Protein 3H6X (pdb70)

Foldseek 3Di:
DKAKDFDPVADPPLQGWDDPDPPDQWTFFWFAAKDKAAAFGKDWTFRRMAMADPQKWKKKAFDPCCCVPQQDHQVVHIDIQDRVLACDPPRNRTHTGITGPNGMGMGHGSHGTIIMGMGHDDDDD/DAKAKDFDPVADPCLQGWDAPDPPDQWTFFWFAAKDKAAAFGKDWGWRRMAMADPQKWKKKAWDPCCCVPQQDHQVVGIDIQDRVLACDPPRNRTHTGITGPNGMGMGHTSHTTIIMGMGHDDDDD/DAKDFDPVADPCLQGWDAPDPPDQWTFFWFAAKDKAAAFGKDWTFRRMADADPQKWKKKAFDPCCCVPQQDHQVVHIDIQDRVLACDPPRNRTHTGITGPNGMGMGHGSHGTIIMGMGHDDDDD

CATH classification: 2.70.40.10

Structure (mmCIF, N/CA/C/O backbone):
data_3H6X
#
_entry.id   3H6X
#
_cell.length_a   88.780
_cell.length_b   53.520
_cell.length_c   93.140
_cell.angle_alpha   90.00
_cell.angle_beta   113.91
_cell.angle_gamma   90.00
#
_symmetry.space_group_name_H-M   'C 1 2 1'
#
loop_
_entity.id
_entity.type
_entity.pdbx_description
1 polymer dUTPase
2 water water
#
loop_
_atom_site.group_PDB
_atom_site.id
_atom_site.type_symbol
_atom_site.label_atom_id
_atom_site.label_alt_id
_atom_site.label_comp_id
_atom_site.label_asym_id
_atom_site.label_entity_id
_atom_site.label_seq_id
_atom_site.pdbx_PDB_ins_code
_atom_site.Cartn_x
_atom_site.Cartn_y
_atom_site.Cartn_z
_atom_site.occupancy
_atom_site.B_iso_or_equiv
_atom_site.auth_seq_id
_atom_site.auth_comp_id
_atom_site.auth_asym_id
_atom_site.auth_atom_id
_atom_site.pdbx_PDB_model_num
ATOM 1 N N . THR A 1 4 ? 4.207 -6.711 35.920 1.00 11.60 4 THR A N 1
ATOM 2 C CA . THR A 1 4 ? 5.315 -5.781 36.118 1.00 10.22 4 THR A CA 1
ATOM 3 C C . THR A 1 4 ? 5.584 -4.980 34.827 1.00 8.75 4 THR A C 1
ATOM 4 O O . THR A 1 4 ? 5.326 -3.771 34.758 1.00 10.40 4 THR A O 1
ATOM 8 N N . ARG A 1 5 ? 6.092 -5.651 33.803 1.00 9.20 5 ARG A N 1
ATOM 9 C CA . ARG A 1 5 ? 6.225 -5.007 32.499 1.00 7.74 5 ARG A CA 1
ATOM 10 C C . ARG A 1 5 ? 6.087 -6.064 31.413 1.00 8.43 5 ARG A C 1
ATOM 11 O O . ARG A 1 5 ? 6.344 -7.237 31.656 1.00 8.12 5 ARG A O 1
ATOM 19 N N . GLY A 1 6 ? 5.648 -5.659 30.224 1.00 8.52 6 GLY A N 1
ATOM 20 C CA . GLY A 1 6 ? 5.508 -6.616 29.139 1.00 9.50 6 GLY A CA 1
ATOM 21 C C . GLY A 1 6 ? 4.645 -6.112 28.004 1.00 7.74 6 GLY A C 1
ATOM 22 O O . GLY A 1 6 ? 4.366 -4.908 27.931 1.00 7.60 6 GLY A O 1
ATOM 23 N N . PHE A 1 7 ? 4.275 -7.027 27.101 1.00 5.92 7 PHE A N 1
ATOM 24 C CA . PHE A 1 7 ? 3.502 -6.697 25.915 1.00 6.35 7 PHE A CA 1
ATOM 25 C C . PHE A 1 7 ? 2.167 -7.424 25.929 1.00 8.68 7 PHE A C 1
ATOM 26 O O . PHE A 1 7 ? 2.032 -8.525 26.472 1.00 8.17 7 PHE A O 1
ATOM 34 N N . GLU A 1 8 ? 1.181 -6.790 25.306 1.00 7.84 8 GLU A N 1
ATOM 35 C CA . GLU A 1 8 ? -0.125 -7.403 25.084 1.00 8.32 8 GLU A CA 1
ATOM 36 C C . GLU A 1 8 ? -0.554 -7.064 23.658 1.00 7.12 8 GLU A C 1
ATOM 37 O O . GLU A 1 8 ? -0.180 -6.012 23.123 1.00 6.90 8 GLU A O 1
ATOM 43 N N . LEU A 1 9 ? -1.321 -7.953 23.026 1.00 8.24 9 LEU A N 1
ATOM 44 C CA . LEU A 1 9 ? -1.931 -7.623 21.742 1.00 8.84 9 LEU A CA 1
ATOM 45 C C . LEU A 1 9 ? -2.949 -6.510 21.945 1.00 7.41 9 LEU A C 1
ATOM 46 O O . LEU A 1 9 ? -3.664 -6.489 22.949 1.00 8.97 9 LEU A O 1
ATOM 51 N N . ILE A 1 10 ? -3.016 -5.576 21.005 1.00 7.15 10 ILE A N 1
ATOM 52 C CA . ILE A 1 10 ? -4.117 -4.617 21.036 1.00 8.53 10 ILE A CA 1
ATOM 53 C C . ILE A 1 10 ? -5.386 -5.316 20.590 1.00 10.21 10 ILE A C 1
ATOM 54 O O . ILE A 1 10 ? -5.314 -6.367 19.972 1.00 9.45 10 ILE A O 1
ATOM 59 N N . THR A 1 11 ? -6.542 -4.713 20.851 1.00 11.10 11 THR A N 1
ATOM 60 C CA . THR A 1 11 ? -7.780 -5.432 20.557 1.00 12.85 11 THR A CA 1
ATOM 61 C C . THR A 1 11 ? -7.956 -5.714 19.053 1.00 13.86 11 THR A C 1
ATOM 62 O O . THR A 1 11 ? -8.599 -6.701 18.676 1.00 16.29 11 THR A O 1
ATOM 66 N N . ASP A 1 12 ? -7.344 -4.889 18.196 1.00 11.07 12 ASP A N 1
ATOM 67 C CA . ASP A 1 12 ? -7.464 -5.063 16.748 1.00 11.76 12 ASP A CA 1
ATOM 68 C C . ASP A 1 12 ? -6.731 -6.271 16.147 1.00 14.02 12 ASP A C 1
ATOM 69 O O . ASP A 1 12 ? -6.945 -6.589 14.971 1.00 14.61 12 ASP A O 1
ATOM 74 N N . TYR A 1 13 ? -5.861 -6.918 16.918 1.00 10.41 13 TYR A N 1
ATOM 75 C CA . TYR A 1 13 ? -5.091 -8.062 16.435 1.00 11.73 13 TYR A CA 1
ATOM 76 C C . TYR A 1 13 ? -5.184 -9.240 17.397 1.00 10.91 13 TYR A C 1
ATOM 77 O O . TYR A 1 13 ? -5.252 -9.053 18.609 1.00 12.42 13 TYR A O 1
ATOM 86 N N . THR A 1 14 ? -5.188 -10.455 16.839 1.00 12.16 14 THR A N 1
ATOM 87 C CA . THR A 1 14 ? -5.331 -11.660 17.663 1.00 12.34 14 THR A CA 1
ATOM 88 C C . THR A 1 14 ? -4.247 -12.712 17.416 1.00 11.44 14 THR A C 1
ATOM 89 O O . THR A 1 14 ? -4.244 -13.746 18.051 1.00 13.81 14 THR A O 1
ATOM 93 N N . ASP A 1 15 ? -3.316 -12.440 16.501 1.00 10.86 15 ASP A N 1
ATOM 94 C CA . ASP A 1 15 ? -2.239 -13.395 16.253 1.00 11.47 15 ASP A CA 1
ATOM 95 C C . ASP A 1 15 ? -1.182 -13.337 17.343 1.00 12.59 15 ASP A C 1
ATOM 96 O O . ASP A 1 15 ? -0.408 -12.368 17.392 1.00 10.24 15 ASP A O 1
ATOM 101 N N . GLU A 1 16 ? -1.120 -14.367 18.185 1.00 12.37 16 GLU A N 1
ATOM 102 C CA . GLU A 1 16 ? -0.191 -14.367 19.315 1.00 13.47 16 GLU A CA 1
ATOM 103 C C . GLU A 1 16 ? 1.269 -14.459 18.895 1.00 11.36 16 GLU A C 1
ATOM 104 O O . GLU A 1 16 ? 2.173 -14.220 19.702 1.00 11.78 16 GLU A O 1
ATOM 110 N N . ASN A 1 17 ? 1.478 -14.774 17.623 1.00 12.04 17 ASN A N 1
ATOM 111 C CA . ASN A 1 17 ? 2.821 -14.765 17.040 1.00 15.74 17 ASN A CA 1
ATOM 112 C C . ASN A 1 17 ? 3.442 -13.372 17.133 1.00 13.34 17 ASN A C 1
ATOM 113 O O . ASN A 1 17 ? 4.657 -13.222 17.071 1.00 11.65 17 ASN A O 1
ATOM 118 N N . LEU A 1 18 ? 2.603 -12.349 17.250 1.00 8.70 18 LEU A N 1
ATOM 119 C CA . LEU A 1 18 ? 3.102 -10.961 17.322 1.00 9.74 18 LEU A CA 1
ATOM 120 C C . LEU A 1 18 ? 3.661 -10.593 18.693 1.00 9.42 18 LEU A C 1
ATOM 121 O O . LEU A 1 18 ? 4.314 -9.562 18.844 1.00 8.92 18 LEU A O 1
ATOM 126 N N . LEU A 1 19 ? 3.382 -11.394 19.709 1.00 7.86 19 LEU A N 1
ATOM 127 C CA . LEU A 1 19 ? 3.895 -11.057 21.028 1.00 8.58 19 LEU A CA 1
ATOM 128 C C . LEU A 1 19 ? 5.419 -11.213 21.034 1.00 10.75 19 LEU A C 1
ATOM 129 O O . LEU A 1 19 ? 5.918 -12.303 20.759 1.00 11.70 19 LEU A O 1
ATOM 134 N N . PRO A 1 20 ? 6.147 -10.140 21.368 1.00 10.34 20 PRO A N 1
ATOM 135 C CA . PRO A 1 20 ? 7.611 -10.161 21.225 1.00 10.95 20 PRO A CA 1
ATOM 136 C C . PRO A 1 20 ? 8.320 -11.125 22.163 1.00 11.53 20 PRO A C 1
ATOM 137 O O . PRO A 1 20 ? 7.895 -11.335 23.310 1.00 11.87 20 PRO A O 1
ATOM 141 N N . LYS A 1 21 ? 9.412 -11.701 21.670 1.00 11.67 21 LYS A N 1
ATOM 142 C CA . LYS A 1 21 ? 10.297 -12.480 22.521 1.00 12.81 21 LYS A CA 1
ATOM 143 C C . LYS A 1 21 ? 11.732 -12.080 22.223 1.00 11.21 21 LYS A C 1
ATOM 144 O O . LYS A 1 21 ? 12.020 -11.451 21.190 1.00 12.10 21 LYS A O 1
ATOM 150 N N . ARG A 1 22 ? 12.633 -12.429 23.132 1.00 12.83 22 ARG A N 1
ATOM 151 C CA . ARG A 1 22 ? 14.064 -12.226 22.889 1.00 11.50 22 ARG A CA 1
ATOM 152 C C . ARG A 1 22 ? 14.632 -13.394 22.094 1.00 12.64 22 ARG A C 1
ATOM 153 O O . ARG A 1 22 ? 14.279 -14.564 22.333 1.00 14.53 22 ARG A O 1
ATOM 161 N N . GLU A 1 23 ? 15.531 -13.074 21.164 1.00 13.71 23 GLU A N 1
ATOM 162 C CA . GLU A 1 23 ? 16.095 -14.107 20.298 1.00 13.74 23 GLU A CA 1
ATOM 163 C C . GLU A 1 23 ? 17.002 -15.069 21.049 1.00 15.68 23 GLU A C 1
ATOM 164 O O . GLU A 1 23 ? 17.055 -16.261 20.728 1.00 17.50 23 GLU A O 1
ATOM 170 N N . THR A 1 24 ? 17.734 -14.547 22.031 1.00 14.25 24 THR A N 1
ATOM 171 C CA . THR A 1 24 ? 18.586 -15.405 22.865 1.00 15.04 24 THR A CA 1
ATOM 172 C C . THR A 1 24 ? 18.387 -15.034 24.320 1.00 16.49 24 THR A C 1
ATOM 173 O O . THR A 1 24 ? 17.864 -13.945 24.613 1.00 12.98 24 THR A O 1
ATOM 177 N N . ALA A 1 25 ? 18.854 -15.902 25.214 1.00 16.58 25 ALA A N 1
ATOM 178 C CA . ALA A 1 25 ? 18.631 -15.789 26.653 1.00 18.67 25 ALA A CA 1
ATOM 179 C C . ALA A 1 25 ? 19.277 -14.558 27.300 1.00 16.73 25 ALA A C 1
ATOM 180 O O . ALA A 1 25 ? 18.894 -14.149 28.406 1.00 18.10 25 ALA A O 1
ATOM 182 N N . HIS A 1 26 ? 20.274 -13.975 26.647 1.00 13.87 26 HIS A N 1
ATOM 183 C CA . HIS A 1 26 ? 20.920 -12.802 27.225 1.00 13.34 26 HIS A CA 1
ATOM 184 C C . HIS A 1 26 ? 20.766 -11.552 26.401 1.00 12.97 26 HIS A C 1
ATOM 185 O O . HIS A 1 26 ? 21.408 -10.550 26.710 1.00 11.99 26 HIS A O 1
ATOM 192 N N . ALA A 1 27 ? 19.919 -11.607 25.375 1.00 8.77 27 ALA A N 1
ATOM 193 C CA . ALA A 1 27 ? 19.658 -10.450 24.537 1.00 10.94 27 ALA A CA 1
ATOM 194 C C . ALA A 1 27 ? 18.928 -9.367 25.329 1.00 9.72 27 ALA A C 1
ATOM 195 O O . ALA A 1 27 ? 18.139 -9.649 26.227 1.00 9.54 27 ALA A O 1
ATOM 197 N N . ALA A 1 28 ? 19.227 -8.116 24.998 1.00 8.16 28 ALA A N 1
ATOM 198 C CA . ALA A 1 28 ? 18.583 -6.995 25.670 1.00 8.01 28 ALA A CA 1
ATOM 199 C C . ALA A 1 28 ? 17.191 -6.750 25.088 1.00 8.86 28 ALA A C 1
ATOM 200 O O . ALA A 1 28 ? 16.285 -6.270 25.789 1.00 10.14 28 ALA A O 1
ATOM 202 N N . GLY A 1 29 ? 17.036 -7.058 23.807 1.00 6.85 29 GLY A N 1
ATOM 203 C CA . GLY A 1 29 ? 15.878 -6.594 23.050 1.00 9.84 29 GLY A CA 1
ATOM 204 C C . GLY A 1 29 ? 14.834 -7.648 22.745 1.00 9.66 29 GLY A C 1
ATOM 205 O O . GLY A 1 29 ? 15.163 -8.815 22.509 1.00 10.70 29 GLY A O 1
ATOM 206 N N . TYR A 1 30 ? 13.575 -7.222 22.769 1.00 5.76 30 TYR A N 1
ATOM 207 C CA . TYR A 1 30 ? 12.451 -8.046 22.371 1.00 7.07 30 TYR A CA 1
ATOM 208 C C . TYR A 1 30 ? 12.114 -7.689 20.937 1.00 7.53 30 TYR A C 1
ATOM 209 O O . TYR A 1 30 ? 11.964 -6.518 20.599 1.00 9.18 30 TYR A O 1
ATOM 218 N N . ASP A 1 31 ? 11.985 -8.695 20.077 1.00 9.09 31 ASP A N 1
ATOM 219 C CA . ASP A 1 31 ? 11.767 -8.397 18.669 1.00 8.60 31 ASP A CA 1
ATOM 220 C C . ASP A 1 31 ? 10.287 -8.178 18.364 1.00 9.54 31 ASP A C 1
ATOM 221 O O . ASP A 1 31 ? 9.471 -9.117 18.442 1.00 10.76 31 ASP A O 1
ATOM 226 N N . LEU A 1 32 ? 9.934 -6.941 18.035 1.00 7.30 32 LEU A N 1
ATOM 227 C CA . LEU A 1 32 ? 8.575 -6.617 17.609 1.00 6.51 32 LEU A CA 1
ATOM 228 C C . LEU A 1 32 ? 8.426 -6.926 16.123 1.00 8.05 32 LEU A C 1
ATOM 229 O O . LEU A 1 32 ? 9.374 -6.833 15.357 1.00 7.64 32 LEU A O 1
ATOM 234 N N . LYS A 1 33 ? 7.215 -7.313 15.730 1.00 6.70 33 LYS A N 1
ATOM 235 C CA . LYS A 1 33 ? 6.953 -7.795 14.380 1.00 9.34 33 LYS A CA 1
ATOM 236 C C . LYS A 1 33 ? 5.917 -6.943 13.660 1.00 9.96 33 LYS A C 1
ATOM 237 O O . LYS A 1 33 ? 5.154 -6.210 14.289 1.00 10.45 33 LYS A O 1
ATOM 243 N N . VAL A 1 34 ? 5.877 -7.088 12.342 1.00 8.09 34 VAL A N 1
ATOM 244 C CA . VAL A 1 34 ? 4.948 -6.356 11.498 1.00 9.01 34 VAL A CA 1
ATOM 245 C C . VAL A 1 34 ? 3.557 -7.002 11.629 1.00 9.08 34 VAL A C 1
ATOM 246 O O . VAL A 1 34 ? 3.397 -8.203 11.429 1.00 11.10 34 VAL A O 1
ATOM 250 N N . ALA A 1 35 ? 2.541 -6.206 11.959 1.00 9.30 35 ALA A N 1
ATOM 251 C CA . ALA A 1 35 ? 1.244 -6.791 12.319 1.00 8.74 35 ALA A CA 1
ATOM 252 C C . ALA A 1 35 ? 0.427 -7.207 11.100 1.00 12.57 35 ALA A C 1
ATOM 253 O O . ALA A 1 35 ? -0.364 -8.157 11.178 1.00 13.84 35 ALA A O 1
ATOM 255 N N . GLU A 1 36 ? 0.607 -6.493 9.998 1.00 11.89 36 GLU A N 1
ATOM 256 C CA . GLU A 1 36 ? -0.091 -6.789 8.759 1.00 16.15 36 GLU A CA 1
ATOM 257 C C . GLU A 1 36 ? 0.811 -6.344 7.624 1.00 14.64 36 GLU A C 1
ATOM 258 O O . GLU A 1 36 ? 1.652 -5.460 7.815 1.00 13.96 36 GLU A O 1
ATOM 264 N N . ARG A 1 37 ? 0.655 -6.967 6.457 1.00 13.47 37 ARG A N 1
ATOM 265 C CA . ARG A 1 37 ? 1.473 -6.601 5.304 1.00 13.64 37 ARG A CA 1
ATOM 266 C C . ARG A 1 37 ? 1.467 -5.093 5.110 1.00 15.12 37 ARG A C 1
ATOM 267 O O . ARG A 1 37 ? 0.402 -4.477 5.092 1.00 13.98 37 ARG A O 1
ATOM 275 N N . THR A 1 38 ? 2.659 -4.509 4.982 1.00 13.38 38 THR A N 1
ATOM 276 C CA . THR A 1 38 ? 2.787 -3.058 4.872 1.00 12.48 38 THR A CA 1
ATOM 277 C C . THR A 1 38 ? 3.765 -2.709 3.757 1.00 14.09 38 THR A C 1
ATOM 278 O O . THR A 1 38 ? 4.895 -3.201 3.765 1.00 17.12 38 THR A O 1
ATOM 282 N N . GLU A 1 39 ? 3.328 -1.876 2.815 1.00 13.26 39 GLU A N 1
ATOM 283 C CA . GLU A 1 39 ? 4.160 -1.413 1.710 1.00 14.66 39 GLU A CA 1
ATOM 284 C C . GLU A 1 39 ? 4.717 -0.039 2.024 1.00 12.84 39 GLU A C 1
ATOM 285 O O . GLU A 1 39 ? 4.015 0.796 2.593 1.00 15.30 39 GLU A O 1
ATOM 291 N N . ILE A 1 40 ? 5.966 0.198 1.634 1.00 11.96 40 ILE A N 1
ATOM 292 C CA . ILE A 1 40 ? 6.587 1.515 1.772 1.00 11.39 40 ILE A CA 1
ATOM 293 C C . ILE A 1 40 ? 7.175 1.946 0.434 1.00 10.89 40 ILE A C 1
ATOM 294 O O . ILE A 1 40 ? 8.121 1.333 -0.068 1.00 12.87 40 ILE A O 1
ATOM 299 N N . SER A 1 41 ? 6.600 2.994 -0.150 1.00 13.64 41 SER A N 1
ATOM 300 C CA . SER A 1 41 ? 7.067 3.517 -1.433 1.00 14.42 41 SER A CA 1
ATOM 301 C C . SER A 1 41 ? 8.472 4.068 -1.360 1.00 14.97 41 SER A C 1
ATOM 302 O O . SER A 1 41 ? 8.965 4.410 -0.288 1.00 11.88 41 SER A O 1
ATOM 305 N N . ALA A 1 42 ? 9.123 4.147 -2.516 1.00 15.32 42 ALA A N 1
ATOM 306 C CA . ALA A 1 42 ? 10.451 4.741 -2.610 1.00 15.08 42 ALA A CA 1
ATOM 307 C C . ALA A 1 42 ? 10.519 6.106 -1.929 1.00 14.73 42 ALA A C 1
ATOM 308 O O . ALA A 1 42 ? 9.731 7.022 -2.248 1.00 14.68 42 ALA A O 1
ATOM 310 N N . GLY A 1 43 ? 11.444 6.235 -0.975 1.00 14.93 43 GLY A N 1
ATOM 311 C CA . GLY A 1 43 ? 11.686 7.500 -0.309 1.00 13.40 43 GLY A CA 1
ATOM 312 C C . GLY A 1 43 ? 10.652 7.888 0.728 1.00 13.37 43 GLY A C 1
ATOM 313 O O . GLY A 1 43 ? 10.778 8.945 1.349 1.00 14.54 43 GLY A O 1
ATOM 314 N N . ALA A 1 44 ? 9.635 7.049 0.920 1.00 12.56 44 ALA A N 1
ATOM 315 C CA . ALA A 1 44 ? 8.514 7.394 1.805 1.00 12.75 44 ALA A CA 1
ATOM 316 C C . ALA A 1 44 ? 8.751 7.001 3.260 1.00 9.67 44 ALA A C 1
ATOM 317 O O . ALA A 1 44 ? 9.535 6.091 3.551 1.00 10.82 44 ALA A O 1
ATOM 319 N N . ILE A 1 45 ? 8.049 7.690 4.156 1.00 11.01 45 ILE A N 1
ATOM 320 C CA . ILE A 1 45 ? 7.990 7.313 5.566 1.00 10.00 45 ILE A CA 1
ATOM 321 C C . ILE A 1 45 ? 6.620 6.723 5.875 1.00 11.05 45 ILE A C 1
ATOM 322 O O . ILE A 1 45 ? 5.591 7.324 5.553 1.00 11.19 45 ILE A O 1
ATOM 327 N N . VAL A 1 46 ? 6.606 5.549 6.502 1.00 9.69 46 VAL A N 1
ATOM 328 C CA . VAL A 1 46 ? 5.351 4.872 6.829 1.00 11.18 46 VAL A CA 1
ATOM 329 C C . VAL A 1 46 ? 5.370 4.371 8.263 1.00 10.22 46 VAL A C 1
ATOM 330 O O . VAL A 1 46 ? 6.369 3.781 8.704 1.00 9.78 46 VAL A O 1
ATOM 334 N N . LEU A 1 47 ? 4.268 4.595 8.979 1.00 10.83 47 LEU A N 1
ATOM 335 C CA . LEU A 1 47 ? 4.116 4.063 10.330 1.00 10.86 47 LEU A CA 1
ATOM 336 C C . LEU A 1 47 ? 3.730 2.594 10.227 1.00 11.33 47 LEU A C 1
ATOM 337 O O . LEU A 1 47 ? 2.613 2.267 9.790 1.00 14.41 47 LEU A O 1
ATOM 342 N N . VAL A 1 48 ? 4.628 1.699 10.640 1.00 8.86 48 VAL A N 1
ATOM 343 C CA . VAL A 1 48 ? 4.379 0.269 10.467 1.00 8.90 48 VAL A CA 1
ATOM 344 C C . VAL A 1 48 ? 3.778 -0.291 11.748 1.00 7.59 48 VAL A C 1
ATOM 345 O O . VAL A 1 48 ? 4.390 -0.199 12.797 1.00 8.68 48 VAL A O 1
ATOM 349 N N . PRO A 1 49 ? 2.578 -0.898 11.659 1.00 8.01 49 PRO A N 1
ATOM 350 C CA . PRO A 1 49 ? 1.944 -1.422 12.872 1.00 9.02 49 PRO A CA 1
ATOM 351 C C . PRO A 1 49 ? 2.649 -2.666 13.397 1.00 7.00 49 PRO A C 1
ATOM 352 O O . PRO A 1 49 ? 3.124 -3.517 12.655 1.00 7.59 49 PRO A O 1
ATOM 356 N N . THR A 1 50 ? 2.626 -2.798 14.705 1.00 6.23 50 THR A N 1
ATOM 357 C CA . THR A 1 50 ? 3.355 -3.815 15.396 1.00 8.15 50 THR A CA 1
ATOM 358 C C . THR A 1 50 ? 2.330 -4.740 16.109 1.00 8.40 50 THR A C 1
ATOM 359 O O . THR A 1 50 ? 2.636 -5.871 16.519 1.00 7.92 50 THR A O 1
ATOM 363 N N . GLY A 1 51 ? 1.096 -4.256 16.225 1.00 6.17 51 GLY A N 1
ATOM 364 C CA . GLY A 1 51 ? 0.024 -5.044 16.823 1.00 7.53 51 GLY A CA 1
ATOM 365 C C . GLY A 1 51 ? 0.022 -5.169 18.339 1.00 7.08 51 GLY A C 1
ATOM 366 O O . GLY A 1 51 ? -0.869 -5.812 18.925 1.00 7.10 51 GLY A O 1
ATOM 367 N N . VAL A 1 52 ? 1.011 -4.563 18.996 1.00 6.66 52 VAL A N 1
ATOM 368 C CA . VAL A 1 52 ? 1.111 -4.695 20.441 1.00 5.84 52 VAL A CA 1
ATOM 369 C C . VAL A 1 52 ? 1.202 -3.351 21.175 1.00 5.49 52 VAL A C 1
ATOM 370 O O . VAL A 1 52 ? 1.529 -2.304 20.591 1.00 5.96 52 VAL A O 1
ATOM 374 N N . LYS A 1 53 ? 0.885 -3.411 22.458 1.00 5.56 53 LYS A N 1
ATOM 375 C CA . LYS A 1 53 ? 1.062 -2.309 23.385 1.00 6.94 53 LYS A CA 1
ATOM 376 C C . LYS A 1 53 ? 1.948 -2.798 24.532 1.00 8.80 53 LYS A C 1
ATOM 377 O O . LYS A 1 53 ? 2.118 -4.006 24.721 1.00 7.26 53 LYS A O 1
ATOM 383 N N . ALA A 1 54 ? 2.534 -1.876 25.291 1.00 7.18 54 ALA A N 1
ATOM 384 C CA . ALA A 1 54 ? 3.482 -2.267 26.332 1.00 6.91 54 ALA A CA 1
ATOM 385 C C . ALA A 1 54 ? 3.176 -1.579 27.654 1.00 6.13 54 ALA A C 1
ATOM 386 O O . ALA A 1 54 ? 2.957 -0.378 27.683 1.00 7.93 54 ALA A O 1
ATOM 388 N N . TYR A 1 55 ? 3.158 -2.348 28.736 1.00 5.92 55 TYR A N 1
ATOM 389 C CA . TYR A 1 55 ? 2.946 -1.803 30.068 1.00 6.50 55 TYR A CA 1
ATOM 390 C C . TYR A 1 55 ? 4.266 -1.919 30.823 1.00 7.67 55 TYR A C 1
ATOM 391 O O . TYR A 1 55 ? 5.092 -2.763 30.482 1.00 7.94 55 TYR A O 1
ATOM 408 N N . GLN A 1 57 ? 6.482 -0.365 34.792 1.00 7.95 57 GLN A N 1
ATOM 409 C CA . GLN A 1 57 ? 6.340 0.300 36.081 1.00 8.68 57 GLN A CA 1
ATOM 410 C C . GLN A 1 57 ? 6.681 1.768 36.003 1.00 9.54 57 GLN A C 1
ATOM 411 O O . GLN A 1 57 ? 7.247 2.219 35.017 1.00 8.96 57 GLN A O 1
ATOM 417 N N . VAL A 1 58 ? 6.353 2.520 37.051 1.00 10.73 58 VAL A N 1
ATOM 418 C CA . VAL A 1 58 ? 6.759 3.916 37.085 1.00 10.65 58 VAL A CA 1
ATOM 419 C C . VAL A 1 58 ? 8.271 3.935 37.069 1.00 10.05 58 VAL A C 1
ATOM 420 O O . VAL A 1 58 ? 8.926 3.072 37.671 1.00 10.62 58 VAL A O 1
ATOM 424 N N . GLY A 1 59 ? 8.830 4.915 36.375 1.00 8.99 59 GLY A N 1
ATOM 425 C CA . GLY A 1 59 ? 10.273 5.040 36.316 1.00 8.80 59 GLY A CA 1
ATOM 426 C C . GLY A 1 59 ? 10.902 4.124 35.275 1.00 8.23 59 GLY A C 1
ATOM 427 O O . GLY A 1 59 ? 12.117 3.950 35.259 1.00 8.54 59 GLY A O 1
ATOM 428 N N . GLU A 1 60 ? 10.066 3.508 34.437 1.00 6.38 60 GLU A N 1
ATOM 429 C CA . GLU A 1 60 ? 10.559 2.661 33.348 1.00 6.35 60 GLU A CA 1
ATOM 430 C C . GLU A 1 60 ? 10.135 3.192 31.989 1.00 6.42 60 GLU A C 1
ATOM 431 O O . GLU A 1 60 ? 9.063 3.805 31.867 1.00 7.85 60 GLU A O 1
ATOM 437 N N . VAL A 1 61 ? 10.985 2.956 30.979 1.00 4.43 61 VAL A N 1
ATOM 438 C CA . VAL A 1 61 ? 10.681 3.350 29.604 1.00 5.91 61 VAL A CA 1
ATOM 439 C C . VAL A 1 61 ? 11.004 2.183 28.669 1.00 6.33 61 VAL A C 1
ATOM 440 O O . VAL A 1 61 ? 11.849 1.340 28.993 1.00 6.38 61 VAL A O 1
ATOM 444 N N . LEU A 1 62 ? 10.319 2.126 27.530 1.00 5.55 62 LEU A N 1
ATOM 445 C CA . LEU A 1 62 ? 10.627 1.160 26.488 1.00 4.75 62 LEU A CA 1
ATOM 446 C C . LEU A 1 62 ? 11.205 1.895 25.301 1.00 5.71 62 LEU A C 1
ATOM 447 O O . LEU A 1 62 ? 10.567 2.814 24.769 1.00 6.17 62 LEU A O 1
ATOM 452 N N . TYR A 1 63 ? 12.410 1.510 24.891 1.00 6.33 63 TYR A N 1
ATOM 453 C CA . TYR A 1 63 ? 13.012 2.090 23.693 1.00 6.44 63 TYR A CA 1
ATOM 454 C C . TYR A 1 63 ? 12.874 1.119 22.535 1.00 7.17 63 TYR A C 1
ATOM 455 O O . TYR A 1 63 ? 13.078 -0.093 22.710 1.00 7.64 63 TYR A O 1
ATOM 464 N N . LEU A 1 64 ? 12.579 1.655 21.355 1.00 5.30 64 LEU A N 1
ATOM 465 C CA . LEU A 1 64 ? 12.563 0.868 20.119 1.00 5.82 64 LEU A CA 1
ATOM 466 C C . LEU A 1 64 ? 13.800 1.218 19.312 1.00 5.83 64 LEU A C 1
ATOM 467 O O . LEU A 1 64 ? 14.057 2.394 19.038 1.00 6.06 64 LEU A O 1
ATOM 472 N N . PHE A 1 65 ? 14.576 0.201 18.957 1.00 6.17 65 PHE A N 1
ATOM 473 C CA . PHE A 1 65 ? 15.748 0.407 18.117 1.00 7.69 65 PHE A CA 1
ATOM 474 C C . PHE A 1 65 ? 15.591 -0.338 16.804 1.00 9.52 65 PHE A C 1
ATOM 475 O O . PHE A 1 65 ? 14.925 -1.376 16.722 1.00 8.19 65 PHE A O 1
ATOM 483 N N . ASP A 1 66 ? 16.245 0.187 15.776 1.00 8.45 66 ASP A N 1
ATOM 484 C CA . ASP A 1 66 ? 16.309 -0.469 14.491 1.00 8.95 66 ASP A CA 1
ATOM 485 C C . ASP A 1 66 ? 16.953 -1.855 14.625 1.00 9.56 66 ASP A C 1
ATOM 486 O O . ASP A 1 66 ? 17.767 -2.121 15.515 1.00 9.02 66 ASP A O 1
ATOM 491 N N . ARG A 1 67 ? 16.578 -2.763 13.746 1.00 13.02 67 ARG A N 1
ATOM 492 C CA . ARG A 1 67 ? 17.325 -4.016 13.649 1.00 13.36 67 ARG A CA 1
ATOM 493 C C . ARG A 1 67 ? 18.538 -3.740 12.795 1.00 12.34 67 ARG A C 1
ATOM 494 O O . ARG A 1 67 ? 18.444 -2.992 11.810 1.00 12.38 67 ARG A O 1
ATOM 502 N N . SER A 1 68 ? 19.682 -4.309 13.184 1.00 11.54 68 SER A N 1
ATOM 503 C CA . SER A 1 68 ? 20.937 -4.089 12.481 1.00 15.79 68 SER A CA 1
ATOM 504 C C . SER A 1 68 ? 20.780 -4.314 10.977 1.00 14.42 68 SER A C 1
ATOM 505 O O . SER A 1 68 ? 21.302 -3.553 10.170 1.00 15.71 68 SER A O 1
ATOM 508 N N . SER A 1 69 ? 20.015 -5.335 10.600 1.00 11.87 69 SER A N 1
ATOM 509 C CA . SER A 1 69 ? 19.922 -5.705 9.184 1.00 12.05 69 SER A CA 1
ATOM 510 C C . SER A 1 69 ? 18.999 -4.822 8.360 1.00 11.41 69 SER A C 1
ATOM 511 O O . SER A 1 69 ? 19.015 -4.894 7.139 1.00 12.55 69 SER A O 1
ATOM 514 N N . ASN A 1 70 ? 18.196 -3.978 9.009 1.00 9.36 70 ASN A N 1
ATOM 515 C CA . ASN A 1 70 ? 17.231 -3.180 8.264 1.00 9.38 70 ASN A CA 1
ATOM 516 C C . ASN A 1 70 ? 17.873 -2.321 7.167 1.00 10.05 70 ASN A C 1
ATOM 517 O O . ASN A 1 70 ? 17.477 -2.414 6.009 1.00 10.68 70 ASN A O 1
ATOM 522 N N . PRO A 1 71 ? 18.867 -1.485 7.518 1.00 8.86 71 PRO A N 1
ATOM 523 C CA . PRO A 1 71 ? 19.397 -0.600 6.476 1.00 9.77 71 PRO A CA 1
ATOM 524 C C . PRO A 1 71 ? 20.161 -1.347 5.392 1.00 11.95 71 PRO A C 1
ATOM 525 O O . PRO A 1 71 ? 19.936 -1.099 4.211 1.00 11.51 71 PRO A O 1
ATOM 529 N N . ARG A 1 72 ? 21.085 -2.221 5.770 1.00 14.19 72 ARG A N 1
ATOM 530 C CA . ARG A 1 72 ? 21.925 -2.804 4.728 1.00 17.78 72 ARG A CA 1
ATOM 531 C C . ARG A 1 72 ? 21.264 -3.950 3.975 1.00 19.82 72 ARG A C 1
ATOM 532 O O . ARG A 1 72 ? 21.604 -4.210 2.827 1.00 23.41 72 ARG A O 1
ATOM 540 N N . LYS A 1 73 ? 20.279 -4.596 4.590 1.00 13.54 73 LYS A N 1
ATOM 541 C CA . LYS A 1 73 ? 19.593 -5.697 3.913 1.00 14.79 73 LYS A CA 1
ATOM 542 C C . LYS A 1 73 ? 18.271 -5.287 3.264 1.00 16.94 73 LYS A C 1
ATOM 543 O O . LYS A 1 73 ? 17.943 -5.754 2.173 1.00 19.61 73 LYS A O 1
ATOM 549 N N . LYS A 1 74 ? 17.493 -4.448 3.940 1.00 14.25 74 LYS A N 1
ATOM 550 C CA . LYS A 1 74 ? 16.163 -4.098 3.431 1.00 12.05 74 LYS A CA 1
ATOM 551 C C . LYS A 1 74 ? 16.064 -2.683 2.866 1.00 14.06 74 LYS A C 1
ATOM 552 O O . LYS A 1 74 ? 15.088 -2.347 2.195 1.00 15.62 74 LYS A O 1
ATOM 558 N N . GLY A 1 75 ? 17.051 -1.847 3.156 1.00 10.71 75 GLY A N 1
ATOM 559 C CA . GLY A 1 75 ? 17.018 -0.472 2.702 1.00 11.77 75 GLY A CA 1
ATOM 560 C C . GLY A 1 75 ? 16.089 0.387 3.535 1.00 11.73 75 GLY A C 1
ATOM 561 O O . GLY A 1 75 ? 15.689 1.457 3.090 1.00 13.15 75 GLY A O 1
ATOM 562 N N . LEU A 1 76 ? 15.761 -0.072 4.745 1.00 6.89 76 LEU A N 1
ATOM 563 C CA . LEU A 1 76 ? 14.856 0.663 5.634 1.00 7.45 76 LEU A CA 1
ATOM 564 C C . LEU A 1 76 ? 15.586 1.141 6.883 1.00 8.25 76 LEU A C 1
ATOM 565 O O . LEU A 1 76 ? 16.487 0.461 7.391 1.00 9.34 76 LEU A O 1
ATOM 570 N N . VAL A 1 77 ? 15.186 2.310 7.373 1.00 7.25 77 VAL A N 1
ATOM 571 C CA . VAL A 1 77 ? 15.686 2.810 8.652 1.00 7.43 77 VAL A CA 1
ATOM 572 C C . VAL A 1 77 ? 14.533 3.312 9.519 1.00 8.26 77 VAL A C 1
ATOM 573 O O . VAL A 1 77 ? 13.496 3.762 9.013 1.00 8.20 77 VAL A O 1
ATOM 577 N N . LEU A 1 78 ? 14.735 3.234 10.834 1.00 7.27 78 LEU A N 1
ATOM 578 C CA . LEU A 1 78 ? 13.829 3.853 11.798 1.00 6.15 78 LEU A CA 1
ATOM 579 C C . LEU A 1 78 ? 14.151 5.348 11.785 1.00 7.23 78 LEU A C 1
ATOM 580 O O . LEU A 1 78 ? 15.199 5.754 12.267 1.00 7.51 78 LEU A O 1
ATOM 585 N N . ILE A 1 79 ? 13.267 6.148 11.200 1.00 6.16 79 ILE A N 1
ATOM 586 C CA . ILE A 1 79 ? 13.616 7.501 10.777 1.00 7.75 79 ILE A CA 1
ATOM 587 C C . ILE A 1 79 ? 13.750 8.474 11.949 1.00 6.77 79 ILE A C 1
ATOM 588 O O . ILE A 1 79 ? 14.464 9.470 11.848 1.00 6.53 79 ILE A O 1
ATOM 593 N N . ASN A 1 80 ? 13.075 8.185 13.060 1.00 6.27 80 ASN A N 1
ATOM 594 C CA . ASN A 1 80 ? 13.283 8.974 14.288 1.00 6.50 80 ASN A CA 1
ATOM 595 C C . ASN A 1 80 ? 14.360 8.378 15.222 1.00 6.27 80 ASN A C 1
ATOM 596 O O . ASN A 1 80 ? 14.535 8.841 16.361 1.00 7.22 80 ASN A O 1
ATOM 601 N N . SER A 1 81 ? 15.074 7.370 14.701 1.00 5.03 81 SER A N 1
ATOM 602 C CA . SER A 1 81 ? 16.283 6.780 15.297 1.00 4.28 81 SER A CA 1
ATOM 603 C C . SER A 1 81 ? 16.019 5.856 16.473 1.00 5.67 81 SER A C 1
ATOM 604 O O . SER A 1 81 ? 16.547 4.730 16.534 1.00 7.01 81 SER A O 1
ATOM 607 N N . VAL A 1 82 ? 15.239 6.359 17.426 1.00 4.57 82 VAL A N 1
ATOM 608 C CA . VAL A 1 82 ? 14.867 5.606 18.617 1.00 5.28 82 VAL A CA 1
ATOM 609 C C . VAL A 1 82 ? 13.447 5.947 18.951 1.00 6.73 82 VAL A C 1
ATOM 610 O O . VAL A 1 82 ? 13.096 7.120 19.085 1.00 7.17 82 VAL A O 1
ATOM 614 N N . GLY A 1 83 ? 12.624 4.916 19.097 1.00 4.59 83 GLY A N 1
ATOM 615 C CA . GLY A 1 83 ? 11.233 5.137 19.480 1.00 6.91 83 GLY A CA 1
ATOM 616 C C . GLY A 1 83 ? 11.196 5.206 20.998 1.00 9.10 83 GLY A C 1
ATOM 617 O O . GLY A 1 83 ? 11.738 4.333 21.669 1.00 8.80 83 GLY A O 1
ATOM 618 N N . VAL A 1 84 ? 10.567 6.236 21.558 1.00 6.01 84 VAL A N 1
ATOM 619 C CA . VAL A 1 84 ? 10.515 6.354 23.016 1.00 6.43 84 VAL A CA 1
ATOM 620 C C . VAL A 1 84 ? 9.081 6.109 23.463 1.00 7.99 84 VAL A C 1
ATOM 621 O O . VAL A 1 84 ? 8.228 6.981 23.306 1.00 10.53 84 VAL A O 1
ATOM 625 N N . ILE A 1 85 ? 8.829 4.916 24.005 1.00 5.26 85 ILE A N 1
ATOM 626 C CA . ILE A 1 85 ? 7.482 4.506 24.382 1.00 7.53 85 ILE A CA 1
ATOM 627 C C . ILE A 1 85 ? 7.300 4.664 25.877 1.00 8.24 85 ILE A C 1
ATOM 628 O O . ILE A 1 85 ? 7.872 3.895 26.659 1.00 6.95 85 ILE A O 1
ATOM 633 N N . ASP A 1 86 ? 6.503 5.664 26.250 1.00 7.62 86 ASP A N 1
ATOM 634 C CA . ASP A 1 86 ? 6.267 6.023 27.637 1.00 8.55 86 ASP A CA 1
ATOM 635 C C . ASP A 1 86 ? 5.272 5.068 28.298 1.00 7.52 86 ASP A C 1
ATOM 636 O O . ASP A 1 86 ? 4.442 4.450 27.622 1.00 7.70 86 ASP A O 1
ATOM 641 N N . GLY A 1 87 ? 5.343 4.959 29.619 1.00 9.23 87 GLY A N 1
ATOM 642 C CA . GLY A 1 87 ? 4.513 4.005 30.337 1.00 9.38 87 GLY A CA 1
ATOM 643 C C . GLY A 1 87 ? 3.038 4.359 30.271 1.00 11.82 87 GLY A C 1
ATOM 644 O O . GLY A 1 87 ? 2.170 3.496 30.377 1.00 13.62 87 GLY A O 1
ATOM 645 N N . ASP A 1 88 ? 2.730 5.636 30.085 1.00 8.59 88 ASP A N 1
ATOM 646 C CA . ASP A 1 88 ? 1.316 6.027 29.988 1.00 11.66 88 ASP A CA 1
ATOM 647 C C . ASP A 1 88 ? 0.745 6.023 28.572 1.00 11.74 88 ASP A C 1
ATOM 648 O O . ASP A 1 88 ? -0.390 6.429 28.354 1.00 10.98 88 ASP A O 1
ATOM 653 N N . TYR A 1 89 ? 1.530 5.567 27.599 1.00 8.69 89 TYR A N 1
ATOM 654 C CA . TYR A 1 89 ? 1.017 5.395 26.252 1.00 8.11 89 TYR A CA 1
ATOM 655 C C . TYR A 1 89 ? 0.039 4.207 26.230 1.00 8.35 89 TYR A C 1
ATOM 656 O O . TYR A 1 89 ? -0.986 4.240 25.539 1.00 8.79 89 TYR A O 1
ATOM 665 N N . TYR A 1 90 ? 0.367 3.179 27.010 1.00 7.68 90 TYR A N 1
ATOM 666 C CA . TYR A 1 90 ? -0.454 1.971 27.176 1.00 8.52 90 TYR A CA 1
ATOM 667 C C . TYR A 1 90 ? -1.930 2.303 27.437 1.00 7.32 90 TYR A C 1
ATOM 668 O O . TYR A 1 90 ? -2.251 3.057 28.354 1.00 8.13 90 TYR A O 1
ATOM 677 N N . ASN A 1 91 ? -2.816 1.709 26.641 1.00 8.26 91 ASN A N 1
ATOM 678 C CA . ASN A 1 91 ? -4.256 1.849 26.851 1.00 8.55 91 ASN A CA 1
ATOM 679 C C . ASN A 1 91 ? -4.783 3.285 26.742 1.00 10.00 91 ASN A C 1
ATOM 680 O O . ASN A 1 91 ? -5.858 3.592 27.262 1.00 11.31 91 ASN A O 1
ATOM 685 N N . ASN A 1 92 ? -4.058 4.149 26.039 1.00 8.46 92 ASN A N 1
ATOM 686 C CA . ASN A 1 92 ? -4.572 5.507 25.816 1.00 10.55 92 ASN A CA 1
ATOM 687 C C . ASN A 1 92 ? -5.854 5.452 24.992 1.00 10.61 92 ASN A C 1
ATOM 688 O O . ASN A 1 92 ? -6.076 4.490 24.256 1.00 10.10 92 ASN A O 1
ATOM 693 N N . PRO A 1 93 ? -6.726 6.464 25.140 1.00 11.25 93 PRO A N 1
ATOM 694 C CA . PRO A 1 93 ? -8.055 6.371 24.518 1.00 14.65 93 PRO A CA 1
ATOM 695 C C . PRO A 1 93 ? -8.022 6.558 23.006 1.00 16.10 93 PRO A C 1
ATOM 696 O O . PRO A 1 93 ? -9.042 6.322 22.348 1.00 17.22 93 PRO A O 1
ATOM 700 N N . ASN A 1 94 ? -6.889 6.993 22.456 1.00 13.05 94 ASN A N 1
ATOM 701 C CA . ASN A 1 94 ? -6.813 7.264 21.021 1.00 14.87 94 ASN A CA 1
ATOM 702 C C . ASN A 1 94 ? -6.463 6.023 20.187 1.00 17.54 94 ASN A C 1
ATOM 703 O O . ASN A 1 94 ? -7.082 5.774 19.149 1.00 17.60 94 ASN A O 1
ATOM 708 N N . ASN A 1 95 ? -5.471 5.245 20.620 1.00 11.39 95 ASN A N 1
ATOM 709 C CA . ASN A 1 95 ? -5.096 4.062 19.845 1.00 12.19 95 ASN A CA 1
ATOM 710 C C . ASN A 1 95 ? -4.673 2.886 20.717 1.00 10.45 95 ASN A C 1
ATOM 711 O O . ASN A 1 95 ? -4.041 1.924 20.218 1.00 8.73 95 ASN A O 1
ATOM 716 N N . GLU A 1 96 ? -5.017 2.962 22.007 1.00 8.92 96 GLU A N 1
ATOM 717 C CA . GLU A 1 96 ? -4.840 1.845 22.936 1.00 9.44 96 GLU A CA 1
ATOM 718 C C . GLU A 1 96 ? -3.360 1.615 23.259 1.00 8.68 96 GLU A C 1
ATOM 719 O O . GLU A 1 96 ? -3.000 0.660 23.966 1.00 9.68 96 GLU A O 1
ATOM 725 N N . GLY A 1 97 ? -2.502 2.514 22.781 1.00 7.65 97 GLY A N 1
ATOM 726 C CA . GLY A 1 97 ? -1.062 2.394 23.020 1.00 9.13 97 GLY A CA 1
ATOM 727 C C . GLY A 1 97 ? -0.392 1.506 21.994 1.00 7.49 97 GLY A C 1
ATOM 728 O O . GLY A 1 97 ? 0.726 0.993 22.218 1.00 6.96 97 GLY A O 1
ATOM 729 N N . HIS A 1 98 ? -1.076 1.306 20.872 1.00 6.69 98 HIS A N 1
ATOM 730 C CA . HIS A 1 98 ? -0.527 0.559 19.744 1.00 6.38 98 HIS A CA 1
ATOM 731 C C . HIS A 1 98 ? 0.822 1.134 19.309 1.00 8.38 98 HIS A C 1
ATOM 732 O O . HIS A 1 98 ? 0.938 2.307 18.965 1.00 7.24 98 HIS A O 1
ATOM 739 N N . ILE A 1 99 ? 1.849 0.291 19.340 1.00 5.51 99 ILE A N 1
ATOM 740 C CA . ILE A 1 99 ? 3.193 0.722 18.985 1.00 7.31 99 ILE A CA 1
ATOM 741 C C . ILE A 1 99 ? 3.393 0.646 17.473 1.00 6.89 99 ILE A C 1
ATOM 742 O O . ILE A 1 99 ? 3.144 -0.395 16.853 1.00 8.35 99 ILE A O 1
ATOM 747 N N . PHE A 1 100 ? 3.801 1.759 16.870 1.00 7.81 100 PHE A N 1
ATOM 748 C CA . PHE A 1 100 ? 4.153 1.790 15.453 1.00 6.58 100 PHE A CA 1
ATOM 749 C C . PHE A 1 100 ? 5.650 2.064 15.312 1.00 9.59 100 PHE A C 1
ATOM 750 O O . PHE A 1 100 ? 6.253 2.757 16.144 1.00 10.61 100 PHE A O 1
ATOM 758 N N . ALA A 1 101 ? 6.238 1.534 14.251 1.00 8.17 101 ALA A N 1
ATOM 759 C CA . ALA A 1 101 ? 7.628 1.837 13.909 1.00 8.47 101 ALA A CA 1
ATOM 760 C C . ALA A 1 101 ? 7.644 2.743 12.684 1.00 7.80 101 ALA A C 1
ATOM 761 O O . ALA A 1 101 ? 7.149 2.360 11.622 1.00 10.05 101 ALA A O 1
ATOM 763 N N . GLN A 1 102 ? 8.184 3.953 12.837 1.00 7.02 102 GLN A N 1
ATOM 764 C CA . GLN A 1 102 ? 8.235 4.930 11.757 1.00 6.53 102 GLN A CA 1
ATOM 765 C C . GLN A 1 102 ? 9.414 4.623 10.840 1.00 8.02 102 GLN A C 1
ATOM 766 O O . GLN A 1 102 ? 10.560 4.983 11.141 1.00 6.50 102 GLN A O 1
ATOM 780 N N . LYS A 1 104 ? 11.511 4.582 7.151 1.00 7.30 104 LYS A N 1
ATOM 781 C CA . LYS A 1 104 ? 11.733 5.222 5.858 1.00 8.50 104 LYS A CA 1
ATOM 782 C C . LYS A 1 104 ? 12.403 4.263 4.888 1.00 8.65 104 LYS A C 1
ATOM 783 O O . LYS A 1 104 ? 13.350 3.575 5.240 1.00 8.80 104 LYS A O 1
ATOM 789 N N . ASN A 1 105 ? 11.909 4.247 3.655 1.00 8.69 105 ASN A N 1
ATOM 790 C CA . ASN A 1 105 ? 12.531 3.484 2.582 1.00 10.17 105 ASN A CA 1
ATOM 791 C C . ASN A 1 105 ? 13.585 4.336 1.862 1.00 10.79 105 ASN A C 1
ATOM 792 O O . ASN A 1 105 ? 13.238 5.303 1.165 1.00 12.31 105 ASN A O 1
ATOM 805 N N . THR A 1 107 ? 15.549 3.406 -0.515 1.00 15.20 107 THR A N 1
ATOM 806 C CA . THR A 1 107 ? 15.828 2.910 -1.866 1.00 16.19 107 THR A CA 1
ATOM 807 C C . THR A 1 107 ? 14.890 3.517 -2.910 1.00 16.81 107 THR A C 1
ATOM 808 O O . THR A 1 107 ? 13.977 4.283 -2.590 1.00 16.57 107 THR A O 1
ATOM 812 N N . ASP A 1 108 ? 15.108 3.153 -4.168 1.00 18.98 108 ASP A N 1
ATOM 813 C CA . ASP A 1 108 ? 14.273 3.657 -5.256 1.00 20.80 108 ASP A CA 1
ATOM 814 C C . ASP A 1 108 ? 13.187 2.678 -5.714 1.00 22.21 108 ASP A C 1
ATOM 815 O O . ASP A 1 108 ? 12.543 2.891 -6.751 1.00 21.81 108 ASP A O 1
ATOM 820 N N . GLN A 1 109 ? 12.970 1.613 -4.944 1.00 17.87 109 GLN A N 1
ATOM 821 C CA . GLN A 1 109 ? 11.904 0.654 -5.250 1.00 18.88 109 GLN A CA 1
ATOM 822 C C . GLN A 1 109 ? 11.023 0.463 -4.027 1.00 22.08 109 GLN A C 1
ATOM 823 O O . GLN A 1 109 ? 11.499 0.536 -2.890 1.00 17.25 109 GLN A O 1
ATOM 829 N N . THR A 1 110 ? 9.743 0.189 -4.253 1.00 14.15 110 THR A N 1
ATOM 830 C CA . THR A 1 110 ? 8.837 -0.110 -3.140 1.00 15.85 110 THR A CA 1
ATOM 831 C C . THR A 1 110 ? 9.354 -1.300 -2.331 1.00 16.49 110 THR A C 1
ATOM 832 O O . THR A 1 110 ? 9.798 -2.293 -2.893 1.00 15.85 110 THR A O 1
ATOM 836 N N . VAL A 1 111 ? 9.317 -1.189 -1.006 1.00 15.26 111 VAL A N 1
ATOM 837 C CA . VAL A 1 111 ? 9.684 -2.296 -0.124 1.00 14.12 111 VAL A CA 1
ATOM 838 C C . VAL A 1 111 ? 8.432 -2.801 0.597 1.00 14.25 111 VAL A C 1
ATOM 839 O O . VAL A 1 111 ? 7.611 -2.015 1.081 1.00 15.86 111 VAL A O 1
ATOM 843 N N . VAL A 1 112 ? 8.281 -4.118 0.648 1.00 13.43 112 VAL A N 1
ATOM 844 C CA . VAL A 1 112 ? 7.131 -4.714 1.304 1.00 14.28 112 VAL A CA 1
ATOM 845 C C . VAL A 1 112 ? 7.573 -5.455 2.556 1.00 16.11 112 VAL A C 1
ATOM 846 O O . VAL A 1 112 ? 8.483 -6.286 2.513 1.00 16.90 112 VAL A O 1
ATOM 850 N N . LEU A 1 113 ? 6.939 -5.131 3.673 1.00 14.69 113 LEU A N 1
ATOM 851 C CA . LEU A 1 113 ? 7.124 -5.858 4.910 1.00 14.54 113 LEU A CA 1
ATOM 852 C C . LEU A 1 113 ? 5.964 -6.818 5.076 1.00 17.53 113 LEU A C 1
ATOM 853 O O . LEU A 1 113 ? 4.820 -6.405 5.153 1.00 14.17 113 LEU A O 1
ATOM 858 N N . GLU A 1 114 ? 6.262 -8.107 5.139 1.00 15.52 114 GLU A N 1
ATOM 859 C CA . GLU A 1 114 ? 5.205 -9.101 5.328 1.00 15.51 114 GLU A CA 1
ATOM 860 C C . GLU A 1 114 ? 4.788 -9.205 6.786 1.00 15.07 114 GLU A C 1
ATOM 861 O O . GLU A 1 114 ? 5.591 -8.944 7.687 1.00 15.38 114 GLU A O 1
ATOM 867 N N . ALA A 1 115 ? 3.536 -9.582 7.027 1.00 15.59 115 ALA A N 1
ATOM 868 C CA . ALA A 1 115 ? 3.080 -9.848 8.385 1.00 13.03 115 ALA A CA 1
ATOM 869 C C . ALA A 1 115 ? 3.994 -10.868 9.077 1.00 14.80 115 ALA A C 1
ATOM 870 O O . ALA A 1 115 ? 4.342 -11.899 8.496 1.00 14.74 115 ALA A O 1
ATOM 872 N N . GLY A 1 116 ? 4.397 -10.576 10.308 1.00 11.74 116 GLY A N 1
ATOM 873 C CA . GLY A 1 116 ? 5.248 -11.483 11.061 1.00 12.16 116 GLY A CA 1
ATOM 874 C C . GLY A 1 116 ? 6.743 -11.217 10.951 1.00 11.68 116 GLY A C 1
ATOM 875 O O . GLY A 1 116 ? 7.516 -11.786 11.736 1.00 15.47 116 GLY A O 1
ATOM 876 N N . GLU A 1 117 ? 7.155 -10.374 10.004 1.00 11.36 117 GLU A N 1
ATOM 877 C CA . GLU A 1 117 ? 8.571 -10.016 9.869 1.00 12.02 117 GLU A CA 1
ATOM 878 C C . GLU A 1 117 ? 9.010 -9.165 11.067 1.00 10.58 117 GLU A C 1
ATOM 879 O O . GLU A 1 117 ? 8.312 -8.244 11.479 1.00 11.05 117 GLU A O 1
ATOM 885 N N . ARG A 1 118 ? 10.175 -9.464 11.622 1.00 9.28 118 ARG A N 1
ATOM 886 C CA . ARG A 1 118 ? 10.689 -8.644 12.719 1.00 9.34 118 ARG A CA 1
ATOM 887 C C . ARG A 1 118 ? 11.125 -7.283 12.174 1.00 11.35 118 ARG A C 1
ATOM 888 O O . ARG A 1 118 ? 11.745 -7.208 11.107 1.00 12.17 118 ARG A O 1
ATOM 896 N N . VAL A 1 119 ? 10.815 -6.205 12.901 1.00 7.29 119 VAL A N 1
ATOM 897 C CA . VAL A 1 119 ? 11.062 -4.879 12.354 1.00 8.62 119 VAL A CA 1
ATOM 898 C C . VAL A 1 119 ? 11.877 -3.987 13.294 1.00 8.29 119 VAL A C 1
ATOM 899 O O . VAL A 1 119 ? 12.751 -3.268 12.829 1.00 8.86 119 VAL A O 1
ATOM 903 N N . VAL A 1 120 ? 11.612 -4.042 14.598 1.00 7.08 120 VAL A N 1
ATOM 904 C CA . VAL A 1 120 ? 12.435 -3.273 15.553 1.00 6.37 120 VAL A CA 1
ATOM 905 C C . VAL A 1 120 ? 12.648 -4.113 16.797 1.00 7.67 120 VAL A C 1
ATOM 906 O O . VAL A 1 120 ? 11.984 -5.123 16.979 1.00 9.18 120 VAL A O 1
ATOM 910 N N . GLN A 1 121 ? 13.565 -3.696 17.669 1.00 7.68 121 GLN A N 1
ATOM 911 C CA . GLN A 1 121 ? 13.763 -4.391 18.936 1.00 5.69 121 GLN A CA 1
ATOM 912 C C . GLN A 1 121 ? 13.465 -3.449 20.081 1.00 6.88 121 GLN A C 1
ATOM 913 O O . GLN A 1 121 ? 13.848 -2.288 20.036 1.00 10.41 121 GLN A O 1
ATOM 919 N N . GLY A 1 122 ? 12.767 -3.947 21.094 1.00 6.22 122 GLY A N 1
ATOM 920 C CA . GLY A 1 122 ? 12.367 -3.111 22.216 1.00 6.10 122 GLY A CA 1
ATOM 921 C C . GLY A 1 122 ? 13.150 -3.479 23.464 1.00 7.07 122 GLY A C 1
ATOM 922 O O . GLY A 1 122 ? 13.261 -4.659 23.804 1.00 7.54 122 GLY A O 1
ATOM 923 N N . VAL A 1 123 ? 13.669 -2.471 24.164 1.00 5.20 123 VAL A N 1
ATOM 924 C CA . VAL A 1 123 ? 14.425 -2.695 25.391 1.00 4.45 123 VAL A CA 1
ATOM 925 C C . VAL A 1 123 ? 13.804 -1.882 26.520 1.00 6.79 123 VAL A C 1
ATOM 926 O O . VAL A 1 123 ? 13.604 -0.676 26.360 1.00 7.21 123 VAL A O 1
ATOM 930 N N . PHE A 1 124 ? 13.504 -2.535 27.648 1.00 4.66 124 PHE A N 1
ATOM 931 C CA . PHE A 1 124 ? 12.978 -1.832 28.821 1.00 6.16 124 PHE A CA 1
ATOM 932 C C . PHE A 1 124 ? 14.115 -1.381 29.728 1.00 6.33 124 PHE A C 1
ATOM 933 O O . PHE A 1 124 ? 15.018 -2.156 30.022 1.00 7.10 124 PHE A O 1
ATOM 949 N N . PRO A 1 126 ? 15.351 1.613 33.143 1.00 7.42 126 PRO A N 1
ATOM 950 C CA . PRO A 1 126 ? 14.963 2.637 34.125 1.00 7.35 126 PRO A CA 1
ATOM 951 C C . PRO A 1 126 ? 15.315 4.042 33.636 1.00 7.74 126 PRO A C 1
ATOM 952 O O . PRO A 1 126 ? 16.264 4.192 32.864 1.00 9.17 126 PRO A O 1
ATOM 956 N N . PHE A 1 127 ? 14.553 5.046 34.062 1.00 6.11 127 PHE A N 1
ATOM 957 C CA . PHE A 1 127 ? 14.940 6.443 33.847 1.00 6.38 127 PHE A CA 1
ATOM 958 C C . PHE A 1 127 ? 14.826 7.230 35.152 1.00 7.02 127 PHE A C 1
ATOM 959 O O . PHE A 1 127 ? 14.227 6.757 36.130 1.00 8.58 127 PHE A O 1
ATOM 967 N N . LEU A 1 128 ? 15.386 8.438 35.152 1.00 6.40 128 LEU A N 1
ATOM 968 C CA . LEU A 1 128 ? 15.542 9.228 36.379 1.00 6.05 128 LEU A CA 1
ATOM 969 C C . LEU A 1 128 ? 14.870 10.586 36.218 1.00 5.86 128 LEU A C 1
ATOM 970 O O . LEU A 1 128 ? 14.778 11.096 35.107 1.00 8.15 1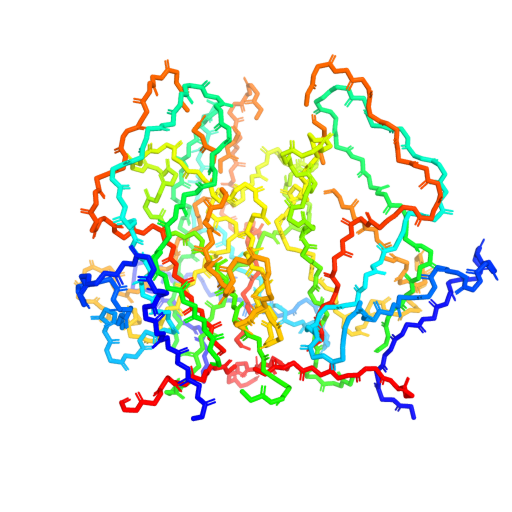28 LEU A O 1
ATOM 975 N N . LEU A 1 129 ? 14.405 11.161 37.332 1.00 7.33 129 LEU A N 1
ATOM 976 C CA . LEU A 1 129 ? 13.662 12.418 37.319 1.00 8.98 129 LEU A CA 1
ATOM 977 C C . LEU A 1 129 ? 14.512 13.608 37.739 1.00 7.65 129 LEU A C 1
ATOM 978 O O . LEU A 1 129 ? 15.443 13.465 38.527 1.00 9.55 129 LEU A O 1
ATOM 983 N N . ILE A 1 130 ? 14.169 14.783 37.232 1.00 7.41 130 ILE A N 1
ATOM 984 C CA . ILE A 1 130 ? 14.872 15.991 37.653 1.00 6.86 130 ILE A CA 1
ATOM 985 C C . ILE A 1 130 ? 14.394 16.466 39.017 1.00 10.53 130 ILE A C 1
ATOM 986 O O . ILE A 1 130 ? 13.324 16.075 39.488 1.00 9.99 130 ILE A O 1
ATOM 991 N N . ASP A 1 131 ? 15.199 17.320 39.639 1.00 10.55 131 ASP A N 1
ATOM 992 C CA . ASP A 1 131 ? 14.856 17.914 40.932 1.00 10.92 131 ASP A CA 1
ATOM 993 C C . ASP A 1 131 ? 13.514 18.619 40.836 1.00 12.02 131 ASP A C 1
ATOM 994 O O . ASP A 1 131 ? 13.272 19.371 39.890 1.00 13.50 131 ASP A O 1
ATOM 999 N N . GLY A 1 132 ? 12.663 18.398 41.835 1.00 17.50 132 GLY A N 1
ATOM 1000 C CA . GLY A 1 132 ? 11.358 19.039 41.889 1.00 22.41 132 GLY A CA 1
ATOM 1001 C C . GLY A 1 132 ? 10.331 18.379 40.989 1.00 27.79 132 GLY A C 1
ATOM 1002 O O . GLY A 1 132 ? 10.641 17.389 40.313 1.00 21.34 132 GLY A O 1
ATOM 1003 N N . LYS B 1 3 ? 19.989 18.937 45.486 1.00 15.07 3 LYS B N 1
ATOM 1004 C CA . LYS B 1 3 ? 20.345 19.066 44.065 1.00 11.68 3 LYS B CA 1
ATOM 1005 C C . LYS B 1 3 ? 20.955 17.749 43.594 1.00 12.57 3 LYS B C 1
ATOM 1006 O O . LYS B 1 3 ? 21.939 17.271 44.158 1.00 17.61 3 LYS B O 1
ATOM 1012 N N . THR B 1 4 ? 20.348 17.172 42.561 1.00 10.19 4 THR B N 1
ATOM 1013 C CA . THR B 1 4 ? 20.620 15.822 42.117 1.00 8.66 4 THR B CA 1
ATOM 1014 C C . THR B 1 4 ? 20.857 15.794 40.597 1.00 7.59 4 THR B C 1
ATOM 1015 O O . THR B 1 4 ? 21.976 15.582 40.133 1.00 8.87 4 THR B O 1
ATOM 1019 N N . ARG B 1 5 ? 19.807 16.044 39.827 1.00 8.36 5 ARG B N 1
ATOM 1020 C CA . ARG B 1 5 ? 19.951 16.196 38.374 1.00 6.36 5 ARG B CA 1
ATOM 1021 C C . ARG B 1 5 ? 18.878 17.149 37.857 1.00 6.84 5 ARG B C 1
ATOM 1022 O O . ARG B 1 5 ? 17.846 17.325 38.503 1.00 6.99 5 ARG B O 1
ATOM 1030 N N . GLY B 1 6 ? 19.132 17.798 36.721 1.00 6.55 6 GLY B N 1
ATOM 1031 C CA . GLY B 1 6 ? 18.130 18.696 36.173 1.00 7.27 6 GLY B CA 1
ATOM 1032 C C . GLY B 1 6 ? 18.707 19.650 35.134 1.00 7.41 6 GLY B C 1
ATOM 1033 O O . GLY B 1 6 ? 19.845 19.465 34.666 1.00 6.20 6 GLY B O 1
ATOM 1034 N N . PHE B 1 7 ? 17.905 20.655 34.772 1.00 5.22 7 PHE B N 1
ATOM 1035 C CA . PHE B 1 7 ? 18.286 21.656 33.772 1.00 4.76 7 PHE B CA 1
ATOM 1036 C C . PHE B 1 7 ? 18.343 23.039 34.377 1.00 7.86 7 PHE B C 1
ATOM 1037 O O . PHE B 1 7 ? 17.587 23.376 35.299 1.00 8.22 7 PHE B O 1
ATOM 1045 N N . GLU B 1 8 ? 19.224 23.854 33.809 1.00 5.48 8 GLU B N 1
ATOM 1046 C CA . GLU B 1 8 ? 19.300 25.269 34.154 1.00 6.40 8 GLU B CA 1
ATOM 1047 C C . GLU B 1 8 ? 19.450 26.054 32.867 1.00 6.32 8 GLU B C 1
ATOM 1048 O O . GLU B 1 8 ? 20.018 25.564 31.895 1.00 5.99 8 GLU B O 1
ATOM 1054 N N . LEU B 1 9 ? 18.920 27.272 32.844 1.00 6.81 9 LEU B N 1
ATOM 1055 C CA . LEU B 1 9 ? 19.212 28.166 31.725 1.00 7.83 9 LEU B CA 1
ATOM 1056 C C . LEU B 1 9 ? 20.693 28.525 31.701 1.00 7.58 9 LEU B C 1
ATOM 1057 O O . LEU B 1 9 ? 21.306 28.767 32.758 1.00 8.34 9 LEU B O 1
ATOM 1062 N N . ILE B 1 10 ? 21.277 28.584 30.510 1.00 6.78 10 ILE B N 1
ATOM 1063 C CA . ILE B 1 10 ? 22.637 29.116 30.412 1.00 6.77 10 ILE B CA 1
ATOM 1064 C C . ILE B 1 10 ? 22.551 30.628 30.586 1.00 9.25 10 ILE B C 1
ATOM 1065 O O . ILE B 1 10 ? 21.476 31.202 30.489 1.00 9.20 10 ILE B O 1
ATOM 1070 N N . THR B 1 11 ? 23.673 31.278 30.866 1.00 10.38 11 THR B N 1
ATOM 1071 C CA . THR B 1 11 ? 23.627 32.699 31.146 1.00 11.90 11 THR B CA 1
ATOM 1072 C C . THR B 1 11 ? 23.074 33.534 29.978 1.00 13.13 11 THR B C 1
ATOM 1073 O O . THR B 1 11 ? 22.514 34.598 30.202 1.00 15.20 11 THR B O 1
ATOM 1077 N N . ASP B 1 12 ? 23.199 33.030 28.749 1.00 9.65 12 ASP B N 1
ATOM 1078 C CA . ASP B 1 12 ? 22.785 33.769 27.558 1.00 11.72 12 ASP B CA 1
ATOM 1079 C C . ASP B 1 12 ? 21.266 33.858 27.379 1.00 14.16 12 ASP B C 1
ATOM 1080 O O . ASP B 1 12 ? 20.781 34.618 26.539 1.00 13.23 12 ASP B O 1
ATOM 1085 N N . TYR B 1 13 ? 20.520 33.066 28.142 1.00 10.69 13 TYR B N 1
ATOM 1086 C CA . TYR B 1 13 ? 19.059 33.029 28.013 1.00 11.12 13 TYR B CA 1
ATOM 1087 C C . TYR B 1 13 ? 18.390 33.184 29.368 1.00 11.11 13 TYR B C 1
ATOM 1088 O O . TYR B 1 13 ? 18.896 32.689 30.399 1.00 11.47 13 TYR B O 1
ATOM 1097 N N . THR B 1 14 ? 17.242 33.854 29.380 1.00 12.14 14 THR B N 1
ATOM 1098 C CA . THR B 1 14 ? 16.537 34.097 30.623 1.00 10.45 14 THR B CA 1
ATOM 1099 C C . THR B 1 14 ? 15.068 33.662 30.589 1.00 11.60 14 THR B C 1
ATOM 1100 O O . THR B 1 14 ? 14.393 33.750 31.612 1.00 14.35 14 THR B O 1
ATOM 1104 N N . ASP B 1 15 ? 14.583 33.186 29.450 1.00 11.86 15 ASP B N 1
ATOM 1105 C CA . ASP B 1 15 ? 13.180 32.780 29.323 1.00 12.24 15 ASP B CA 1
ATOM 1106 C C . ASP B 1 15 ? 12.954 31.435 29.993 1.00 11.89 15 ASP B C 1
ATOM 1107 O O . ASP B 1 15 ? 13.381 30.400 29.480 1.00 10.99 15 ASP B O 1
ATOM 1112 N N . GLU B 1 16 ? 12.248 31.443 31.125 1.00 11.49 16 GLU B N 1
ATOM 1113 C CA . GLU B 1 16 ? 12.070 30.202 31.882 1.00 11.64 16 GLU B CA 1
ATOM 1114 C C . GLU B 1 16 ? 11.151 29.197 31.174 1.00 11.63 16 GLU B C 1
ATOM 1115 O O . GLU B 1 16 ? 11.093 28.011 31.554 1.00 11.53 16 GLU B O 1
ATOM 1121 N N . ASN B 1 17 ? 10.491 29.660 30.113 1.00 10.14 17 ASN B N 1
ATOM 1122 C CA . ASN B 1 17 ? 9.726 28.780 29.243 1.00 15.45 17 ASN B CA 1
ATOM 1123 C C . ASN B 1 17 ? 10.618 27.703 28.631 1.00 12.80 17 ASN B C 1
ATOM 1124 O O . ASN B 1 17 ? 10.136 26.651 28.226 1.00 10.71 17 ASN B O 1
ATOM 1129 N N . LEU B 1 18 ? 11.919 27.980 28.541 1.00 7.67 18 LEU B N 1
ATOM 1130 C CA . LEU B 1 18 ? 12.852 27.011 27.938 1.00 7.47 18 LEU B CA 1
ATOM 1131 C C . LEU B 1 18 ? 13.232 25.862 28.862 1.00 8.81 18 LEU B C 1
ATOM 1132 O O . LEU B 1 18 ? 13.847 24.899 28.421 1.00 8.10 18 LEU B O 1
ATOM 1137 N N . LEU B 1 19 ? 12.894 25.961 30.142 1.00 6.80 19 LEU B N 1
ATOM 1138 C CA . LEU B 1 19 ? 13.257 24.887 31.065 1.00 7.45 19 LEU B CA 1
ATOM 1139 C C . LEU B 1 19 ? 12.381 23.657 30.759 1.00 10.35 19 LEU B C 1
ATOM 1140 O O . LEU B 1 19 ? 11.160 23.750 30.797 1.00 10.46 19 LEU B O 1
ATOM 1145 N N . PRO B 1 20 ? 13.007 22.504 30.446 1.00 8.80 20 PRO B N 1
ATOM 1146 C CA . PRO B 1 20 ? 12.225 21.350 29.962 1.00 8.83 20 PRO B CA 1
ATOM 1147 C C . PRO B 1 20 ? 11.305 20.743 31.015 1.00 9.87 20 PRO B C 1
ATOM 1148 O O . PRO B 1 20 ? 11.656 20.695 32.194 1.00 11.83 20 PRO B O 1
ATOM 1152 N N . LYS B 1 21 ? 10.140 20.271 30.568 1.00 9.83 21 LYS B N 1
ATOM 1153 C CA . LYS B 1 21 ? 9.264 19.520 31.460 1.00 9.61 21 LYS B CA 1
ATOM 1154 C C . LYS B 1 21 ? 8.770 18.268 30.761 1.00 9.50 21 LYS B C 1
ATOM 1155 O O . LYS B 1 21 ? 8.902 18.141 29.539 1.00 9.84 21 LYS B O 1
ATOM 1161 N N . ARG B 1 22 ? 8.223 17.333 31.532 1.00 9.68 22 ARG B N 1
ATOM 1162 C CA . ARG B 1 22 ? 7.657 16.126 30.936 1.00 9.86 22 ARG B CA 1
ATOM 1163 C C . ARG B 1 22 ? 6.214 16.404 30.579 1.00 11.76 22 ARG B C 1
ATOM 1164 O O . ARG B 1 22 ? 5.513 17.116 31.320 1.00 11.86 22 ARG B O 1
ATOM 1172 N N . GLU B 1 23 ? 5.772 15.857 29.453 1.00 10.43 23 GLU B N 1
ATOM 1173 C CA . GLU B 1 23 ? 4.440 16.148 28.952 1.00 12.58 23 GLU B CA 1
ATOM 1174 C C . GLU B 1 23 ? 3.348 15.455 29.761 1.00 16.17 23 GLU B C 1
ATOM 1175 O O . GLU B 1 23 ? 2.247 15.985 29.912 1.00 14.97 23 GLU B O 1
ATOM 1181 N N . THR B 1 24 ? 3.650 14.267 30.275 1.00 10.38 24 THR B N 1
ATOM 1182 C CA . THR B 1 24 ? 2.698 13.523 31.088 1.00 13.87 24 THR B CA 1
ATOM 1183 C C . THR B 1 24 ? 3.407 12.961 32.309 1.00 13.77 24 THR B C 1
ATOM 1184 O O . THR B 1 24 ? 4.637 12.926 32.361 1.00 13.08 24 THR B O 1
ATOM 1188 N N . ALA B 1 25 ? 2.621 12.503 33.283 1.00 14.32 25 ALA B N 1
ATOM 1189 C CA . ALA B 1 25 ? 3.172 12.150 34.586 1.00 16.38 25 ALA B CA 1
ATOM 1190 C C . ALA B 1 25 ? 4.089 10.936 34.568 1.00 13.81 25 ALA B C 1
ATOM 1191 O O . ALA B 1 25 ? 4.870 10.759 35.490 1.00 14.09 25 ALA B O 1
ATOM 1193 N N . HIS B 1 26 ? 3.983 10.106 33.531 1.00 11.57 26 HIS B N 1
ATOM 1194 C CA . HIS B 1 26 ? 4.846 8.928 33.412 1.00 13.38 26 HIS B CA 1
ATOM 1195 C C . HIS B 1 26 ? 5.764 8.934 32.204 1.00 12.75 26 HIS B C 1
ATOM 1196 O O . HIS B 1 26 ? 6.382 7.916 31.884 1.00 12.18 26 HIS B O 1
ATOM 1203 N N . ALA B 1 27 ? 5.864 10.078 31.533 1.00 10.02 27 ALA B N 1
ATOM 1204 C CA . ALA B 1 27 ? 6.770 10.180 30.390 1.00 10.49 27 ALA B CA 1
ATOM 1205 C C . ALA B 1 27 ? 8.215 10.028 30.848 1.00 8.72 27 ALA B C 1
ATOM 1206 O O . ALA B 1 27 ? 8.566 10.413 31.961 1.00 9.89 27 ALA B O 1
ATOM 1208 N N . ALA B 1 28 ? 9.043 9.462 29.975 1.00 7.04 28 ALA B N 1
ATOM 1209 C CA . ALA B 1 28 ? 10.450 9.271 30.276 1.00 7.96 28 ALA B CA 1
ATOM 1210 C C . ALA B 1 28 ? 11.220 10.555 29.989 1.00 7.55 28 ALA B C 1
ATOM 1211 O O . ALA B 1 28 ? 12.224 10.835 30.643 1.00 8.61 28 ALA B O 1
ATOM 1213 N N . GLY B 1 29 ? 10.760 11.284 28.969 1.00 6.92 29 GLY B N 1
ATOM 1214 C CA . GLY B 1 29 ? 11.524 12.382 28.394 1.00 8.65 29 GLY B CA 1
ATOM 1215 C C . GLY B 1 29 ? 11.086 13.776 28.807 1.00 9.27 29 GLY B C 1
ATOM 1216 O O . GLY B 1 29 ? 9.898 14.022 29.048 1.00 8.23 29 GLY B O 1
ATOM 1217 N N . TYR B 1 30 ? 12.067 14.669 28.902 1.00 5.29 30 TYR B N 1
ATOM 1218 C CA . TYR B 1 30 ? 11.877 16.100 29.142 1.00 5.50 30 TYR B CA 1
ATOM 1219 C C . TYR B 1 30 ? 12.007 16.798 27.813 1.00 7.15 30 TYR B C 1
ATOM 1220 O O . TYR B 1 30 ? 12.980 16.593 27.098 1.00 7.00 30 TYR B O 1
ATOM 1229 N N . ASP B 1 31 ? 11.023 17.623 27.465 1.00 7.49 31 ASP B N 1
ATOM 1230 C CA . ASP B 1 31 ? 11.019 18.208 26.120 1.00 8.18 31 ASP B CA 1
ATOM 1231 C C . ASP B 1 31 ? 11.845 19.489 26.075 1.00 9.61 31 ASP B C 1
ATOM 1232 O O . ASP B 1 31 ? 11.458 20.501 26.655 1.00 11.31 31 ASP B O 1
ATOM 1237 N N . LEU B 1 32 ? 12.978 19.431 25.377 1.00 6.23 32 LEU B N 1
ATOM 1238 C CA . LEU B 1 32 ? 13.823 20.602 25.174 1.00 5.56 32 LEU B CA 1
ATOM 1239 C C . LEU B 1 32 ? 13.284 21.428 24.007 1.00 7.31 32 LEU B C 1
ATOM 1240 O O . LEU B 1 32 ? 12.699 20.893 23.061 1.00 7.07 32 LEU B O 1
ATOM 1245 N N . LYS B 1 33 ? 13.473 22.740 24.088 1.00 6.19 33 LYS B N 1
ATOM 1246 C CA . LYS B 1 33 ? 12.862 23.655 23.129 1.00 8.20 33 LYS B CA 1
ATOM 1247 C C . LYS B 1 33 ? 13.920 24.460 22.388 1.00 9.00 33 LYS B C 1
ATOM 1248 O O . LYS B 1 33 ? 15.064 24.537 22.822 1.00 8.38 33 LYS B O 1
ATOM 1254 N N . VAL B 1 34 ? 13.515 25.037 21.254 1.00 6.64 34 VAL B N 1
ATOM 1255 C CA . VAL B 1 34 ? 14.369 25.881 20.438 1.00 7.55 34 VAL B CA 1
ATOM 1256 C C . VAL B 1 34 ? 14.535 27.233 21.107 1.00 7.44 34 VAL B C 1
ATOM 1257 O O . VAL B 1 34 ? 13.552 27.881 21.405 1.00 9.97 34 VAL B O 1
ATOM 1261 N N . ALA B 1 35 ? 15.778 27.659 21.354 1.00 6.97 35 ALA B N 1
ATOM 1262 C CA . ALA B 1 35 ? 16.009 28.844 22.200 1.00 8.69 35 ALA B CA 1
ATOM 1263 C C . ALA B 1 35 ? 15.784 30.149 21.439 1.00 10.64 35 ALA B C 1
ATOM 1264 O O . ALA B 1 35 ? 15.410 31.174 22.005 1.00 11.63 35 ALA B O 1
ATOM 1266 N N . GLU B 1 36 ? 16.026 30.097 20.138 1.00 9.82 36 GLU B N 1
ATOM 1267 C CA . GLU B 1 36 ? 15.853 31.277 19.304 1.00 13.75 36 GLU B CA 1
ATOM 1268 C C . GLU B 1 36 ? 15.521 30.836 17.900 1.00 13.28 36 GLU B C 1
ATOM 1269 O O . GLU B 1 36 ? 15.895 29.737 17.478 1.00 11.90 36 GLU B O 1
ATOM 1275 N N . ARG B 1 37 ? 14.831 31.691 17.159 1.00 13.33 37 ARG B N 1
ATOM 1276 C CA . ARG B 1 37 ? 14.440 31.312 15.809 1.00 12.45 37 ARG B CA 1
ATOM 1277 C C . ARG B 1 37 ? 15.644 30.798 15.017 1.00 13.77 37 ARG B C 1
ATOM 1278 O O . ARG B 1 37 ? 16.706 31.438 14.972 1.00 12.27 37 ARG B O 1
ATOM 1286 N N . THR B 1 38 ? 15.482 29.635 14.395 1.00 11.95 38 THR B N 1
ATOM 1287 C CA . THR B 1 38 ? 16.589 28.985 13.707 1.00 12.99 38 THR B CA 1
ATOM 1288 C C . THR B 1 38 ? 16.139 28.453 12.350 1.00 12.58 38 THR B C 1
ATOM 1289 O O . THR B 1 38 ? 15.188 27.673 12.257 1.00 14.48 38 THR B O 1
ATOM 1293 N N . GLU B 1 39 ? 16.810 28.908 11.297 1.00 13.39 39 GLU B N 1
ATOM 1294 C CA . GLU B 1 39 ? 16.518 28.440 9.941 1.00 14.80 39 GLU B CA 1
ATOM 1295 C C . GLU B 1 39 ? 17.453 27.302 9.540 1.00 12.98 39 GLU B C 1
ATOM 1296 O O . GLU B 1 39 ? 18.658 27.334 9.824 1.00 13.35 39 GLU B O 1
ATOM 1302 N N . ILE B 1 40 ? 16.898 26.309 8.851 1.00 9.78 40 ILE B N 1
ATOM 1303 C CA . ILE B 1 40 ? 17.707 25.213 8.337 1.00 10.86 40 ILE B CA 1
ATOM 1304 C C . ILE B 1 40 ? 17.451 25.055 6.843 1.00 10.00 40 ILE B C 1
ATOM 1305 O O . ILE B 1 40 ? 16.352 24.669 6.432 1.00 10.66 40 ILE B O 1
ATOM 1310 N N . SER B 1 41 ? 18.462 25.385 6.044 1.00 10.33 41 SER B N 1
ATOM 1311 C CA . SER B 1 41 ? 18.363 25.279 4.592 1.00 13.66 41 SER B CA 1
ATOM 1312 C C . SER B 1 41 ? 18.120 23.849 4.118 1.00 13.81 41 SER B C 1
ATOM 1313 O O . SER B 1 41 ? 18.413 22.881 4.807 1.00 9.85 41 SER B O 1
ATOM 1316 N N . ALA B 1 42 ? 17.581 23.720 2.914 1.00 13.99 42 ALA B N 1
ATOM 1317 C CA . ALA B 1 42 ? 17.390 22.411 2.305 1.00 13.47 42 ALA B CA 1
ATOM 1318 C C . ALA B 1 42 ? 18.655 21.569 2.355 1.00 12.02 42 ALA B C 1
ATOM 1319 O O . ALA B 1 42 ? 19.724 22.006 1.908 1.00 12.54 42 ALA B O 1
ATOM 1321 N N . GLY B 1 43 ? 18.532 20.363 2.914 1.00 12.34 43 GLY B N 1
ATOM 1322 C CA . GLY B 1 43 ? 19.654 19.445 3.003 1.00 11.05 43 GLY B CA 1
ATOM 1323 C C . GLY B 1 43 ? 20.751 19.777 4.007 1.00 11.96 43 GLY B C 1
ATOM 1324 O O . GLY B 1 43 ? 21.725 19.018 4.132 1.00 12.63 43 GLY B O 1
ATOM 1325 N N . ALA B 1 44 ? 20.603 20.885 4.727 1.00 10.35 44 ALA B N 1
ATOM 1326 C CA . ALA B 1 44 ? 21.663 21.358 5.635 1.00 11.54 44 ALA B CA 1
ATOM 1327 C C . ALA B 1 44 ? 21.588 20.735 7.028 1.00 8.65 44 ALA B C 1
ATOM 1328 O O . ALA B 1 44 ? 20.518 20.314 7.483 1.00 9.13 44 ALA B O 1
ATOM 1330 N N . ILE B 1 45 ? 22.734 20.731 7.705 1.00 8.72 45 ILE B N 1
ATOM 1331 C CA . ILE B 1 45 ? 22.809 20.356 9.116 1.00 9.92 45 ILE B CA 1
ATOM 1332 C C . ILE B 1 45 ? 23.088 21.616 9.937 1.00 10.12 45 ILE B C 1
ATOM 1333 O O . ILE B 1 45 ? 24.039 22.353 9.641 1.00 9.73 45 ILE B O 1
ATOM 1338 N N . VAL B 1 46 ? 22.258 21.862 10.948 1.00 9.15 46 VAL B N 1
ATOM 1339 C CA . VAL B 1 46 ? 22.386 23.045 11.810 1.00 9.95 46 VAL B CA 1
ATOM 1340 C C . VAL B 1 46 ? 22.309 22.640 13.273 1.00 10.13 46 VAL B C 1
ATOM 1341 O O . VAL B 1 46 ? 21.483 21.811 13.652 1.00 9.65 46 VAL B O 1
ATOM 1345 N N . LEU B 1 47 ? 23.196 23.221 14.075 1.00 9.62 47 LEU B N 1
A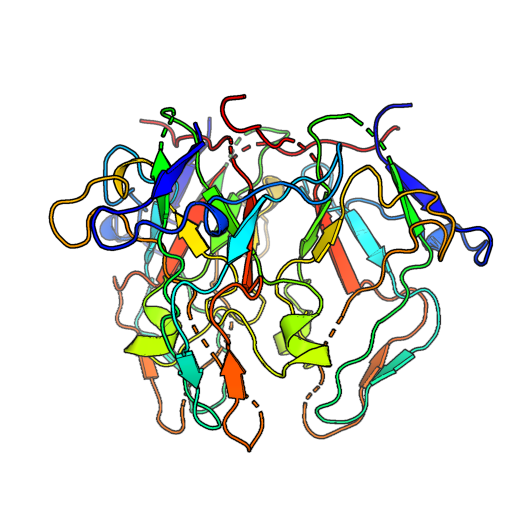TOM 1346 C CA . LEU B 1 47 ? 23.165 23.030 15.520 1.00 10.14 47 LEU B CA 1
ATOM 1347 C C . LEU B 1 47 ? 22.123 23.983 16.103 1.00 10.26 47 LEU B C 1
ATOM 1348 O O . LEU B 1 47 ? 22.300 25.207 16.069 1.00 12.93 47 LEU B O 1
ATOM 1353 N N . VAL B 1 48 ? 21.026 23.431 16.618 1.00 7.57 48 VAL B N 1
ATOM 1354 C CA . VAL B 1 48 ? 19.925 24.258 17.098 1.00 8.39 48 VAL B CA 1
ATOM 1355 C C . VAL B 1 48 ? 20.107 24.463 18.615 1.00 8.16 48 VAL B C 1
ATOM 1356 O O . VAL B 1 48 ? 20.143 23.489 19.363 1.00 7.78 48 VAL B O 1
ATOM 1360 N N . PRO B 1 49 ? 20.200 25.723 19.064 1.00 7.56 49 PRO B N 1
ATOM 1361 C CA . PRO B 1 49 ? 20.347 25.990 20.498 1.00 9.12 49 PRO B CA 1
ATOM 1362 C C . PRO B 1 49 ? 19.083 25.707 21.276 1.00 6.44 49 PRO B C 1
ATOM 1363 O O . PRO B 1 49 ? 17.986 25.935 20.820 1.00 6.23 49 PRO B O 1
ATOM 1367 N N . THR B 1 50 ? 19.282 25.251 22.506 1.00 4.89 50 THR B N 1
ATOM 1368 C CA . THR B 1 50 ? 18.229 24.781 23.342 1.00 6.60 50 THR B CA 1
ATOM 1369 C C . THR B 1 50 ? 18.127 25.718 24.574 1.00 5.97 50 THR B C 1
ATOM 1370 O O . THR B 1 50 ? 17.126 25.743 25.294 1.00 6.32 50 THR B O 1
ATOM 1374 N N . GLY B 1 51 ? 19.165 26.526 24.787 1.00 5.45 51 GLY B N 1
ATOM 1375 C CA . GLY B 1 51 ? 19.162 27.495 25.881 1.00 6.88 51 GLY B CA 1
ATOM 1376 C C . GLY B 1 51 ? 19.435 26.939 27.271 1.00 7.05 51 GLY B C 1
ATOM 1377 O O . GLY B 1 51 ? 19.526 27.703 28.243 1.00 6.44 51 GLY B O 1
ATOM 1378 N N . VAL B 1 52 ? 19.618 25.621 27.370 1.00 5.37 52 VAL B N 1
ATOM 1379 C CA . VAL B 1 52 ? 19.811 24.998 28.682 1.00 5.41 52 VAL B CA 1
ATOM 1380 C C . VAL B 1 52 ? 21.067 24.136 28.801 1.00 5.90 52 VAL B C 1
ATOM 1381 O O . VAL B 1 52 ? 21.644 23.711 27.803 1.00 5.44 52 VAL B O 1
ATOM 1385 N N . LYS B 1 53 ? 21.500 23.935 30.044 1.00 4.76 53 LYS B N 1
ATOM 1386 C CA . LYS B 1 53 ? 22.567 22.994 30.373 1.00 5.30 53 LYS B CA 1
ATOM 1387 C C . LYS B 1 53 ? 21.989 22.004 31.374 1.00 6.85 53 LYS B C 1
ATOM 1388 O O . LYS B 1 53 ? 20.928 22.249 31.945 1.00 5.91 53 LYS B O 1
ATOM 1394 N N . ALA B 1 54 ? 22.658 20.869 31.566 1.00 6.09 54 ALA B N 1
ATOM 1395 C CA . ALA B 1 54 ? 22.102 19.832 32.444 1.00 6.25 54 ALA B CA 1
ATOM 1396 C C . ALA B 1 54 ? 23.153 19.324 33.410 1.00 5.29 54 ALA B C 1
ATOM 1397 O O . ALA B 1 54 ? 24.249 19.034 33.008 1.00 6.43 54 ALA B O 1
ATOM 1399 N N . TYR B 1 55 ? 22.786 19.212 34.680 1.00 4.70 55 TYR B N 1
ATOM 1400 C CA . TYR B 1 55 ? 23.668 18.643 35.698 1.00 5.30 55 TYR B CA 1
ATOM 1401 C C . TYR B 1 55 ? 23.092 17.290 36.097 1.00 6.55 55 TYR B C 1
ATOM 1402 O O . TYR B 1 55 ? 21.895 17.048 35.910 1.00 5.94 55 TYR B O 1
ATOM 1419 N N . GLN B 1 57 ? 24.248 13.250 38.413 1.00 5.42 57 GLN B N 1
ATOM 1420 C CA . GLN B 1 57 ? 25.166 12.636 39.373 1.00 7.40 57 GLN B CA 1
ATOM 1421 C C . GLN B 1 57 ? 26.251 11.872 38.661 1.00 8.32 57 GLN B C 1
ATOM 1422 O O . GLN B 1 57 ? 26.161 11.631 37.459 1.00 6.17 57 GLN B O 1
ATOM 1428 N N . VAL B 1 58 ? 27.282 11.466 39.389 1.00 7.09 58 VAL B N 1
ATOM 1429 C CA . VAL B 1 58 ? 28.282 10.596 38.785 1.00 7.89 58 VAL B CA 1
ATOM 1430 C C . VAL B 1 58 ? 27.564 9.283 38.427 1.00 6.94 58 VAL B C 1
ATOM 1431 O O . VAL B 1 58 ? 26.697 8.789 39.161 1.00 8.17 58 VAL B O 1
ATOM 1435 N N . GLY B 1 59 ? 27.914 8.730 37.269 1.00 6.96 59 GLY B N 1
ATOM 1436 C CA . GLY B 1 59 ? 27.300 7.500 36.805 1.00 6.93 59 GLY B CA 1
ATOM 1437 C C . GLY B 1 59 ? 25.982 7.695 36.094 1.00 7.33 59 GLY B C 1
ATOM 1438 O O . GLY B 1 59 ? 25.248 6.730 35.855 1.00 7.15 59 GLY B O 1
ATOM 1439 N N . GLU B 1 60 ? 25.671 8.950 35.787 1.00 5.65 60 GLU B N 1
ATOM 1440 C CA . GLU B 1 60 ? 24.455 9.270 35.030 1.00 5.84 60 GLU B CA 1
ATOM 1441 C C . GLU B 1 60 ? 24.799 9.915 33.691 1.00 5.48 60 GLU B C 1
ATOM 1442 O O . GLU B 1 60 ? 25.839 10.561 33.554 1.00 6.77 60 GLU B O 1
ATOM 1448 N N . VAL B 1 61 ? 23.918 9.712 32.711 1.00 4.74 61 VAL B N 1
ATOM 1449 C CA . VAL B 1 61 ? 24.033 10.338 31.403 1.00 4.73 61 VAL B CA 1
ATOM 1450 C C . VAL B 1 61 ? 22.669 10.877 30.994 1.00 5.02 61 VAL B C 1
ATOM 1451 O O . VAL B 1 61 ? 21.634 10.361 31.418 1.00 6.23 61 VAL B O 1
ATOM 1455 N N . LEU B 1 62 ? 22.678 11.902 30.142 1.00 4.99 62 LEU B N 1
ATOM 1456 C CA . LEU B 1 62 ? 21.456 12.450 29.573 1.00 4.35 62 LEU B CA 1
ATOM 1457 C C . LEU B 1 62 ? 21.480 12.149 28.084 1.00 5.50 62 LEU B C 1
ATOM 1458 O O . LEU B 1 62 ? 22.415 12.553 27.390 1.00 5.93 62 LEU B O 1
ATOM 1463 N N . TYR B 1 63 ? 20.476 11.439 27.585 1.00 5.37 63 TYR B N 1
ATOM 1464 C CA . TYR B 1 63 ? 20.389 11.160 26.154 1.00 5.27 63 TYR B CA 1
ATOM 1465 C C . TYR B 1 63 ? 19.367 12.089 25.542 1.00 6.20 63 TYR B C 1
ATOM 1466 O O . TYR B 1 63 ? 18.324 12.351 26.152 1.00 6.87 63 TYR B O 1
ATOM 1475 N N . LEU B 1 64 ? 19.666 12.590 24.346 1.00 5.07 64 LEU B N 1
ATOM 1476 C CA . LEU B 1 64 ? 18.694 13.399 23.599 1.00 5.16 64 LEU B CA 1
ATOM 1477 C C . LEU B 1 64 ? 18.180 12.573 22.443 1.00 6.06 64 LEU B C 1
ATOM 1478 O O . LEU B 1 64 ? 18.967 12.079 21.642 1.00 5.55 64 LEU B O 1
ATOM 1483 N N . PHE B 1 65 ? 16.863 12.397 22.380 1.00 5.87 65 PHE B N 1
ATOM 1484 C CA . PHE B 1 65 ? 16.240 11.658 21.287 1.00 7.43 65 PHE B CA 1
ATOM 1485 C C . PHE B 1 65 ? 15.394 12.578 20.444 1.00 7.84 65 PHE B C 1
ATOM 1486 O O . PHE B 1 65 ? 14.858 13.584 20.917 1.00 6.91 65 PHE B O 1
ATOM 1494 N N . ASP B 1 66 ? 15.259 12.214 19.177 1.00 8.13 66 ASP B N 1
ATOM 1495 C CA . ASP B 1 66 ? 14.386 12.935 18.275 1.00 8.01 66 ASP B CA 1
ATOM 1496 C C . ASP B 1 66 ? 12.954 12.866 18.811 1.00 9.16 66 ASP B C 1
ATOM 1497 O O . ASP B 1 66 ? 12.578 11.927 19.513 1.00 7.47 66 ASP B O 1
ATOM 1502 N N . ARG B 1 67 ? 12.156 13.867 18.493 1.00 10.74 67 ARG B N 1
ATOM 1503 C CA . ARG B 1 67 ? 10.713 13.758 18.711 1.00 11.41 67 ARG B CA 1
ATOM 1504 C C . ARG B 1 67 ? 10.126 12.997 17.544 1.00 9.67 67 ARG B C 1
ATOM 1505 O O . ARG B 1 67 ? 10.562 13.169 16.409 1.00 10.99 67 ARG B O 1
ATOM 1513 N N . SER B 1 68 ? 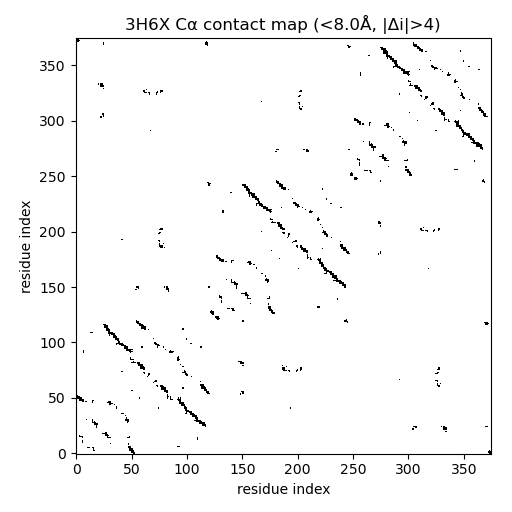9.148 12.141 17.832 1.00 9.93 68 SER B N 1
ATOM 1514 C CA . SER B 1 68 ? 8.544 11.282 16.832 1.00 13.49 68 SER B CA 1
ATOM 1515 C C . SER B 1 68 ? 8.076 12.077 15.629 1.00 13.24 68 SER B C 1
ATOM 1516 O O . SER B 1 68 ? 8.248 11.664 14.485 1.00 15.41 68 SER B O 1
ATOM 1519 N N . SER B 1 69 ? 7.499 13.244 15.879 1.00 11.28 69 SER B N 1
ATOM 1520 C CA . SER B 1 69 ? 6.890 14.006 14.783 1.00 11.13 69 SER B CA 1
ATOM 1521 C C . SER B 1 69 ? 7.909 14.773 13.927 1.00 11.59 69 SER B C 1
ATOM 1522 O O . SER B 1 69 ? 7.570 15.270 12.857 1.00 12.20 69 SER B O 1
ATOM 1525 N N . ASN B 1 70 ? 9.162 14.864 14.369 1.00 7.43 70 ASN B N 1
ATOM 1526 C CA . ASN B 1 70 ? 10.132 15.655 13.596 1.00 8.10 70 ASN B CA 1
ATOM 1527 C C . ASN B 1 70 ? 10.260 15.193 12.134 1.00 8.29 70 ASN B C 1
ATOM 1528 O O . ASN B 1 70 ? 10.097 15.998 11.234 1.00 8.61 70 ASN B O 1
ATOM 1533 N N . PRO B 1 71 ? 10.508 13.892 11.899 1.00 8.50 71 PRO B N 1
ATOM 1534 C CA . PRO B 1 71 ? 10.731 13.523 10.497 1.00 8.30 71 PRO B CA 1
ATOM 1535 C C . PRO B 1 71 ? 9.474 13.574 9.649 1.00 10.49 71 PRO B C 1
ATOM 1536 O O . PRO B 1 71 ? 9.497 14.129 8.555 1.00 13.14 71 PRO B O 1
ATOM 1540 N N . ARG B 1 72 ? 8.385 12.979 10.119 1.00 12.92 72 ARG B N 1
ATOM 1541 C CA . ARG B 1 72 ? 7.236 12.898 9.224 1.00 16.82 72 ARG B CA 1
ATOM 1542 C C . ARG B 1 72 ? 6.412 14.179 9.163 1.00 19.22 72 ARG B C 1
ATOM 1543 O O . ARG B 1 72 ? 5.729 14.407 8.173 1.00 23.32 72 ARG B O 1
ATOM 1551 N N . LYS B 1 73 ? 6.509 15.035 10.181 1.00 11.79 73 LYS B N 1
ATOM 1552 C CA . LYS B 1 73 ? 5.773 16.290 10.158 1.00 13.62 73 LYS B CA 1
ATOM 1553 C C . LYS B 1 73 ? 6.595 17.485 9.736 1.00 17.72 73 LYS B C 1
ATOM 1554 O O . LYS B 1 73 ? 6.090 18.348 9.019 1.00 17.84 73 LYS B O 1
ATOM 1560 N N . LYS B 1 74 ? 7.852 17.549 10.180 1.00 14.04 74 LYS B N 1
ATOM 1561 C CA . LYS B 1 74 ? 8.677 18.724 9.911 1.00 13.41 74 LYS B CA 1
ATOM 1562 C C . LYS B 1 74 ? 9.772 18.489 8.883 1.00 11.64 74 LYS B C 1
ATOM 1563 O O . LYS B 1 74 ? 10.376 19.442 8.388 1.00 17.55 74 LYS B O 1
ATOM 1569 N N . GLY B 1 75 ? 10.046 17.229 8.571 1.00 9.78 75 GLY B N 1
ATOM 1570 C CA . GLY B 1 75 ? 11.096 16.911 7.622 1.00 10.79 75 GLY B CA 1
ATOM 1571 C C . GLY B 1 75 ? 12.483 17.045 8.219 1.00 10.21 75 GLY B C 1
ATOM 1572 O O . GLY B 1 75 ? 13.464 17.161 7.487 1.00 10.90 75 GLY B O 1
ATOM 1573 N N . LEU B 1 76 ? 12.565 16.993 9.551 1.00 6.78 76 LEU B N 1
ATOM 1574 C CA . LEU B 1 76 ? 13.846 17.153 10.257 1.00 7.34 76 LEU B CA 1
ATOM 1575 C C . LEU B 1 76 ? 14.195 15.883 11.013 1.00 8.52 76 LEU B C 1
ATOM 1576 O O . LEU B 1 76 ? 13.301 15.207 11.535 1.00 8.95 76 LEU B O 1
ATOM 1581 N N . VAL B 1 77 ? 15.487 15.573 11.084 1.00 7.75 77 VAL B N 1
ATOM 1582 C CA . VAL B 1 77 ? 15.973 14.464 11.908 1.00 7.67 77 VAL B CA 1
ATOM 1583 C C . VAL B 1 77 ? 17.172 14.886 12.746 1.00 7.21 77 VAL B C 1
ATOM 1584 O O . VAL B 1 77 ? 17.946 15.748 12.348 1.00 7.10 77 VAL B O 1
ATOM 1588 N N . LEU B 1 78 ? 17.316 14.256 13.911 1.00 6.00 78 LEU B N 1
ATOM 1589 C CA . LEU B 1 78 ? 18.516 14.410 14.734 1.00 5.84 78 LEU B CA 1
ATOM 1590 C C . LEU B 1 78 ? 19.616 13.580 14.053 1.00 7.73 78 LEU B C 1
ATOM 1591 O O . LEU B 1 78 ? 19.572 12.344 14.087 1.00 6.46 78 LEU B O 1
ATOM 1596 N N . ILE B 1 79 ? 20.571 14.259 13.414 1.00 5.61 79 ILE B N 1
ATOM 1597 C CA . ILE B 1 79 ? 21.419 13.606 12.426 1.00 7.70 79 ILE B CA 1
ATOM 1598 C C . ILE B 1 79 ? 22.427 12.636 13.036 1.00 5.78 79 ILE B C 1
ATOM 1599 O O . ILE B 1 79 ? 22.843 11.686 12.363 1.00 6.29 79 ILE B O 1
ATOM 1604 N N . ASN B 1 80 ? 22.822 12.868 14.294 1.00 5.95 80 ASN B N 1
ATOM 1605 C CA . ASN B 1 80 ? 23.668 11.918 15.021 1.00 6.54 80 ASN B CA 1
ATOM 1606 C C . ASN B 1 80 ? 22.863 10.889 15.847 1.00 6.26 80 ASN B C 1
ATOM 1607 O O . ASN B 1 80 ? 23.440 10.145 16.653 1.00 6.30 80 ASN B O 1
ATOM 1612 N N . SER B 1 81 ? 21.542 10.863 15.610 1.00 5.53 81 SER B N 1
ATOM 1613 C CA . SER B 1 81 ? 20.601 9.864 16.125 1.00 4.76 81 SER B CA 1
ATOM 1614 C C . SER B 1 81 ? 20.239 9.994 17.597 1.00 5.21 81 SER B C 1
ATOM 1615 O O . SER B 1 81 ? 19.057 9.983 17.950 1.00 7.49 81 SER B O 1
ATOM 1618 N N . VAL B 1 82 ? 21.270 10.077 18.428 1.00 5.00 82 VAL B N 1
ATOM 1619 C CA . VAL B 1 82 ? 21.116 10.247 19.863 1.00 4.94 82 VAL B CA 1
ATOM 1620 C C . VAL B 1 82 ? 22.199 11.185 20.342 1.00 6.02 82 VAL B C 1
ATOM 1621 O O . VAL B 1 82 ? 23.386 10.978 20.062 1.00 7.08 82 VAL B O 1
ATOM 1625 N N . GLY B 1 83 ? 21.795 12.232 21.044 1.00 5.74 83 GLY B N 1
ATOM 1626 C CA . GLY B 1 83 ? 22.769 13.142 21.625 1.00 5.96 83 GLY B CA 1
ATOM 1627 C C . GLY B 1 83 ? 23.180 12.563 22.969 1.00 8.46 83 GLY B C 1
ATOM 1628 O O . GLY B 1 83 ? 22.323 12.176 23.774 1.00 8.01 83 GLY B O 1
ATOM 1629 N N . VAL B 1 84 ? 24.483 12.486 23.219 1.00 6.52 84 VAL B N 1
ATOM 1630 C CA . VAL B 1 84 ? 24.980 11.898 24.465 1.00 6.58 84 VAL B CA 1
ATOM 1631 C C . VAL B 1 84 ? 25.611 13.027 25.279 1.00 7.35 84 VAL B C 1
ATOM 1632 O O . VAL B 1 84 ? 26.722 13.491 24.983 1.00 9.75 84 VAL B O 1
ATOM 1636 N N . ILE B 1 85 ? 24.881 13.474 26.292 1.00 6.40 85 ILE B N 1
ATOM 1637 C CA . ILE B 1 85 ? 25.293 14.615 27.090 1.00 5.74 85 ILE B CA 1
ATOM 1638 C C . ILE B 1 85 ? 25.904 14.112 28.397 1.00 7.30 85 ILE B C 1
ATOM 1639 O O . ILE B 1 85 ? 25.207 13.575 29.261 1.00 6.41 85 ILE B O 1
ATOM 1644 N N . ASP B 1 86 ? 27.222 14.277 28.511 1.00 6.91 86 ASP B N 1
ATOM 1645 C CA . ASP B 1 86 ? 27.983 13.777 29.655 1.00 8.29 86 ASP B CA 1
ATOM 1646 C C . ASP B 1 86 ? 27.827 14.719 30.866 1.00 6.93 86 ASP B C 1
ATOM 1647 O O . ASP B 1 86 ? 27.610 15.910 30.714 1.00 6.78 86 ASP B O 1
ATOM 1652 N N . GLY B 1 87 ? 28.007 14.175 32.067 1.00 7.98 87 GLY B N 1
ATOM 1653 C CA . GLY B 1 87 ? 27.814 14.936 33.290 1.00 8.67 87 GLY B CA 1
ATOM 1654 C C . GLY B 1 87 ? 28.802 16.076 33.447 1.00 9.27 87 GLY B C 1
ATOM 1655 O O . GLY B 1 87 ? 28.538 17.038 34.153 1.00 9.84 87 GLY B O 1
ATOM 1656 N N . ASP B 1 88 ? 29.957 15.957 32.812 1.00 7.93 88 ASP B N 1
ATOM 1657 C CA . ASP B 1 88 ? 30.957 17.012 32.934 1.00 9.34 88 ASP B CA 1
ATOM 1658 C C . ASP B 1 88 ? 30.885 18.056 31.830 1.00 11.28 88 ASP B C 1
ATOM 1659 O O . ASP B 1 88 ? 31.731 18.923 31.758 1.00 10.63 88 ASP B O 1
ATOM 1664 N N . TYR B 1 89 ? 29.877 17.962 30.969 1.00 7.89 89 TYR B N 1
ATOM 1665 C CA . TYR B 1 89 ? 29.686 18.977 29.936 1.00 8.17 89 TYR B CA 1
ATOM 1666 C C . TYR B 1 89 ? 29.168 20.258 30.605 1.00 8.00 89 TYR B C 1
ATOM 1667 O O . TYR B 1 89 ? 29.567 21.365 30.258 1.00 7.57 89 TYR B O 1
ATOM 1676 N N . TYR B 1 90 ? 28.304 20.082 31.606 1.00 7.22 90 TYR B N 1
ATOM 1677 C CA . TYR B 1 90 ? 27.746 21.168 32.419 1.00 7.51 90 TYR B CA 1
ATOM 1678 C C . TYR B 1 90 ? 28.802 22.153 32.888 1.00 8.14 90 TYR B C 1
ATOM 1679 O O . TYR B 1 90 ? 29.793 21.759 33.502 1.00 8.45 90 TYR B O 1
ATOM 1688 N N . ASN B 1 91 ? 28.564 23.433 32.608 1.00 8.44 91 ASN B N 1
ATOM 1689 C CA . ASN B 1 91 ? 29.442 24.510 33.072 1.00 8.37 91 ASN B CA 1
ATOM 1690 C C . ASN B 1 91 ? 30.883 24.462 32.550 1.00 9.94 91 ASN B C 1
ATOM 1691 O O . ASN B 1 91 ? 31.779 25.059 33.160 1.00 11.72 91 ASN B O 1
ATOM 1696 N N . ASN B 1 92 ? 31.110 23.787 31.425 1.00 8.66 92 ASN B N 1
ATOM 1697 C CA . ASN B 1 92 ? 32.447 23.783 30.824 1.00 10.63 92 ASN B CA 1
ATOM 1698 C C . ASN B 1 92 ? 32.829 25.214 30.414 1.00 11.83 92 ASN B C 1
ATOM 1699 O O . ASN B 1 92 ? 31.950 26.052 30.203 1.00 9.53 92 ASN B O 1
ATOM 1704 N N . PRO B 1 93 ? 34.140 25.510 30.358 1.00 10.85 93 PRO B N 1
ATOM 1705 C CA . PRO B 1 93 ? 34.579 26.889 30.117 1.00 15.05 93 PRO B CA 1
ATOM 1706 C C . PRO B 1 93 ? 34.336 27.380 28.696 1.00 15.17 93 PRO B C 1
ATOM 1707 O O . PRO B 1 93 ? 34.472 28.589 28.476 1.00 19.00 93 PRO B O 1
ATOM 1711 N N . ASN B 1 94 ? 34.006 26.493 27.769 1.00 12.55 94 ASN B N 1
ATOM 1712 C CA . ASN B 1 94 ? 33.869 26.868 26.356 1.00 15.21 94 ASN B CA 1
ATOM 1713 C C . ASN B 1 94 ? 32.466 27.366 26.014 1.00 16.61 94 ASN B C 1
ATOM 1714 O O . ASN B 1 94 ? 32.312 28.385 25.341 1.00 17.34 94 ASN B O 1
ATOM 1719 N N . ASN B 1 95 ? 31.429 26.658 26.465 1.00 11.24 95 ASN B N 1
ATOM 1720 C CA . ASN B 1 95 ? 30.066 27.095 26.128 1.00 11.27 95 ASN B CA 1
ATOM 1721 C C . ASN B 1 95 ? 29.071 26.868 27.262 1.00 8.92 95 ASN B C 1
ATOM 1722 O O . ASN B 1 95 ? 27.837 26.917 27.047 1.00 8.32 95 ASN B O 1
ATOM 1727 N N . GLU B 1 96 ? 29.614 26.645 28.461 1.00 8.47 96 GLU B N 1
ATOM 1728 C CA . GLU B 1 96 ? 28.826 26.540 29.693 1.00 9.11 96 GLU B CA 1
ATOM 1729 C C . GLU B 1 96 ? 28.004 25.251 29.735 1.00 8.52 96 GLU B C 1
ATOM 1730 O O . GLU B 1 96 ? 27.184 25.074 30.644 1.00 8.54 96 GLU B O 1
ATOM 1736 N N . GLY B 1 97 ? 28.217 24.366 28.762 1.00 6.73 97 GLY B N 1
ATOM 1737 C CA . GLY B 1 97 ? 27.433 23.142 28.696 1.00 7.71 97 GLY B CA 1
ATOM 1738 C C . GLY B 1 97 ? 26.124 23.317 27.963 1.00 7.12 97 GLY B C 1
ATOM 1739 O O . GLY B 1 97 ? 25.208 22.497 28.074 1.00 5.80 97 GLY B O 1
ATOM 1740 N N . HIS B 1 98 ? 26.046 24.384 27.179 1.00 5.95 98 HIS B N 1
ATOM 1741 C CA . HIS B 1 98 ? 24.856 24.643 26.364 1.00 5.77 98 HIS B CA 1
ATOM 1742 C C . HIS B 1 98 ? 24.572 23.457 25.455 1.00 7.16 98 HIS B C 1
ATOM 1743 O O . HIS B 1 98 ? 25.411 23.057 24.650 1.00 6.82 98 HIS B O 1
ATOM 1750 N N . ILE B 1 99 ? 23.378 22.895 25.576 1.00 5.17 99 ILE B N 1
ATOM 1751 C CA . ILE B 1 99 ? 22.986 21.751 24.773 1.00 6.61 99 ILE B CA 1
ATOM 1752 C C . ILE B 1 99 ? 22.433 22.211 23.425 1.00 5.77 99 ILE B C 1
ATOM 1753 O O . ILE B 1 99 ? 21.581 23.092 23.373 1.00 6.50 99 ILE B O 1
ATOM 1758 N N . PHE B 1 100 ? 23.004 21.673 22.344 1.00 7.46 100 PHE B N 1
ATOM 1759 C CA . PHE B 1 100 ? 22.513 21.893 20.984 1.00 7.45 100 PHE B CA 1
ATOM 1760 C C . PHE B 1 100 ? 21.981 20.587 20.415 1.00 8.84 100 PHE B C 1
ATOM 1761 O O . PHE B 1 100 ? 22.517 19.511 20.719 1.00 11.37 100 PHE B O 1
ATOM 1769 N N . ALA B 1 101 ? 20.949 20.692 19.582 1.00 6.76 101 ALA B N 1
ATOM 1770 C CA . ALA B 1 101 ? 20.434 19.550 18.819 1.00 7.84 101 ALA B CA 1
ATOM 1771 C C . ALA B 1 101 ? 20.899 19.660 17.363 1.00 7.29 101 ALA B C 1
ATOM 1772 O O . ALA B 1 101 ? 20.617 20.647 16.688 1.00 8.63 101 ALA B O 1
ATOM 1774 N N . GLN B 1 102 ? 21.641 18.670 16.891 1.00 6.88 102 GLN B N 1
ATOM 1775 C CA . GLN B 1 102 ? 22.166 18.689 15.524 1.00 8.03 102 GLN B CA 1
ATOM 1776 C C . GLN B 1 102 ? 21.114 18.159 14.545 1.00 8.21 102 GLN B C 1
ATOM 1777 O O . GLN B 1 102 ? 20.942 16.945 14.409 1.00 7.71 102 GLN B O 1
ATOM 1791 N N . LYS B 1 104 ? 19.106 17.863 10.815 1.00 7.72 104 LYS B N 1
ATOM 1792 C CA . LYS B 1 104 ? 19.244 17.917 9.362 1.00 7.59 104 LYS B CA 1
ATOM 1793 C C . LYS B 1 104 ? 17.880 18.090 8.712 1.00 8.91 104 LYS B C 1
ATOM 1794 O O . LYS B 1 104 ? 16.913 17.432 9.081 1.00 7.19 104 LYS B O 1
ATOM 1800 N N . ASN B 1 105 ? 17.809 18.985 7.728 1.00 8.03 105 ASN B N 1
ATOM 1801 C CA . ASN B 1 105 ? 16.593 19.178 6.952 1.00 8.79 105 ASN B CA 1
ATOM 1802 C C . ASN B 1 105 ? 16.640 18.254 5.733 1.00 9.90 105 ASN B C 1
ATOM 1803 O O . ASN B 1 105 ? 17.438 18.469 4.816 1.00 10.79 105 ASN B O 1
ATOM 1816 N N . THR B 1 107 ? 14.282 17.847 3.549 1.00 10.59 107 THR B N 1
ATOM 1817 C CA . THR B 1 107 ? 13.419 18.334 2.468 1.00 14.64 107 THR B CA 1
ATOM 1818 C C . THR B 1 107 ? 14.134 19.286 1.512 1.00 15.21 107 THR B C 1
ATOM 1819 O O . THR B 1 107 ? 15.295 19.624 1.703 1.00 12.09 107 THR B O 1
ATOM 1823 N N . ASP B 1 108 ? 13.405 19.749 0.500 1.00 15.20 108 ASP B N 1
ATOM 1824 C CA . ASP B 1 108 ? 13.980 20.665 -0.481 1.00 17.09 108 ASP B CA 1
ATOM 1825 C C . ASP B 1 108 ? 13.587 22.123 -0.264 1.00 19.31 108 ASP B C 1
ATOM 1826 O O . ASP B 1 108 ? 13.831 22.963 -1.135 1.00 19.76 108 ASP B O 1
ATOM 1831 N N . GLN B 1 109 ? 12.986 22.424 0.890 1.00 13.82 109 GLN B N 1
ATOM 1832 C CA . GLN B 1 109 ? 12.628 23.800 1.245 1.00 17.64 109 GLN B CA 1
ATOM 1833 C C . GLN B 1 109 ? 13.194 24.136 2.613 1.00 18.50 109 GLN B C 1
ATOM 1834 O O . GLN B 1 109 ? 13.256 23.269 3.484 1.00 14.53 109 GLN B O 1
ATOM 1840 N N . THR B 1 110 ? 13.569 25.393 2.807 1.00 12.66 110 THR B N 1
ATOM 1841 C CA . THR B 1 110 ? 14.057 25.838 4.109 1.00 14.60 110 THR B CA 1
ATOM 1842 C C . THR B 1 110 ? 13.001 25.582 5.172 1.00 15.02 110 THR B C 1
ATOM 1843 O O . THR B 1 110 ? 11.811 25.834 4.948 1.00 13.51 110 THR B O 1
ATOM 1847 N N . VAL B 1 111 ? 13.430 25.045 6.315 1.00 11.64 111 VAL B N 1
ATOM 1848 C CA . VAL B 1 111 ? 12.533 24.843 7.453 1.00 12.48 111 VAL B CA 1
ATOM 1849 C C . VAL B 1 111 ? 12.934 25.821 8.549 1.00 11.17 111 VAL B C 1
ATOM 1850 O O . VAL B 1 111 ? 14.118 26.000 8.814 1.00 13.28 111 VAL B O 1
ATOM 1854 N N . VAL B 1 112 ? 11.941 26.465 9.151 1.00 13.45 112 VAL B N 1
ATOM 1855 C CA . VAL B 1 112 ? 12.188 27.403 10.242 1.00 13.74 112 VAL B CA 1
ATOM 1856 C C . VAL B 1 112 ? 11.649 26.846 11.544 1.00 15.03 112 VAL B C 1
ATOM 1857 O O . VAL B 1 112 ? 10.478 26.467 11.622 1.00 18.14 112 VAL B O 1
ATOM 1861 N N . LEU B 1 113 ? 12.521 26.775 12.548 1.00 15.16 113 LEU B N 1
ATOM 1862 C CA . LEU B 1 113 ? 12.112 26.430 13.900 1.00 14.68 113 LEU B CA 1
ATOM 1863 C C . LEU B 1 113 ? 11.941 27.733 14.668 1.00 16.23 113 LEU B C 1
ATOM 1864 O O . LEU B 1 113 ? 12.889 28.519 14.759 1.00 14.18 113 LEU B O 1
ATOM 1869 N N . GLU B 1 114 ? 10.733 27.980 15.172 1.00 14.54 114 GLU B N 1
ATOM 1870 C CA . GLU B 1 114 ? 10.468 29.162 15.993 1.00 14.21 114 GLU B CA 1
ATOM 1871 C C . GLU B 1 114 ? 10.947 28.953 17.428 1.00 13.52 114 GLU B C 1
ATOM 1872 O O . GLU B 1 114 ? 10.971 27.820 17.927 1.00 12.80 114 GLU B O 1
ATOM 1878 N N . ALA B 1 115 ? 11.342 30.041 18.088 1.00 13.32 115 ALA B N 1
ATOM 1879 C CA . ALA B 1 115 ? 11.676 29.983 19.511 1.00 12.45 115 ALA B CA 1
ATOM 1880 C C . ALA B 1 115 ? 10.516 29.365 20.270 1.00 13.02 115 ALA B C 1
ATOM 1881 O O . ALA B 1 115 ? 9.353 29.716 20.025 1.00 13.84 115 ALA B O 1
ATOM 1883 N N . GLY B 1 116 ? 10.831 28.445 21.177 1.00 10.90 116 GLY B N 1
ATOM 1884 C CA . GLY B 1 116 ? 9.825 27.798 22.006 1.00 11.67 116 GLY B CA 1
ATOM 1885 C C . GLY B 1 116 ? 9.289 26.477 21.479 1.00 10.03 116 GLY B C 1
ATOM 1886 O O . GLY B 1 116 ? 8.630 25.740 22.217 1.00 11.11 116 GLY B O 1
ATOM 1887 N N . GLU B 1 117 ? 9.573 26.160 20.216 1.00 10.12 117 GLU B N 1
ATOM 1888 C CA . GLU B 1 117 ? 9.112 24.892 19.646 1.00 10.64 117 GLU B CA 1
ATOM 1889 C C . GLU B 1 117 ? 9.890 23.735 20.259 1.00 9.37 117 GLU B C 1
ATOM 1890 O O . GLU B 1 117 ? 11.102 23.832 20.445 1.00 10.59 117 GLU B O 1
ATOM 1896 N N . ARG B 1 118 ? 9.203 22.640 20.579 1.00 8.30 118 ARG B N 1
ATOM 1897 C CA . ARG B 1 118 ? 9.897 21.481 21.138 1.00 8.12 118 ARG B CA 1
ATOM 1898 C C . ARG B 1 118 ? 10.677 20.765 20.042 1.00 9.96 118 ARG B C 1
ATOM 1899 O O . ARG B 1 118 ? 10.186 20.587 18.931 1.00 11.95 118 ARG B O 1
ATOM 1907 N N . VAL B 1 119 ? 11.896 20.358 20.347 1.00 6.60 119 VAL B N 1
ATOM 1908 C CA . VAL B 1 119 ? 12.793 19.859 19.298 1.00 7.76 119 VAL B CA 1
ATOM 1909 C C . VAL B 1 119 ? 13.373 18.473 19.602 1.00 8.15 119 VAL B C 1
ATOM 1910 O O . VAL B 1 119 ? 13.469 17.638 18.707 1.00 7.16 119 VAL B O 1
ATOM 1914 N N . VAL B 1 120 ? 13.750 18.219 20.854 1.00 6.00 120 VAL B N 1
ATOM 1915 C CA . VAL B 1 120 ? 14.217 16.883 21.206 1.00 5.16 120 VAL B CA 1
ATOM 1916 C C . VAL B 1 120 ? 13.703 16.521 22.595 1.00 6.80 120 VAL B C 1
ATOM 1917 O O . VAL B 1 120 ? 13.215 17.390 23.310 1.00 7.90 120 VAL B O 1
ATOM 1921 N N . GLN B 1 121 ? 13.751 15.242 22.957 1.00 6.43 121 GLN B N 1
ATOM 1922 C CA . GLN B 1 121 ? 13.411 14.858 24.325 1.00 6.15 121 GLN B CA 1
ATOM 1923 C C . GLN B 1 121 ? 14.632 14.303 25.045 1.00 7.15 121 GLN B C 1
ATOM 1924 O O . GLN B 1 121 ? 15.406 13.542 24.478 1.00 10.12 121 GLN B O 1
ATOM 1930 N N . GLY B 1 122 ? 14.816 14.707 26.295 1.00 5.92 122 GLY B N 1
ATOM 1931 C CA . GLY B 1 122 ? 15.972 14.260 27.051 1.00 5.73 122 GLY B CA 1
ATOM 1932 C C . GLY B 1 122 ? 15.574 13.275 28.144 1.00 6.76 122 GLY B C 1
ATOM 1933 O O . GLY B 1 122 ? 14.618 13.512 28.882 1.00 7.28 122 GLY B O 1
ATOM 1934 N N . VAL B 1 123 ? 16.320 12.178 28.248 1.00 5.44 123 VAL B N 1
ATOM 1935 C CA . VAL B 1 123 ? 16.075 11.156 29.261 1.00 4.58 123 VAL B CA 1
ATOM 1936 C C . VAL B 1 123 ? 17.347 10.938 30.084 1.00 5.58 123 VAL B C 1
ATOM 1937 O O . VAL B 1 123 ? 18.417 10.723 29.525 1.00 6.55 123 VAL B O 1
ATOM 1941 N N . PHE B 1 124 ? 17.231 11.000 31.408 1.00 5.24 124 PHE B N 1
ATOM 1942 C CA . PHE B 1 124 ? 18.364 10.750 32.300 1.00 5.45 124 PHE B CA 1
ATOM 1943 C C . PHE B 1 124 ? 18.409 9.278 32.678 1.00 5.60 124 PHE B C 1
ATOM 1944 O O . PHE B 1 124 ? 17.368 8.714 33.041 1.00 6.84 124 PHE B O 1
ATOM 1960 N N . PRO B 1 126 ? 21.154 5.756 34.198 1.00 7.17 126 PRO B N 1
ATOM 1961 C CA . PRO B 1 126 ? 22.435 5.309 34.768 1.00 6.90 126 PRO B CA 1
ATOM 1962 C C . PRO B 1 126 ? 23.301 4.643 33.699 1.00 8.93 126 PRO B C 1
ATOM 1963 O O . PRO B 1 126 ? 22.788 4.058 32.733 1.00 9.00 126 PRO B O 1
ATOM 1967 N N . PHE B 1 127 ? 24.611 4.737 33.863 1.00 5.87 127 PHE B N 1
ATOM 1968 C CA . PHE B 1 127 ? 25.534 3.955 33.035 1.00 6.26 127 PHE B CA 1
ATOM 1969 C C . PHE B 1 127 ? 26.570 3.261 33.917 1.00 6.70 127 PHE B C 1
ATOM 1970 O O . PHE B 1 127 ? 26.714 3.593 35.093 1.00 7.44 127 PHE B O 1
ATOM 1978 N N . LEU B 1 128 ? 27.315 2.326 33.327 1.00 6.09 128 LEU B N 1
ATOM 1979 C CA . LEU B 1 128 ? 28.181 1.426 34.072 1.00 6.16 128 LEU B CA 1
ATOM 1980 C C . LEU B 1 128 ? 29.617 1.492 33.540 1.00 7.10 128 LEU B C 1
ATOM 1981 O O . LEU B 1 128 ? 29.844 1.775 32.363 1.00 8.40 128 LEU B O 1
ATOM 1986 N N . LEU B 1 129 ? 30.584 1.215 34.419 1.00 6.37 129 LEU B N 1
ATOM 1987 C CA . LEU B 1 129 ? 31.996 1.345 34.075 1.00 8.24 129 LEU B CA 1
ATOM 1988 C C . LEU B 1 129 ? 32.669 0.001 33.800 1.00 7.56 129 LEU B C 1
ATOM 1989 O O . LEU B 1 129 ? 32.321 -1.021 34.391 1.00 9.40 129 LEU B O 1
ATOM 1994 N N . ILE B 1 130 ? 33.668 0.010 32.926 1.00 6.96 130 ILE B N 1
ATOM 1995 C CA . ILE B 1 130 ? 34.440 -1.202 32.667 1.00 7.94 130 ILE B CA 1
ATOM 1996 C C . ILE B 1 130 ? 35.404 -1.524 33.803 1.00 10.34 130 ILE B C 1
ATOM 1997 O O . ILE B 1 130 ? 35.736 -0.666 34.621 1.00 10.40 130 ILE B O 1
ATOM 2002 N N . ASP B 1 131 ? 35.839 -2.780 33.849 1.00 9.72 131 ASP B N 1
ATOM 2003 C CA . ASP B 1 131 ? 36.835 -3.208 34.838 1.00 11.57 131 ASP B CA 1
ATOM 2004 C C . ASP B 1 131 ? 38.088 -2.310 34.801 1.00 13.17 131 ASP B C 1
ATOM 2005 O O . ASP B 1 131 ? 38.629 -2.052 33.727 1.00 15.04 131 ASP B O 1
ATOM 2010 N N . GLY B 1 132 ? 38.539 -1.856 35.970 1.00 17.96 132 GLY B N 1
ATOM 2011 C CA . GLY B 1 132 ? 39.723 -1.013 36.075 1.00 22.48 132 GLY B CA 1
ATOM 2012 C C . GLY B 1 132 ? 39.491 0.447 35.707 1.00 26.66 132 GLY B C 1
ATOM 2013 O O . GLY B 1 132 ? 38.366 0.855 35.395 1.00 21.83 132 GLY B O 1
ATOM 2014 N N . ARG C 1 5 ? 32.526 -6.221 33.487 1.00 8.58 5 ARG C N 1
ATOM 2015 C CA . ARG C 1 5 ? 32.238 -5.863 32.097 1.00 7.02 5 ARG C CA 1
ATOM 2016 C C . ARG C 1 5 ? 33.430 -5.142 31.507 1.00 7.84 5 ARG C C 1
ATOM 2017 O O . ARG C 1 5 ? 34.249 -4.563 32.239 1.00 7.45 5 ARG C O 1
ATOM 2025 N N . GLY C 1 6 ? 33.557 -5.168 30.184 1.00 7.01 6 GLY C N 1
ATOM 2026 C CA . GLY C 1 6 ? 34.701 -4.534 29.550 1.00 9.29 6 GLY C CA 1
ATOM 2027 C C . GLY C 1 6 ? 34.951 -4.965 28.130 1.00 7.24 6 GLY C C 1
ATOM 2028 O O . GLY C 1 6 ? 34.122 -5.642 27.536 1.00 6.31 6 GLY C O 1
ATOM 2029 N N . PHE C 1 7 ? 36.092 -4.534 27.585 1.00 5.68 7 PHE C N 1
ATOM 2030 C CA . PHE C 1 7 ? 36.445 -4.842 26.201 1.00 6.03 7 PHE C CA 1
ATOM 2031 C C . PHE C 1 7 ? 37.705 -5.680 26.159 1.00 8.13 7 PHE C C 1
ATOM 2032 O O . PHE C 1 7 ? 38.582 -5.559 27.034 1.00 8.79 7 PHE C O 1
ATOM 2040 N N . GLU C 1 8 ? 37.794 -6.515 25.130 1.00 7.56 8 GLU C N 1
ATOM 2041 C CA . GLU C 1 8 ? 39.005 -7.288 24.843 1.00 7.29 8 GLU C CA 1
ATOM 2042 C C . GLU C 1 8 ? 39.256 -7.209 23.344 1.00 7.15 8 GLU C C 1
ATOM 2043 O O . GLU C 1 8 ? 38.312 -7.099 22.550 1.00 6.89 8 GLU C O 1
ATOM 2049 N N . LEU C 1 9 ? 40.520 -7.260 22.943 1.00 7.84 9 LEU C N 1
ATOM 2050 C CA . LEU C 1 9 ? 40.841 -7.444 21.535 1.00 8.09 9 LEU C CA 1
ATOM 2051 C C . LEU C 1 9 ? 40.337 -8.804 21.065 1.00 8.84 9 LEU C C 1
ATOM 2052 O O . LEU C 1 9 ? 40.438 -9.801 21.788 1.00 8.89 9 LEU C O 1
ATOM 2057 N N . ILE C 1 10 ? 39.788 -8.856 19.854 1.00 7.92 10 ILE C N 1
ATOM 2058 C CA . ILE C 1 10 ? 39.539 -10.145 19.232 1.00 8.52 10 ILE C CA 1
ATOM 2059 C C . ILE C 1 10 ? 40.876 -10.751 18.807 1.00 9.80 10 ILE C C 1
ATOM 2060 O O . ILE C 1 10 ? 41.890 -10.048 18.710 1.00 11.07 10 ILE C O 1
ATOM 2065 N N . THR C 1 11 ? 40.894 -12.060 18.587 1.00 11.30 11 THR C N 1
ATOM 2066 C CA . THR C 1 11 ? 42.167 -12.705 18.268 1.00 13.56 11 THR C CA 1
ATOM 2067 C C . THR C 1 11 ? 42.850 -12.163 17.003 1.00 15.78 11 THR C C 1
ATOM 2068 O O . THR C 1 11 ? 44.089 -12.179 16.922 1.00 16.85 11 THR C O 1
ATOM 2072 N N . ASP C 1 12 ? 42.060 -11.661 16.047 1.00 11.07 12 ASP C N 1
ATOM 2073 C CA . ASP C 1 12 ? 42.599 -11.104 14.801 1.00 13.82 12 ASP C CA 1
ATOM 2074 C C . ASP C 1 12 ? 43.385 -9.801 14.922 1.00 15.07 12 ASP C C 1
ATOM 2075 O O . ASP C 1 12 ? 44.008 -9.389 13.951 1.00 17.73 12 ASP C O 1
ATOM 2080 N N . TYR C 1 13 ? 43.311 -9.123 16.070 1.00 10.87 13 TYR C N 1
ATOM 2081 C CA . TYR C 1 13 ? 43.984 -7.841 16.249 1.00 11.00 13 TYR C CA 1
ATOM 2082 C C . TYR C 1 13 ? 44.811 -7.856 17.530 1.00 13.14 13 TYR C C 1
ATOM 2083 O O . TYR C 1 13 ? 44.414 -8.474 18.521 1.00 12.13 13 TYR C O 1
ATOM 2092 N N . THR C 1 14 ? 45.958 -7.181 17.508 1.00 11.12 14 THR C N 1
ATOM 2093 C CA . THR C 1 14 ? 46.842 -7.144 18.673 1.00 11.94 14 THR C CA 1
ATOM 2094 C C . THR C 1 14 ? 47.226 -5.743 19.135 1.00 11.65 14 THR C C 1
ATOM 2095 O O . THR C 1 14 ? 47.931 -5.601 20.137 1.00 13.10 14 THR C O 1
ATOM 2099 N N . ASP C 1 15 ? 46.752 -4.710 18.444 1.00 9.92 15 ASP C N 1
ATOM 2100 C CA . ASP C 1 15 ? 47.102 -3.336 18.805 1.00 12.61 15 ASP C CA 1
ATOM 2101 C C . ASP C 1 15 ? 46.267 -2.885 19.999 1.00 12.54 15 ASP C C 1
ATOM 2102 O O . ASP C 1 15 ? 45.052 -2.647 19.857 1.00 10.29 15 ASP C O 1
ATOM 2107 N N . GLU C 1 16 ? 46.902 -2.771 21.167 1.00 11.61 16 GLU C N 1
ATOM 2108 C CA . GLU C 1 16 ? 46.166 -2.421 22.382 1.00 12.03 16 GLU C CA 1
ATOM 2109 C C . GLU C 1 16 ? 45.641 -0.987 22.366 1.00 11.32 16 GLU C C 1
ATOM 2110 O O . GLU C 1 16 ? 44.798 -0.618 23.191 1.00 9.86 16 GLU C O 1
ATOM 2116 N N . ASN C 1 17 ? 46.110 -0.193 21.406 1.00 10.88 17 ASN C N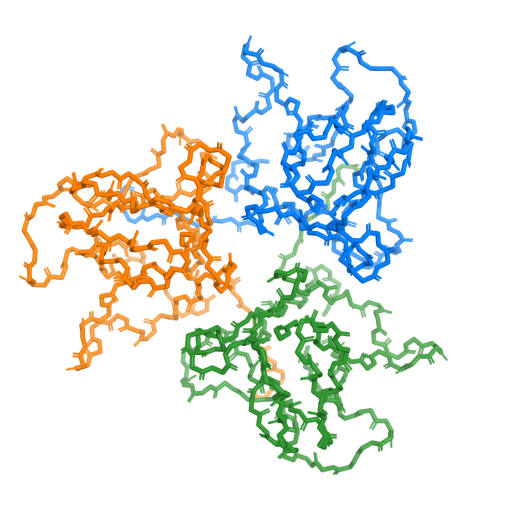 1
ATOM 2117 C CA . ASN C 1 17 ? 45.565 1.148 21.177 1.00 14.13 17 ASN C CA 1
ATOM 2118 C C . ASN C 1 17 ? 44.068 1.089 20.867 1.00 13.43 17 ASN C C 1
ATOM 2119 O O . ASN C 1 17 ? 43.346 2.074 21.062 1.00 11.69 17 ASN C O 1
ATOM 2124 N N . LEU C 1 18 ? 43.603 -0.063 20.386 1.00 7.72 18 LEU C N 1
ATOM 2125 C CA . LEU C 1 18 ? 42.179 -0.220 20.043 1.00 9.11 18 LEU C CA 1
ATOM 2126 C C . LEU C 1 18 ? 41.271 -0.402 21.258 1.00 9.29 18 LEU C C 1
ATOM 2127 O O . LEU C 1 18 ? 40.047 -0.284 21.142 1.00 9.16 18 LEU C O 1
ATOM 2132 N N . LEU C 1 19 ? 41.842 -0.715 22.411 1.00 7.28 19 LEU C N 1
ATOM 2133 C CA . LEU C 1 19 ? 41.012 -0.927 23.593 1.00 8.85 19 LEU C CA 1
ATOM 2134 C C . LEU C 1 19 ? 40.378 0.415 23.994 1.00 10.81 19 LEU C C 1
ATOM 2135 O O . LEU C 1 19 ? 41.086 1.382 24.236 1.00 11.57 19 LEU C O 1
ATOM 2140 N N . PRO C 1 20 ? 39.040 0.482 24.036 1.00 9.39 20 PRO C N 1
ATOM 2141 C CA . PRO C 1 20 ? 38.372 1.776 24.271 1.00 9.94 20 PRO C CA 1
ATOM 2142 C C . PRO C 1 20 ? 38.602 2.368 25.661 1.00 9.67 20 PRO C C 1
ATOM 2143 O O . PRO C 1 20 ? 38.691 1.629 26.639 1.00 13.12 20 PRO C O 1
ATOM 2147 N N . LYS C 1 21 ? 38.679 3.690 25.722 1.00 10.45 21 LYS C 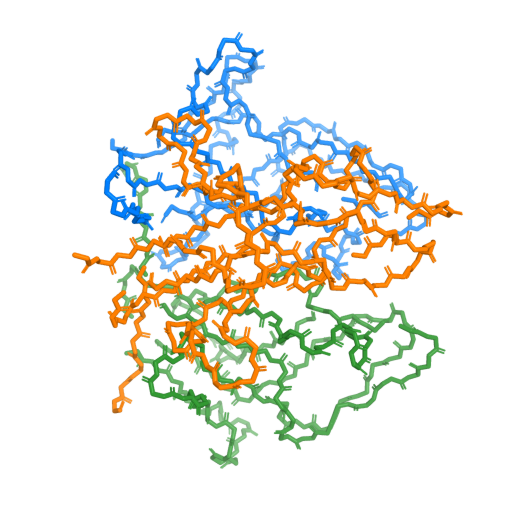N 1
ATOM 2148 C CA . LYS C 1 21 ? 38.719 4.389 27.004 1.00 11.11 21 LYS C CA 1
ATOM 2149 C C . LYS C 1 21 ? 37.743 5.554 26.957 1.00 9.46 21 LYS C C 1
ATOM 2150 O O . LYS C 1 21 ? 37.315 5.965 25.886 1.00 10.52 21 LYS C O 1
ATOM 2156 N N . ARG C 1 22 ? 37.418 6.094 28.123 1.00 9.52 22 ARG C N 1
ATOM 2157 C CA . ARG C 1 22 ? 36.571 7.279 28.210 1.00 8.64 22 ARG C CA 1
ATOM 2158 C C . ARG C 1 22 ? 37.444 8.517 28.095 1.00 11.31 22 ARG C C 1
ATOM 2159 O O . ARG C 1 22 ? 38.555 8.551 28.644 1.00 11.92 22 ARG C O 1
ATOM 2167 N N . GLU C 1 23 ? 36.946 9.530 27.391 1.00 10.79 23 GLU C N 1
ATOM 2168 C CA . GLU C 1 23 ? 37.749 10.717 27.136 1.00 12.41 23 GLU C CA 1
ATOM 2169 C C . GLU C 1 23 ? 37.952 11.564 28.383 1.00 15.36 23 GLU C C 1
ATOM 2170 O O . GLU C 1 23 ? 38.982 12.201 28.534 1.00 13.99 23 GLU C O 1
ATOM 2176 N N . THR C 1 24 ? 36.953 11.588 29.258 1.00 12.44 24 THR C N 1
ATOM 2177 C CA . THR C 1 24 ? 37.021 12.354 30.496 1.00 14.30 24 THR C CA 1
ATOM 2178 C C . THR C 1 24 ? 36.509 11.511 31.650 1.00 15.52 24 THR C C 1
ATOM 2179 O O . THR C 1 24 ? 35.862 10.483 31.438 1.00 12.60 24 THR C O 1
ATOM 2183 N N . ALA C 1 25 ? 36.797 11.957 32.871 1.00 16.51 25 ALA C N 1
ATOM 2184 C CA . ALA C 1 25 ? 36.520 11.153 34.054 1.00 17.43 25 ALA C CA 1
ATOM 2185 C C . ALA C 1 25 ? 35.036 10.893 34.316 1.00 12.86 25 ALA C C 1
ATOM 2186 O O . ALA C 1 25 ? 34.705 9.971 35.047 1.00 13.74 25 ALA C O 1
ATOM 2188 N N . HIS C 1 26 ? 34.156 11.700 33.721 1.00 12.19 26 HIS C N 1
ATOM 2189 C CA . HIS C 1 26 ? 32.719 11.514 33.906 1.00 12.81 26 HIS C CA 1
ATOM 2190 C C . HIS C 1 26 ? 31.948 11.222 32.645 1.00 12.68 26 HIS C C 1
ATOM 2191 O O . HIS C 1 26 ? 30.716 11.212 32.652 1.00 13.50 26 HIS C O 1
ATOM 2198 N N . ALA C 1 27 ? 32.658 10.981 31.551 1.00 8.31 27 ALA C N 1
ATOM 2199 C CA . ALA C 1 27 ? 31.988 10.635 30.301 1.00 9.17 27 ALA C CA 1
ATOM 2200 C C . ALA C 1 27 ? 31.243 9.311 30.433 1.00 8.86 27 ALA C C 1
ATOM 2201 O O . ALA C 1 27 ? 31.692 8.408 31.124 1.00 9.52 27 ALA C O 1
ATOM 2203 N N . ALA C 1 28 ? 30.115 9.198 29.735 1.00 7.36 28 ALA C N 1
ATOM 2204 C CA . ALA C 1 28 ? 29.334 7.970 29.748 1.00 6.65 28 ALA C CA 1
ATOM 2205 C C . ALA C 1 28 ? 29.928 6.929 28.809 1.00 8.67 28 ALA C C 1
ATOM 2206 O O . ALA C 1 28 ? 29.816 5.729 29.062 1.00 8.62 28 ALA C O 1
ATOM 2208 N N . GLY C 1 29 ? 30.529 7.406 27.722 1.00 7.02 29 GLY C N 1
ATOM 2209 C CA . GLY C 1 29 ? 30.909 6.541 26.604 1.00 7.97 29 GLY C CA 1
ATOM 2210 C C . GLY C 1 29 ? 32.384 6.187 26.516 1.00 9.95 29 GLY C C 1
ATOM 2211 O O . GLY C 1 29 ? 33.243 6.983 26.878 1.00 8.06 29 GLY C O 1
ATOM 2212 N N . TYR C 1 30 ? 32.650 4.974 26.039 1.00 5.68 30 TYR C N 1
ATOM 2213 C CA . TYR C 1 30 ? 33.988 4.493 25.721 1.00 6.26 30 TYR C CA 1
ATOM 2214 C C . TYR C 1 30 ? 34.171 4.642 24.224 1.00 6.60 30 TYR C C 1
ATOM 2215 O O . TYR C 1 30 ? 33.323 4.232 23.448 1.00 8.17 30 TYR C O 1
ATOM 2224 N N . ASP C 1 31 ? 35.280 5.235 23.807 1.00 8.04 31 ASP C N 1
ATOM 2225 C CA . ASP C 1 31 ? 35.445 5.543 22.390 1.00 8.30 31 ASP C CA 1
ATOM 2226 C C . ASP C 1 31 ? 36.063 4.351 21.637 1.00 8.84 31 ASP C C 1
ATOM 2227 O O . ASP C 1 31 ? 37.228 4.022 21.837 1.00 11.35 31 ASP C O 1
ATOM 2232 N N . LEU C 1 32 ? 35.262 3.702 20.795 1.00 6.81 32 LEU C N 1
ATOM 2233 C CA . LEU C 1 32 ? 35.738 2.619 19.954 1.00 5.08 32 LEU C CA 1
ATOM 2234 C C . LEU C 1 32 ? 36.428 3.188 18.717 1.00 6.63 32 LEU C C 1
ATOM 2235 O O . LEU C 1 32 ? 36.063 4.255 18.229 1.00 7.21 32 LEU C O 1
ATOM 2240 N N . LYS C 1 33 ? 37.434 2.474 18.218 1.00 6.61 33 LYS C N 1
ATOM 2241 C CA . LYS C 1 33 ? 38.262 2.988 17.140 1.00 7.22 33 LYS C CA 1
ATOM 2242 C C . LYS C 1 33 ? 38.213 2.080 15.919 1.00 9.54 33 LYS C C 1
ATOM 2243 O O . LYS C 1 33 ? 37.827 0.914 16.005 1.00 9.48 33 LYS C O 1
ATOM 2249 N N . VAL C 1 34 ? 38.616 2.631 14.780 1.00 7.72 34 VAL C N 1
ATOM 2250 C CA . VAL C 1 34 ? 38.674 1.877 13.529 1.00 8.12 34 VAL C CA 1
ATOM 2251 C C . VAL C 1 34 ? 39.889 0.935 13.547 1.00 9.93 34 VAL C C 1
ATOM 2252 O O . VAL C 1 34 ? 41.020 1.377 13.779 1.00 10.81 34 VAL C O 1
ATOM 2256 N N . ALA C 1 35 ? 39.667 -0.355 13.299 1.00 7.83 35 ALA C N 1
ATOM 2257 C CA . ALA C 1 35 ? 40.716 -1.361 13.515 1.00 8.71 35 ALA C CA 1
ATOM 2258 C C . ALA C 1 35 ? 41.728 -1.405 12.370 1.00 12.52 35 ALA C C 1
ATOM 2259 O O . ALA C 1 35 ? 42.907 -1.765 12.562 1.00 13.49 35 ALA C O 1
ATOM 2261 N N . GLU C 1 36 ? 41.263 -1.053 11.179 1.00 12.55 36 GLU C N 1
ATOM 2262 C CA . GLU C 1 36 ? 42.118 -1.065 10.002 1.00 15.68 36 GLU C CA 1
ATOM 2263 C C . GLU C 1 36 ? 41.565 -0.063 9.016 1.00 13.52 36 GLU C C 1
ATOM 2264 O O . GLU C 1 36 ? 40.366 0.240 9.019 1.00 15.96 36 GLU C O 1
ATOM 2270 N N . ARG C 1 37 ? 42.432 0.459 8.157 1.00 14.40 37 ARG C N 1
ATOM 2271 C CA . ARG C 1 37 ? 41.992 1.450 7.198 1.00 13.40 37 ARG C CA 1
ATOM 2272 C C . ARG C 1 37 ? 40.772 0.963 6.420 1.00 15.97 37 ARG C C 1
ATOM 2273 O O . ARG C 1 37 ? 40.766 -0.153 5.891 1.00 15.81 37 ARG C O 1
ATOM 2281 N N . THR C 1 38 ? 39.745 1.803 6.352 1.00 14.18 38 THR C N 1
ATOM 2282 C CA . THR C 1 38 ? 38.468 1.398 5.784 1.00 12.69 38 THR C CA 1
ATOM 2283 C C . THR C 1 38 ? 37.915 2.498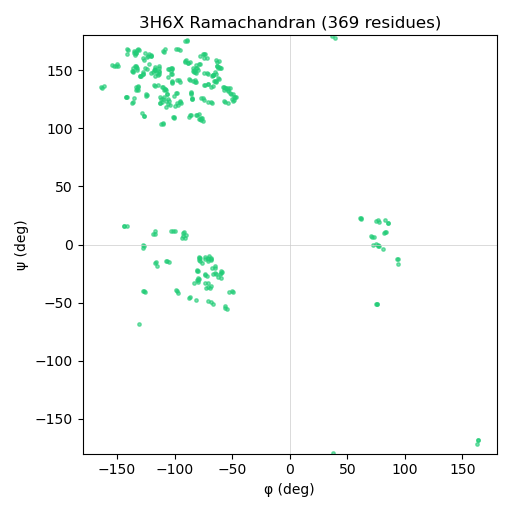 4.891 1.00 14.37 38 THR C C 1
ATOM 2284 O O . THR C 1 38 ? 37.703 3.634 5.332 1.00 16.02 38 THR C O 1
ATOM 2288 N N . GLU C 1 39 ? 37.679 2.173 3.624 1.00 13.93 39 GLU C N 1
ATOM 2289 C CA . GLU C 1 39 ? 37.105 3.138 2.695 1.00 13.87 39 GLU C CA 1
ATOM 2290 C C . GLU C 1 39 ? 35.598 2.954 2.608 1.00 13.73 39 GLU C C 1
ATOM 2291 O O . GLU C 1 39 ? 35.109 1.823 2.614 1.00 16.83 39 GLU C O 1
ATOM 2297 N N . ILE C 1 40 ? 34.868 4.060 2.510 1.00 11.98 40 ILE C N 1
ATOM 2298 C CA . ILE C 1 40 ? 33.430 4.017 2.306 1.00 11.04 40 ILE C CA 1
ATOM 2299 C C . ILE C 1 40 ? 33.057 4.871 1.098 1.00 10.54 40 ILE C C 1
ATOM 2300 O O . ILE C 1 40 ? 33.186 6.100 1.134 1.00 12.36 40 ILE C O 1
ATOM 2305 N N . SER C 1 41 ? 32.625 4.215 0.019 1.00 13.57 41 SER C N 1
ATOM 2306 C CA . SER C 1 41 ? 32.250 4.903 -1.211 1.00 14.93 41 SER C CA 1
ATOM 2307 C C . SER C 1 41 ? 31.056 5.820 -1.010 1.00 14.22 41 SER C C 1
ATOM 2308 O O . SER C 1 41 ? 30.261 5.650 -0.074 1.00 12.31 41 SER C O 1
ATOM 2311 N N . ALA C 1 42 ? 30.937 6.803 -1.889 1.00 14.83 42 ALA C N 1
ATOM 2312 C CA . ALA C 1 42 ? 29.806 7.714 -1.878 1.00 15.44 42 ALA C CA 1
ATOM 2313 C C . ALA C 1 42 ? 28.469 6.975 -1.785 1.00 14.90 42 ALA C C 1
ATOM 2314 O O . ALA C 1 42 ? 28.181 6.077 -2.593 1.00 15.23 42 ALA C O 1
ATOM 2316 N N . GLY C 1 43 ? 27.676 7.329 -0.775 1.00 12.67 43 GLY C N 1
ATOM 2317 C CA . GLY C 1 43 ? 26.346 6.776 -0.600 1.00 13.25 43 GLY C CA 1
ATOM 2318 C C . GLY C 1 43 ? 26.307 5.348 -0.071 1.00 11.82 43 GLY C C 1
ATOM 2319 O O . GLY C 1 43 ? 25.232 4.805 0.124 1.00 12.74 43 GLY C O 1
ATOM 2320 N N . ALA C 1 44 ? 27.465 4.756 0.191 1.00 11.17 44 ALA C N 1
ATOM 2321 C CA . ALA C 1 44 ? 27.543 3.337 0.574 1.00 12.18 44 ALA C CA 1
ATOM 2322 C C . ALA C 1 44 ? 27.411 3.117 2.078 1.00 10.14 44 ALA C C 1
ATOM 2323 O O . ALA C 1 44 ? 27.732 4.004 2.876 1.00 9.74 44 ALA C O 1
ATOM 2325 N N . ILE C 1 45 ? 26.976 1.914 2.442 1.00 9.37 45 ILE C N 1
ATOM 2326 C CA . ILE C 1 45 ? 27.023 1.448 3.821 1.00 9.89 45 ILE C CA 1
ATOM 2327 C C . ILE C 1 45 ? 28.136 0.409 3.973 1.00 9.25 45 ILE C C 1
ATOM 2328 O O . ILE C 1 45 ? 28.212 -0.561 3.202 1.00 10.06 45 ILE C O 1
ATOM 2333 N N . VAL C 1 46 ? 28.993 0.610 4.972 1.00 8.75 46 VAL C N 1
ATOM 2334 C CA . VAL C 1 46 ? 30.108 -0.295 5.239 1.00 9.63 46 VAL C CA 1
ATOM 2335 C C . VAL C 1 46 ? 30.181 -0.661 6.717 1.00 10.28 46 VAL C C 1
ATOM 2336 O O . VAL C 1 46 ? 30.024 0.203 7.590 1.00 7.95 46 VAL C O 1
ATOM 2340 N N . LEU C 1 47 ? 30.397 -1.945 6.990 1.00 9.97 47 LEU C N 1
ATOM 2341 C CA . LEU C 1 47 ? 30.612 -2.403 8.363 1.00 9.50 47 LEU C CA 1
ATOM 2342 C C . LEU C 1 47 ? 32.069 -2.136 8.739 1.00 9.85 47 LEU C C 1
ATOM 2343 O O . LEU C 1 47 ? 32.984 -2.762 8.201 1.00 12.37 47 LEU C O 1
ATOM 2348 N N . VAL C 1 48 ? 32.300 -1.198 9.659 1.00 9.03 48 VAL C N 1
ATOM 2349 C CA . VAL C 1 48 ? 33.656 -0.785 9.973 1.00 8.51 48 VAL C CA 1
ATOM 2350 C C . VAL C 1 48 ? 34.127 -1.582 11.184 1.00 8.09 48 VAL C C 1
ATOM 2351 O O . VAL C 1 48 ? 33.476 -1.546 12.229 1.00 7.49 48 VAL C O 1
ATOM 2355 N N . PRO C 1 49 ? 35.255 -2.298 11.052 1.00 7.37 49 PRO C N 1
ATOM 2356 C CA . PRO C 1 49 ? 35.726 -3.112 12.175 1.00 8.93 49 PRO C CA 1
ATOM 2357 C C . PRO C 1 49 ? 36.332 -2.252 13.262 1.00 6.07 49 PRO C C 1
ATOM 2358 O O . PRO C 1 49 ? 36.972 -1.245 13.007 1.00 7.50 49 PRO C O 1
ATOM 2362 N N . THR C 1 50 ? 36.155 -2.723 14.479 1.00 5.91 50 THR C N 1
ATOM 2363 C CA . THR C 1 50 ? 36.505 -2.004 15.656 1.00 7.34 50 THR C CA 1
ATOM 2364 C C . THR C 1 50 ? 37.634 -2.769 16.395 1.00 7.66 50 THR C C 1
ATOM 2365 O O . THR C 1 50 ? 38.352 -2.225 17.249 1.00 7.51 50 THR C O 1
ATOM 2369 N N . GLY C 1 51 ? 37.792 -4.048 16.063 1.00 7.10 51 GLY C N 1
ATOM 2370 C CA . GLY C 1 51 ? 38.861 -4.849 16.622 1.00 6.80 51 GLY C CA 1
ATOM 2371 C C . GLY C 1 51 ? 38.610 -5.407 18.009 1.00 6.49 51 GLY C C 1
ATOM 2372 O O . GLY C 1 51 ? 39.439 -6.159 18.532 1.00 7.41 51 GLY C O 1
ATOM 2373 N N . VAL C 1 52 ? 37.475 -5.055 18.615 1.00 5.51 52 VAL C N 1
ATOM 2374 C CA . VAL C 1 52 ? 37.189 -5.490 19.980 1.00 5.77 52 VAL C CA 1
ATOM 2375 C C . VAL C 1 52 ? 35.869 -6.243 20.137 1.00 5.98 52 VAL C C 1
ATOM 2376 O O . VAL C 1 52 ? 34.980 -6.165 19.282 1.00 6.93 52 VAL C O 1
ATOM 2380 N N . LYS C 1 53 ? 35.766 -6.966 21.243 1.00 6.14 53 LYS C N 1
ATOM 2381 C CA . LYS C 1 53 ? 34.533 -7.604 21.671 1.00 7.33 53 LYS C CA 1
ATOM 2382 C C . LYS C 1 53 ? 34.265 -7.133 23.091 1.00 8.45 53 LYS C C 1
ATOM 2383 O O . LYS C 1 53 ? 35.159 -6.601 23.753 1.00 7.13 53 LYS C O 1
ATOM 2389 N N . ALA C 1 54 ? 33.043 -7.330 23.573 1.00 6.89 54 ALA C N 1
ATOM 2390 C CA . ALA C 1 54 ? 32.681 -6.785 24.893 1.00 6.92 54 ALA C CA 1
ATOM 2391 C C . ALA C 1 54 ? 31.971 -7.829 25.720 1.00 5.94 54 ALA C C 1
ATOM 2392 O O . ALA C 1 54 ? 31.077 -8.488 25.233 1.00 7.32 54 ALA C O 1
ATOM 2394 N N . TYR C 1 55 ? 32.387 -7.984 26.972 1.00 5.97 55 TYR C N 1
ATOM 2395 C CA . TYR C 1 55 ? 31.698 -8.870 27.904 1.00 6.63 55 TYR C CA 1
ATOM 2396 C C . TYR C 1 55 ? 30.975 -8.002 28.932 1.00 7.29 55 TYR C C 1
ATOM 2397 O O . TYR C 1 55 ? 31.367 -6.842 29.168 1.00 8.33 55 TYR C O 1
ATOM 2414 N N . GLN C 1 57 ? 27.695 -8.293 32.413 1.00 7.80 57 GLN C N 1
ATOM 2415 C CA . GLN C 1 57 ? 26.901 -9.185 33.263 1.00 8.71 57 GLN C CA 1
ATOM 2416 C C . GLN C 1 57 ? 25.509 -9.450 32.711 1.00 9.97 57 GLN C C 1
ATOM 2417 O O . GLN C 1 57 ? 25.053 -8.786 31.789 1.00 9.29 57 GLN C O 1
ATOM 2423 N N . VAL C 1 58 ? 24.830 -10.436 33.280 1.00 9.55 58 VAL C N 1
ATOM 2424 C CA . VAL C 1 58 ? 23.442 -10.648 32.897 1.00 10.25 58 VAL C CA 1
ATOM 2425 C C . VAL C 1 58 ? 22.679 -9.391 33.255 1.00 8.12 58 VAL C C 1
ATOM 2426 O O . VAL C 1 58 ? 22.948 -8.733 34.277 1.00 11.71 58 VAL C O 1
ATOM 2430 N N . GLY C 1 59 ? 21.742 -9.036 32.396 1.00 8.37 59 GLY C N 1
ATOM 2431 C CA . GLY C 1 59 ? 20.936 -7.857 32.649 1.00 8.85 59 GLY C CA 1
ATOM 2432 C C . GLY C 1 59 ? 21.627 -6.580 32.221 1.00 7.86 59 GLY C C 1
ATOM 2433 O O . GLY C 1 59 ? 21.174 -5.499 32.558 1.00 7.92 59 GLY C O 1
ATOM 2434 N N . GLU C 1 60 ? 22.732 -6.717 31.488 1.00 6.32 60 GLU C N 1
ATOM 2435 C CA . GLU C 1 60 ? 23.450 -5.554 30.960 1.00 6.32 60 GLU C CA 1
ATOM 2436 C C . GLU C 1 60 ? 23.529 -5.573 29.434 1.00 5.87 60 GLU C C 1
ATOM 2437 O O . GLU C 1 60 ? 23.588 -6.651 28.819 1.00 7.28 60 GLU C O 1
ATOM 2443 N N . VAL C 1 61 ? 23.527 -4.376 28.840 1.00 5.46 61 VAL C N 1
ATOM 2444 C CA . VAL C 1 61 ? 23.646 -4.212 27.389 1.00 5.37 61 VAL C CA 1
ATOM 2445 C C . VAL C 1 61 ? 24.670 -3.115 27.082 1.00 5.29 61 VAL C C 1
ATOM 2446 O O . VAL C 1 61 ? 24.907 -2.226 27.901 1.00 6.81 61 VAL C O 1
ATOM 2450 N N . LEU C 1 62 ? 25.302 -3.215 25.916 1.00 4.43 62 LEU C N 1
ATOM 2451 C CA . LEU C 1 62 ? 26.229 -2.186 25.451 1.00 5.03 62 LEU C CA 1
ATOM 2452 C C . LEU C 1 62 ? 25.616 -1.517 24.228 1.00 5.87 62 LEU C C 1
ATOM 2453 O O . LEU C 1 62 ? 25.297 -2.191 23.248 1.00 5.74 62 LEU C O 1
ATOM 2458 N N . TYR C 1 63 ? 25.423 -0.199 24.301 1.00 5.99 63 TYR C N 1
ATOM 2459 C CA . TYR C 1 63 ? 24.882 0.544 23.168 1.00 5.47 63 TYR C CA 1
ATOM 2460 C C . TYR C 1 63 ? 26.012 1.263 22.479 1.00 5.94 63 TYR C C 1
ATOM 2461 O O . TYR C 1 63 ? 26.883 1.807 23.140 1.00 7.18 63 TYR C O 1
ATOM 2470 N N . LEU C 1 64 ? 25.988 1.264 21.150 1.00 5.23 64 LEU C N 1
ATOM 2471 C CA . LEU C 1 64 ? 26.929 2.054 20.356 1.00 5.56 64 LEU C CA 1
ATOM 2472 C C . LEU C 1 64 ? 26.206 3.259 19.793 1.00 5.31 64 LEU C C 1
ATOM 2473 O O . LEU C 1 64 ? 25.176 3.118 19.142 1.00 5.44 64 LEU C O 1
ATOM 2478 N N . PHE C 1 65 ? 26.715 4.449 20.089 1.00 5.79 65 PHE C N 1
ATOM 2479 C CA . PHE C 1 65 ? 26.176 5.677 19.534 1.00 7.54 65 PHE C CA 1
ATOM 2480 C C . PHE C 1 65 ? 27.160 6.355 18.598 1.00 7.88 65 PHE C C 1
ATOM 2481 O O . PHE C 1 65 ? 28.380 6.226 18.740 1.00 7.08 65 PHE C O 1
ATOM 2489 N N . ASP C 1 66 ? 26.619 7.120 17.656 1.00 7.68 66 ASP C N 1
ATOM 2490 C CA . ASP C 1 66 ? 27.432 7.910 16.768 1.00 8.29 66 ASP C CA 1
ATOM 2491 C C . ASP C 1 66 ? 28.233 8.922 17.576 1.00 9.53 66 ASP C C 1
ATOM 2492 O O . ASP C 1 66 ? 27.844 9.296 18.683 1.00 8.41 66 ASP C O 1
ATOM 2497 N N . ARG C 1 67 ? 29.381 9.327 17.052 1.00 10.39 67 ARG C N 1
ATOM 2498 C CA . ARG C 1 67 ? 30.081 10.470 17.609 1.00 11.05 67 ARG C CA 1
ATOM 2499 C C . ARG C 1 67 ? 29.444 11.723 17.026 1.00 9.95 67 ARG C C 1
ATOM 2500 O O . ARG C 1 67 ? 29.099 11.773 15.839 1.00 10.81 67 ARG C O 1
ATOM 2508 N N . SER C 1 68 ? 29.287 12.744 17.861 1.00 10.44 68 SER C N 1
ATOM 2509 C CA . SER C 1 68 ? 28.666 13.978 17.446 1.00 13.40 68 SER C CA 1
ATOM 2510 C C . SER C 1 68 ? 29.255 14.521 16.144 1.00 13.11 68 SER C C 1
ATOM 2511 O O . SER C 1 68 ? 28.541 15.025 15.277 1.00 14.87 68 SER C O 1
ATOM 2514 N N . SER C 1 69 ? 30.565 14.432 16.014 1.00 9.53 69 SER C N 1
ATOM 2515 C CA . SER C 1 69 ? 31.246 15.046 14.882 1.00 12.44 69 SER C CA 1
ATOM 2516 C C . SER C 1 69 ? 31.149 14.228 13.592 1.00 12.31 69 SER C C 1
ATOM 2517 O O . SER C 1 69 ? 31.469 14.733 12.523 1.00 12.40 69 SER C O 1
ATOM 2520 N N . ASN C 1 70 ? 30.719 12.973 13.670 1.00 8.11 70 ASN C N 1
ATOM 2521 C CA . ASN C 1 70 ? 30.680 12.166 12.447 1.00 8.69 70 ASN C CA 1
ATOM 2522 C C . ASN C 1 70 ? 29.879 12.822 11.300 1.00 9.39 70 ASN C C 1
ATOM 2523 O O . ASN C 1 70 ? 30.405 12.991 10.204 1.00 8.91 70 ASN C O 1
ATOM 2528 N N . PRO C 1 71 ? 28.604 13.173 11.538 1.00 8.63 71 PRO C N 1
ATOM 2529 C CA . PRO C 1 71 ? 27.825 13.693 10.408 1.00 8.56 71 PRO C CA 1
ATOM 2530 C C . PRO C 1 71 ? 28.325 15.044 9.908 1.00 10.88 71 PRO C C 1
ATOM 2531 O O . PRO C 1 71 ? 28.558 15.224 8.712 1.00 12.75 71 PRO C O 1
ATOM 2535 N N . ARG C 1 72 ? 28.485 16.008 10.800 1.00 13.03 72 ARG C N 1
ATOM 2536 C CA . ARG C 1 72 ? 28.796 17.334 10.300 1.00 17.90 72 ARG C CA 1
ATOM 2537 C C . ARG C 1 72 ? 30.253 17.539 9.913 1.00 19.44 72 ARG C C 1
ATOM 2538 O O . ARG C 1 72 ? 30.539 18.399 9.095 1.00 24.96 72 ARG C O 1
ATOM 2546 N N . LYS C 1 73 ? 31.162 16.743 10.465 1.00 12.17 73 LYS C N 1
ATOM 2547 C CA . LYS C 1 73 ? 32.580 16.840 10.103 1.00 13.77 73 LYS C CA 1
ATOM 2548 C C . LYS C 1 73 ? 33.036 15.846 9.049 1.00 18.12 73 LYS C C 1
ATOM 2549 O O . LYS C 1 73 ? 33.800 16.213 8.150 1.00 19.10 73 LYS C O 1
ATOM 2555 N N . LYS C 1 74 ? 32.581 14.598 9.150 1.00 13.13 74 LYS C N 1
ATOM 2556 C CA . LYS C 1 74 ? 33.061 13.548 8.250 1.00 12.78 74 LYS C CA 1
ATOM 2557 C C . LYS C 1 74 ? 32.057 13.152 7.171 1.00 12.27 74 LYS C C 1
ATOM 2558 O O . LYS C 1 74 ? 32.408 12.483 6.208 1.00 14.71 74 LYS C O 1
ATOM 2564 N N . GLY C 1 75 ? 30.805 13.548 7.341 1.00 10.28 75 GLY C N 1
ATOM 2565 C CA . GLY C 1 75 ? 29.763 13.138 6.420 1.00 11.02 75 GLY C CA 1
ATOM 2566 C C . GLY C 1 75 ? 29.317 11.694 6.597 1.00 11.85 75 GLY C C 1
ATOM 2567 O O . GLY C 1 75 ? 28.703 11.116 5.691 1.00 11.03 75 GLY C O 1
ATOM 2568 N N . LEU C 1 76 ? 29.583 11.124 7.770 1.00 7.61 76 LEU C N 1
ATOM 2569 C CA . LEU C 1 76 ? 29.214 9.732 8.045 1.00 7.66 76 LEU C CA 1
ATOM 2570 C C . LEU C 1 76 ? 28.167 9.651 9.145 1.00 7.97 76 LEU C C 1
ATOM 2571 O O . LEU C 1 76 ? 28.178 10.458 10.080 1.00 8.20 76 LEU C O 1
ATOM 2576 N N . VAL C 1 77 ? 27.299 8.651 9.060 1.00 6.64 77 VAL C N 1
ATOM 2577 C CA . VAL C 1 77 ? 26.343 8.406 10.132 1.00 6.86 77 VAL C CA 1
ATOM 2578 C C . VAL C 1 77 ? 26.259 6.925 10.436 1.00 7.39 77 VAL C C 1
ATOM 2579 O O . VAL C 1 77 ? 26.497 6.079 9.571 1.00 6.83 77 VAL C O 1
ATOM 2583 N N . LEU C 1 78 ? 25.919 6.625 11.685 1.00 6.40 78 LEU C N 1
ATOM 2584 C CA . LEU C 1 78 ? 25.673 5.249 12.099 1.00 5.82 78 LEU C CA 1
ATOM 2585 C C . LEU C 1 78 ? 24.279 4.930 11.594 1.00 7.73 78 LEU C C 1
ATOM 2586 O O . LEU C 1 78 ? 23.309 5.455 12.132 1.00 5.97 78 LEU C O 1
ATOM 2591 N N . ILE C 1 79 ? 24.187 4.089 10.558 1.00 5.81 79 ILE C N 1
ATOM 2592 C CA . ILE C 1 79 ? 22.960 4.014 9.750 1.00 7.13 79 ILE C CA 1
ATOM 2593 C C . ILE C 1 79 ? 21.804 3.297 10.455 1.00 7.07 79 ILE C C 1
ATOM 2594 O O . ILE C 1 79 ? 20.634 3.576 10.166 1.00 6.64 79 ILE C O 1
ATOM 2599 N N . ASN C 1 80 ? 22.125 2.399 11.384 1.00 6.57 80 ASN C N 1
ATOM 2600 C CA . ASN C 1 80 ? 21.090 1.800 12.227 1.00 6.51 80 ASN C CA 1
ATOM 2601 C C . ASN C 1 80 ? 20.830 2.588 13.533 1.00 5.97 80 ASN C C 1
ATOM 2602 O O . ASN C 1 80 ? 20.104 2.104 14.405 1.00 8.08 80 ASN C O 1
ATOM 2607 N N . SER C 1 81 ? 21.444 3.778 13.640 1.00 5.01 81 SER C N 1
ATOM 2608 C CA . SER C 1 81 ? 21.202 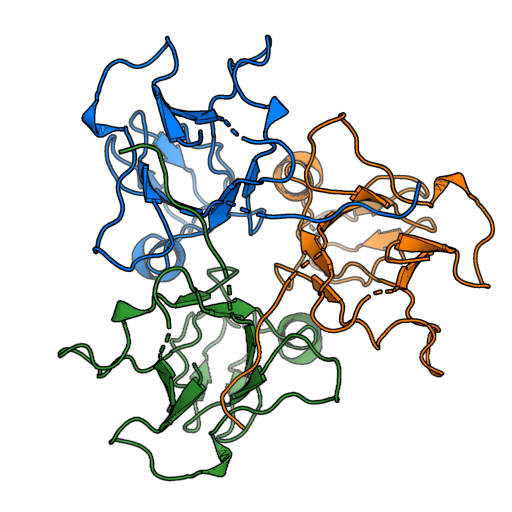4.760 14.717 1.00 4.31 81 SER C CA 1
ATOM 2609 C C . SER C 1 81 ? 21.838 4.429 16.059 1.00 5.80 81 SER C C 1
ATOM 2610 O O . SER C 1 81 ? 22.504 5.271 16.645 1.00 7.06 81 SER C O 1
ATOM 2613 N N . VAL C 1 82 ? 21.599 3.207 16.527 1.00 5.78 82 VAL C N 1
ATOM 2614 C CA . VAL C 1 82 ? 22.152 2.729 17.778 1.00 4.96 82 VAL C CA 1
ATOM 2615 C C . VAL C 1 82 ? 22.514 1.267 17.574 1.00 6.87 82 VAL C C 1
ATOM 2616 O O . VAL C 1 82 ? 21.686 0.470 17.146 1.00 7.31 82 VAL C O 1
ATOM 2620 N N . GLY C 1 83 ? 23.749 0.905 17.877 1.00 6.04 83 GLY C N 1
ATOM 2621 C CA . GLY C 1 83 ? 24.143 -0.490 17.820 1.00 6.43 83 GLY C CA 1
ATOM 2622 C C . GLY C 1 83 ? 23.795 -1.127 19.147 1.00 9.16 83 GLY C C 1
ATOM 2623 O O . GLY C 1 83 ? 24.118 -0.589 20.208 1.00 10.20 83 GLY C O 1
ATOM 2624 N N . VAL C 1 84 ? 23.110 -2.271 19.107 1.00 6.38 84 VAL C N 1
ATOM 2625 C CA . VAL C 1 84 ? 22.719 -2.925 20.347 1.00 6.47 84 VAL C CA 1
ATOM 2626 C C . VAL C 1 84 ? 23.535 -4.210 20.489 1.00 7.98 84 VAL C C 1
ATOM 2627 O O . VAL C 1 84 ? 23.288 -5.192 19.791 1.00 9.19 84 VAL C O 1
ATOM 2631 N N . ILE C 1 85 ? 24.524 -4.177 21.375 1.00 5.80 85 ILE C N 1
ATOM 2632 C CA . ILE C 1 85 ? 25.472 -5.279 21.528 1.00 6.70 85 ILE C CA 1
ATOM 2633 C C . ILE C 1 85 ? 25.082 -6.083 22.751 1.00 7.76 85 ILE C C 1
ATOM 2634 O O . ILE C 1 85 ? 25.235 -5.613 23.874 1.00 7.12 85 ILE C O 1
ATOM 2639 N N . ASP C 1 86 ? 24.587 -7.297 22.509 1.00 7.91 86 ASP C N 1
ATOM 2640 C CA . ASP C 1 86 ? 24.046 -8.165 23.549 1.00 8.77 86 ASP C CA 1
ATOM 2641 C C . ASP C 1 86 ? 25.193 -8.890 24.265 1.00 7.89 86 ASP C C 1
ATOM 2642 O O . ASP C 1 86 ? 26.246 -9.151 23.683 1.00 8.23 86 ASP C O 1
ATOM 2647 N N . GLY C 1 87 ? 24.960 -9.274 25.515 1.00 8.86 87 GLY C N 1
ATOM 2648 C CA . GLY C 1 87 ? 25.988 -9.908 26.312 1.00 9.10 87 GLY C CA 1
ATOM 2649 C C . GLY C 1 87 ? 26.446 -11.237 25.730 1.00 10.29 87 GLY C C 1
ATOM 2650 O O . GLY C 1 87 ? 27.597 -11.665 25.947 1.00 14.22 87 GLY C O 1
ATOM 2651 N N . ASP C 1 88 ? 25.565 -11.910 24.993 1.00 11.01 88 ASP C N 1
ATOM 2652 C CA . ASP C 1 88 ? 25.964 -13.196 24.441 1.00 13.02 88 ASP C CA 1
ATOM 2653 C C . ASP C 1 88 ? 26.548 -13.124 23.030 1.00 12.60 88 ASP C C 1
ATOM 2654 O O . ASP C 1 88 ? 26.831 -14.147 22.410 1.00 12.99 88 ASP C O 1
ATOM 2659 N N . TYR C 1 89 ? 26.761 -11.914 22.523 1.00 8.94 89 TYR C N 1
ATOM 2660 C CA . TYR C 1 89 ? 27.491 -11.743 21.281 1.00 8.93 89 TYR C CA 1
ATOM 2661 C C . TYR C 1 89 ? 28.974 -12.097 21.483 1.00 8.83 89 TYR C C 1
ATOM 2662 O O . TYR C 1 89 ? 29.608 -12.697 20.600 1.00 8.84 89 TYR C O 1
ATOM 2671 N N . TYR C 1 90 ? 29.499 -11.738 22.661 1.00 8.74 90 TYR C N 1
ATOM 2672 C CA . TYR C 1 90 ? 30.871 -12.019 23.080 1.00 8.57 90 TYR C CA 1
ATOM 2673 C C . TYR C 1 90 ? 31.243 -13.485 22.839 1.00 8.74 90 TYR C C 1
ATOM 2674 O O . TYR C 1 90 ? 30.542 -14.393 23.293 1.00 10.20 90 TYR C O 1
ATOM 2683 N N . ASN C 1 91 ? 32.350 -13.693 22.135 1.00 9.07 91 ASN C N 1
ATOM 2684 C CA . ASN C 1 91 ? 32.895 -15.035 21.908 1.00 9.40 91 ASN C CA 1
ATOM 2685 C C . ASN C 1 91 ? 31.972 -15.990 21.152 1.00 11.82 91 ASN C C 1
ATOM 2686 O O . ASN C 1 91 ? 32.109 -17.216 21.260 1.00 13.37 91 ASN C O 1
ATOM 2691 N N . ASN C 1 92 ? 31.027 -15.445 20.385 1.00 9.61 92 ASN C N 1
ATOM 2692 C CA . ASN C 1 92 ? 30.202 -16.306 19.531 1.00 10.87 92 ASN C CA 1
ATOM 2693 C C . ASN C 1 92 ? 31.083 -17.030 18.497 1.00 11.78 92 ASN C C 1
ATOM 2694 O O . ASN C 1 92 ? 32.150 -16.547 18.119 1.00 10.60 92 ASN C O 1
ATOM 2699 N N . PRO C 1 93 ? 30.648 -18.218 18.057 1.00 13.24 93 PRO C N 1
ATOM 2700 C CA . PRO C 1 93 ? 31.505 -19.034 17.192 1.00 14.82 93 PRO C CA 1
ATOM 2701 C C . PRO C 1 93 ? 31.660 -18.478 15.787 1.00 15.02 93 PRO C C 1
ATOM 2702 O O . PRO C 1 93 ? 32.528 -18.941 15.043 1.00 19.52 93 PRO C O 1
ATOM 2706 N N . ASN C 1 94 ? 30.813 -17.528 15.396 1.00 14.60 94 ASN C N 1
ATOM 2707 C CA . ASN C 1 94 ? 30.905 -16.981 14.037 1.00 14.48 94 ASN C CA 1
ATOM 2708 C C . ASN C 1 94 ? 31.981 -15.907 13.852 1.00 17.40 94 ASN C C 1
ATOM 2709 O O . ASN C 1 94 ? 32.762 -15.965 12.895 1.00 20.59 94 ASN C O 1
ATOM 2714 N N . ASN C 1 95 ? 32.038 -14.924 14.750 1.00 12.44 95 ASN C N 1
ATOM 2715 C CA . ASN C 1 95 ? 33.043 -13.860 14.598 1.00 12.20 95 ASN C CA 1
ATOM 2716 C C . ASN C 1 95 ? 33.656 -13.401 15.915 1.00 10.30 95 ASN C C 1
ATOM 2717 O O . ASN C 1 95 ? 34.280 -12.326 15.984 1.00 10.92 95 ASN C O 1
ATOM 2722 N N . GLU C 1 96 ? 33.460 -14.211 16.954 1.00 10.24 96 GLU C N 1
ATOM 2723 C CA . GLU C 1 96 ? 34.089 -13.986 18.251 1.00 9.74 96 GLU C CA 1
ATOM 2724 C C . GLU C 1 96 ? 33.452 -12.805 18.994 1.00 9.56 96 GLU C C 1
ATOM 2725 O O . GLU C 1 96 ? 33.920 -12.418 20.073 1.00 10.62 96 GLU C O 1
ATOM 2731 N N . GLY C 1 97 ? 32.369 -12.266 18.439 1.00 8.35 97 GLY C N 1
ATOM 2732 C CA . GLY C 1 97 ? 31.740 -11.080 19.014 1.00 9.06 97 GLY C CA 1
ATOM 2733 C C . GLY C 1 97 ? 32.404 -9.776 18.595 1.00 8.67 97 GLY C C 1
ATOM 2734 O O . GLY C 1 97 ? 32.262 -8.739 19.246 1.00 6.96 97 GLY C O 1
ATOM 2735 N N . HIS C 1 98 ? 33.134 -9.827 17.492 1.00 7.67 98 HIS C N 1
ATOM 2736 C CA . HIS C 1 98 ? 33.754 -8.629 16.930 1.00 6.25 98 HIS C CA 1
ATOM 2737 C C . HIS C 1 98 ? 32.701 -7.560 16.649 1.00 8.20 98 HIS C C 1
ATOM 2738 O O . HIS C 1 98 ? 31.747 -7.785 15.915 1.00 7.45 98 HIS C O 1
ATOM 2745 N N . ILE C 1 99 ? 32.896 -6.388 17.244 1.00 5.69 99 ILE C N 1
ATOM 2746 C CA . ILE C 1 99 ? 31.951 -5.283 17.087 1.00 7.51 99 ILE C CA 1
ATOM 2747 C C . ILE C 1 99 ? 32.256 -4.487 15.819 1.00 7.33 99 ILE C C 1
ATOM 2748 O O . ILE C 1 99 ? 33.378 -4.030 15.615 1.00 6.74 99 ILE C O 1
ATOM 2753 N N . PHE C 1 100 ? 31.244 -4.337 14.962 1.00 7.78 100 PHE C N 1
ATOM 2754 C CA . PHE C 1 100 ? 31.360 -3.496 13.782 1.00 8.25 100 PHE C CA 1
ATOM 2755 C C . PHE C 1 100 ? 30.426 -2.302 13.930 1.00 9.42 100 PHE C C 1
ATOM 2756 O O . PHE C 1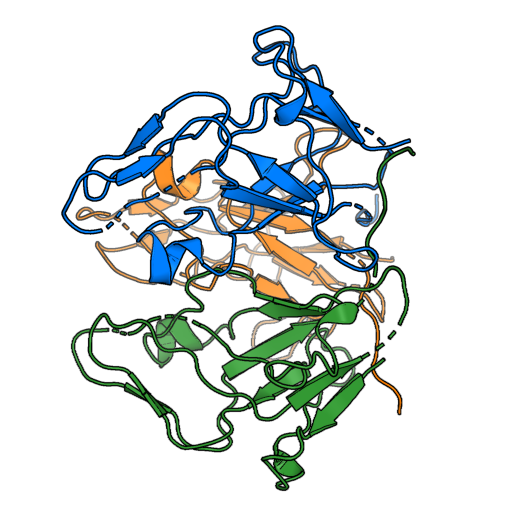 100 ? 29.354 -2.411 14.543 1.00 11.34 100 PHE C O 1
ATOM 2764 N N . ALA C 1 101 ? 30.831 -1.173 13.353 1.00 7.15 101 ALA C N 1
ATOM 2765 C CA . ALA C 1 101 ? 29.963 -0.002 13.265 1.00 8.09 101 ALA C CA 1
ATOM 2766 C C . ALA C 1 101 ? 29.465 0.134 11.834 1.00 7.02 101 ALA C C 1
ATOM 2767 O O . ALA C 1 101 ? 30.273 0.263 10.911 1.00 8.66 101 ALA C O 1
ATOM 2769 N N . GLN C 1 102 ? 28.144 0.101 11.653 1.00 7.58 102 GLN C N 1
ATOM 2770 C CA . GLN C 1 102 ? 27.554 0.181 10.315 1.00 7.30 102 GLN C CA 1
ATOM 2771 C C . GLN C 1 102 ? 27.434 1.652 9.898 1.00 8.09 102 GLN C C 1
ATOM 2772 O O . GLN C 1 102 ? 26.510 2.340 10.308 1.00 7.56 102 GLN C O 1
ATOM 2786 N N . LYS C 1 104 ? 27.274 4.867 7.127 1.00 7.60 104 LYS C N 1
ATOM 2787 C CA . LYS C 1 104 ? 26.889 5.276 5.777 1.00 7.72 104 LYS C CA 1
ATOM 2788 C C . LYS C 1 104 ? 27.564 6.595 5.440 1.00 9.67 104 LYS C C 1
ATOM 2789 O O . LYS C 1 104 ? 27.565 7.519 6.255 1.00 8.21 104 LYS C O 1
ATOM 2795 N N . ASN C 1 105 ? 28.122 6.677 4.235 1.00 8.03 105 ASN C N 1
ATOM 2796 C CA . ASN C 1 105 ? 28.687 7.909 3.707 1.00 8.56 105 ASN C CA 1
ATOM 2797 C C . ASN C 1 105 ? 27.619 8.721 2.969 1.00 9.57 105 ASN C C 1
ATOM 2798 O O . ASN C 1 105 ? 27.141 8.306 1.901 1.00 11.39 105 ASN C O 1
ATOM 2811 N N . THR C 1 107 ? 27.948 11.661 1.689 1.00 11.74 107 THR C N 1
ATOM 2812 C CA . THR C 1 107 ? 28.511 12.623 0.748 1.00 14.02 107 THR C CA 1
ATOM 2813 C C . THR C 1 107 ? 28.702 12.017 -0.632 1.00 16.87 107 THR C C 1
ATOM 2814 O O . THR C 1 107 ? 28.407 10.845 -0.851 1.00 14.71 107 THR C O 1
ATOM 2818 N N . ASP C 1 108 ? 29.228 12.821 -1.550 1.00 16.63 108 ASP C N 1
ATOM 2819 C CA . ASP C 1 108 ? 29.421 12.354 -2.924 1.00 20.49 108 ASP C CA 1
ATOM 2820 C C . ASP C 1 108 ? 30.870 11.998 -3.241 1.00 19.16 108 ASP C C 1
ATOM 2821 O O . ASP C 1 108 ? 31.219 11.798 -4.402 1.00 21.89 108 ASP C O 1
ATOM 2826 N N . GLN C 1 109 ? 31.711 11.917 -2.215 1.00 15.94 109 GLN C N 1
ATOM 2827 C CA . GLN C 1 109 ? 33.109 11.523 -2.373 1.00 18.43 109 GLN C CA 1
ATOM 2828 C C . GLN C 1 109 ? 33.421 10.383 -1.426 1.00 18.98 109 GLN C C 1
ATOM 2829 O O . GLN C 1 109 ? 32.885 10.326 -0.316 1.00 16.10 109 GLN C O 1
ATOM 2835 N N . THR C 1 110 ? 34.311 9.490 -1.841 1.00 13.70 110 THR C N 1
ATOM 2836 C CA . THR C 1 110 ? 34.761 8.435 -0.945 1.00 15.91 110 THR C CA 1
ATOM 2837 C C . THR C 1 110 ? 35.337 9.023 0.342 1.00 17.06 110 THR C C 1
ATOM 2838 O O . THR C 1 110 ? 36.110 9.989 0.307 1.00 17.23 110 THR C O 1
ATOM 2842 N N . VAL C 1 111 ? 34.940 8.452 1.477 1.00 14.91 111 VAL C N 1
ATOM 2843 C CA . VAL C 1 111 ? 35.527 8.814 2.767 1.00 14.42 111 VAL C CA 1
ATOM 2844 C C . VAL C 1 111 ? 36.403 7.679 3.269 1.00 14.28 111 VAL C C 1
ATOM 2845 O O . VAL C 1 111 ? 36.020 6.504 3.183 1.00 16.45 111 VAL C O 1
ATOM 2849 N N . VAL C 1 112 ? 37.599 8.014 3.741 1.00 14.80 112 VAL C N 1
ATOM 2850 C CA . VAL C 1 112 ? 38.509 7.025 4.294 1.00 15.49 112 VAL C CA 1
ATOM 2851 C C . VAL C 1 112 ? 38.659 7.182 5.797 1.00 17.38 112 VAL C C 1
ATOM 2852 O O . VAL C 1 112 ? 38.979 8.269 6.289 1.00 20.72 112 VAL C O 1
ATOM 2856 N N . LEU C 1 113 ? 38.408 6.095 6.519 1.00 14.80 113 LEU C N 1
ATOM 2857 C CA . LEU C 1 113 ? 38.663 6.055 7.954 1.00 16.47 113 LEU C CA 1
ATOM 2858 C C . LEU C 1 113 ? 40.009 5.392 8.178 1.00 17.13 113 LEU C C 1
ATOM 2859 O O . LEU C 1 113 ? 40.237 4.254 7.757 1.00 16.05 113 LEU C O 1
ATOM 2864 N N . GLU C 1 114 ? 40.920 6.098 8.831 1.00 16.51 114 GLU C N 1
ATOM 2865 C CA . GLU C 1 114 ? 42.232 5.533 9.122 1.00 15.79 114 GLU C CA 1
ATOM 2866 C C . GLU C 1 114 ? 42.199 4.671 10.372 1.00 16.37 114 GLU C C 1
ATOM 2867 O O . GLU C 1 114 ? 41.407 4.918 11.292 1.00 15.28 114 GLU C O 1
ATOM 2873 N N . ALA C 1 115 ? 43.057 3.655 10.416 1.00 14.65 115 ALA C N 1
ATOM 2874 C CA . ALA C 1 115 ? 43.218 2.857 11.625 1.00 13.01 115 ALA C CA 1
ATOM 2875 C C . ALA C 1 115 ? 43.471 3.770 12.819 1.00 15.13 115 ALA C C 1
ATOM 2876 O O . ALA C 1 115 ? 44.272 4.709 12.732 1.00 15.03 115 ALA C O 1
ATOM 2878 N N . GLY C 1 116 ? 42.787 3.508 13.928 1.00 12.15 116 GLY C N 1
ATOM 2879 C CA . GLY C 1 116 ? 42.986 4.297 15.129 1.00 11.35 116 GLY C CA 1
ATOM 2880 C C . GLY C 1 116 ? 42.033 5.459 15.322 1.00 10.85 116 GLY C C 1
ATOM 2881 O O . GLY C 1 116 ? 41.958 5.993 16.432 1.00 13.44 116 GLY C O 1
ATOM 2882 N N . GLU C 1 117 ? 41.339 5.877 14.264 1.00 10.37 117 GLU C N 1
ATOM 2883 C CA . GLU C 1 117 ? 40.341 6.949 14.371 1.00 11.18 117 GLU C CA 1
ATOM 2884 C C . GLU C 1 117 ? 39.148 6.522 15.225 1.00 8.95 117 GLU C C 1
ATOM 2885 O O . GLU C 1 117 ? 38.638 5.415 15.093 1.00 9.50 117 GLU C O 1
ATOM 2891 N N . ARG C 1 118 ? 38.688 7.410 16.101 1.00 9.17 118 ARG C N 1
ATOM 2892 C CA . ARG C 1 118 ? 37.502 7.090 16.896 1.00 7.96 118 ARG C CA 1
ATOM 2893 C C . ARG C 1 118 ? 36.264 7.158 16.011 1.00 9.86 118 ARG C C 1
ATOM 2894 O O . ARG C 1 118 ? 36.134 8.087 15.207 1.00 11.97 118 ARG C O 1
ATOM 2902 N N . VAL C 1 119 ? 35.360 6.184 16.151 1.00 6.34 119 VAL C N 1
ATOM 2903 C CA . VAL C 1 119 ? 34.234 6.065 15.232 1.00 7.79 119 VAL C CA 1
ATOM 2904 C C . VAL C 1 119 ? 32.873 6.028 15.940 1.00 8.46 119 VAL C C 1
ATOM 2905 O O . VAL C 1 119 ? 31.938 6.648 15.479 1.00 8.61 119 VAL C O 1
ATOM 2909 N N . VAL C 1 120 ? 32.761 5.311 17.058 1.00 6.29 120 VAL C N 1
ATOM 2910 C CA . VAL C 1 120 ? 31.504 5.324 17.809 1.00 5.33 120 VAL C CA 1
ATOM 2911 C C . VAL C 1 120 ? 31.803 5.338 19.300 1.00 7.36 120 VAL C C 1
ATOM 2912 O O . VAL C 1 120 ? 32.933 5.110 19.700 1.00 8.65 120 VAL C O 1
ATOM 2916 N N . GLN C 1 121 ? 30.791 5.617 20.120 1.00 6.22 121 GLN C N 1
ATOM 2917 C CA . GLN C 1 121 ? 30.987 5.567 21.563 1.00 5.91 121 GLN C CA 1
ATOM 2918 C C . GLN C 1 121 ? 30.097 4.488 22.172 1.00 6.96 121 GLN C C 1
ATOM 2919 O O . GLN C 1 121 ? 28.928 4.363 21.809 1.00 10.78 121 GLN C O 1
ATOM 2925 N N . GLY C 1 122 ? 30.654 3.708 23.093 1.00 6.22 122 GLY C N 1
ATOM 2926 C CA . GLY C 1 122 ? 29.907 2.618 23.695 1.00 6.64 122 GLY C CA 1
ATOM 2927 C C . GLY C 1 122 ? 29.528 2.940 25.133 1.00 6.47 122 GLY C C 1
ATOM 2928 O O . GLY C 1 122 ? 30.359 3.370 25.920 1.00 6.69 122 GLY C O 1
ATOM 2929 N N . VAL C 1 123 ? 28.268 2.705 25.484 1.00 4.78 123 VAL C N 1
ATOM 2930 C CA . VAL C 1 123 ? 27.821 2.914 26.860 1.00 4.09 123 VAL C CA 1
ATOM 2931 C C . VAL C 1 123 ? 27.195 1.631 27.394 1.00 5.82 123 VAL C C 1
ATOM 2932 O O . VAL C 1 123 ? 26.336 1.052 26.722 1.00 5.92 123 VAL C O 1
ATOM 2936 N N . PHE C 1 124 ? 27.630 1.188 28.580 1.00 5.25 124 PHE C N 1
ATOM 2937 C CA . PHE C 1 124 ? 27.067 0.005 29.241 1.00 5.75 124 PHE C CA 1
ATOM 2938 C C . PHE C 1 124 ? 25.923 0.427 30.158 1.00 6.47 124 PHE C C 1
ATOM 2939 O O . PHE C 1 124 ? 26.072 1.365 30.940 1.00 6.60 124 PHE C O 1
ATOM 2955 N N . PRO C 1 126 ? 22.010 -1.053 32.342 1.00 7.77 126 PRO C N 1
ATOM 2956 C CA . PRO C 1 126 ? 21.119 -2.150 32.746 1.00 8.01 126 PRO C CA 1
ATOM 2957 C C . PRO C 1 126 ? 19.864 -2.218 31.862 1.00 8.39 126 PRO C C 1
ATOM 2958 O O . PRO C 1 126 ? 19.418 -1.204 31.330 1.00 9.47 126 PRO C O 1
ATOM 2962 N N . PHE C 1 127 ? 19.291 -3.409 31.707 1.00 6.23 127 PHE C N 1
ATOM 2963 C CA . PHE C 1 127 ? 17.995 -3.530 31.062 1.00 5.83 127 PHE C CA 1
ATOM 2964 C C . PHE C 1 127 ? 17.096 -4.422 31.902 1.00 6.26 127 PHE C C 1
ATOM 2965 O O . PHE C 1 127 ? 17.567 -5.078 32.838 1.00 8.68 127 PHE C O 1
ATOM 2973 N N . LEU C 1 128 ? 15.804 -4.420 31.587 1.00 6.73 128 LEU C N 1
ATOM 2974 C CA . LEU C 1 128 ? 14.807 -5.093 32.411 1.00 6.58 128 LEU C CA 1
ATOM 2975 C C . LEU C 1 128 ? 14.050 -6.127 31.582 1.00 6.87 128 LEU C C 1
ATOM 2976 O O . LEU C 1 128 ? 13.928 -5.983 30.357 1.00 8.74 128 LEU C O 1
ATOM 2981 N N . LEU C 1 129 ? 13.503 -7.140 32.256 1.00 6.99 129 LEU C N 1
ATOM 2982 C CA . LEU C 1 129 ? 12.821 -8.250 31.570 1.00 8.63 129 LEU C CA 1
ATOM 2983 C C . LEU C 1 129 ? 11.297 -8.193 31.680 1.00 7.59 129 LEU C C 1
ATOM 2984 O O . LEU C 1 129 ? 10.765 -7.730 32.680 1.00 9.95 129 LEU C O 1
ATOM 2989 N N . ILE C 1 130 ? 10.604 -8.725 30.681 1.00 8.21 130 ILE C N 1
ATOM 2990 C CA . ILE C 1 130 ? 9.150 -8.794 30.773 1.00 7.20 130 ILE C CA 1
ATOM 2991 C C . ILE C 1 130 ? 8.702 -9.903 31.715 1.00 12.13 130 ILE C C 1
ATOM 2992 O O . ILE C 1 130 ? 9.472 -10.805 32.058 1.00 9.77 130 ILE C O 1
ATOM 2997 N N . ASP C 1 131 ? 7.439 -9.833 32.113 1.00 10.90 131 ASP C N 1
ATOM 2998 C CA . ASP C 1 131 ? 6.836 -10.836 32.980 1.00 11.61 131 ASP C CA 1
ATOM 2999 C C . ASP C 1 131 ? 6.947 -12.221 32.340 1.00 12.23 131 ASP C C 1
ATOM 3000 O O . ASP C 1 131 ? 6.683 -12.400 31.163 1.00 15.42 131 ASP C O 1
ATOM 3005 N N . GLY C 1 132 ? 7.378 -13.197 33.128 1.00 20.04 132 GLY C N 1
ATOM 3006 C CA . GLY C 1 132 ? 7.474 -14.559 32.637 1.00 23.18 132 GLY C CA 1
ATOM 3007 C C . GLY C 1 132 ? 8.686 -14.793 31.751 1.00 29.96 132 GLY C C 1
ATOM 3008 O O . GLY C 1 132 ? 9.567 -13.926 31.639 1.00 24.94 132 GLY C O 1
#

Sequence (375 aa):
TRGFELITDYTDENLLPKRETAHAAGYDLKVAERTEISAGAIVLVPTGVKAYQVGEVLYLFDRSSNPRKKGLVLINSVGVIDGDYYNNPNNEGHIFAQKNTDQTVVLEAGERVVQGVFPFLLIDGKTRGFELITDYTDENLLPKRETAHAAGYDLKVAERTEISAGAIVLVPTGVKAYQVGEVLYLFDRSSNPRKKGLVLINSVGVIDGDYYNNPNNEGHIFAQKNTDQTVVLEAGERVVQGVFPFLLIDGRGFELITDYTDENLLPKRETAHAAGYDLKVAERTEISAGAIVLVPTGVKAYQVGEVLYLFDRSSNPRKKGLVLINSVGVIDGDYYNNPNNEGHIFAQKNTDQTVVLEAGERVVQGVFPFLLIDG

Organism: Streptococcus mutans serotype c (strain ATCC 700610 / UA159) (NCBI:txid210007)

Solvent-accessible surface area: 16317 Å² total

B-factor: mean 14.75, std 9.06, range [1.54, 50.15]

Radius of gyration: 20.11 Å; Cα contacts (8 Å, |Δi|>4): 985; chains: 3; bounding box: 55×53×49 Å

Secondary structure (DSSP, 8-state):
---EEE-TT---GGGS-EESSTT-S-EEEE-SS-EEE-TT----EE--EEE--TT--EEEEE-THIIIIIS---TTSEEEE-TTTTT-TTTTT--EE-----S-EEEPTT-EEEEEE----PPP-/--S-EEE-TT---GGGS-B-SSTT-S-EEEE-SS-EEE-TT----EE-SEEE--TT--EEEEE-THIIIIIS---TTSEEEE-TTTTT-TTTTT--EE-----S-EEEPTT-EEEEEE----PPP-/--EEE-TT---GGGS-B-SSTT-S-EEEE-SS-EEE-TT----EE-SEEE--TT--EEEEE-THIIIIIS---TTSEEEE-TTTTT-TTTTT--EE-----S-EEEPTT-EEEEEE--------

Nearest PDB structures (foldseek):
  3h6x-assembly1_C  TM=1.008E+00  e=2.520E-23  Streptococcus mutans
  2y1t-assembly2_E  TM=8.181E-01  e=2.070E-09  Bacillus subtilis
  3i93-assembly1_A  TM=8.072E-01  e=1.127E-08  Mycobacterium tuberculosis
  2pc5-assembly1_A  TM=8.134E-01  e=5.564E-07  Arabidopsis thaliana
  2hqu-assembly1_C  TM=7.880E-01  e=1.929E-06  Homo sapiens

InterPro domains:
  IPR008181 Deoxyuridine triphosphate nucleotidohydrolase [PTHR11241] (11-147)
  IPR029054 dUTPase-like [PF00692] (19-147)
  IPR033704 dUTPase, trimeric [cd07557] (28-124)
  IPR036157 dUTPase-like superfamily [G3DSA:2.70.40.10] (1-132)
  IPR036157 dUTPase-like superfamily [SSF51283] (11-147)